Protein AF-A0A2D5NBS9-F1 (afdb_monomer)

Radius of gyration: 31.54 Å; Cα contacts (8 Å, |Δi|>4): 788; chains: 1; bounding box: 83×37×103 Å

Secondary structure (DSSP, 8-state):
---------HHHHHHHHHHHTSSS-B----SS---------TT-HHHHHHHHHHHHHS---GGGBPPB-GGGEEEE-SS-EEEEEEBTTS--EEEEEE-TT--EEEEEEEEEEEEETTEEEEEESSSS-S-EEETTTTEEEEEEEEEE--SS--SSS--S--EEEEEEEEEEE-TTS-EEEEEEEE-SS-TT-SS---EEEEEEEETTEEEEEEEETT-GGG-S--S-EE--SSS---SEEEEEEPTT---SS-EEEEEE-TT-EEEEEEEEEEEEEEEE-SS-EEE-TTT--EEPPPEE---BTTEEE-----TTGGG------HHHHHHHHHHHH-S-----S--TT-----TTS-EEEEEEEEEEEEEEETTEEEEEEEEEEE----

Nearest PDB structures (foldseek):
  8k2f-assembly1_A  TM=2.497E-01  e=5.717E-02  Cohnella abietis
  8k2g-assembly2_A  TM=2.332E-01  e=7.461E-02  Cohnella abietis
  7fip-assembly1_D  TM=3.315E-01  e=2.028E+00  Thermoanaerobacter sp. X514
  5u9o-assembly2_F  TM=3.109E-01  e=5.885E+00  Arabidopsis thaliana

Structure (mmCIF, N/CA/C/O backbone):
data_AF-A0A2D5NBS9-F1
#
_entry.id   AF-A0A2D5NBS9-F1
#
loop_
_atom_site.group_PDB
_atom_site.id
_atom_site.type_symbol
_atom_site.label_atom_id
_atom_site.label_alt_id
_atom_site.label_comp_id
_atom_site.label_asym_id
_atom_site.label_entity_id
_atom_site.label_seq_id
_atom_site.pdbx_PDB_ins_code
_atom_site.Cartn_x
_atom_site.Cartn_y
_atom_site.Cartn_z
_atom_site.occupancy
_atom_site.B_iso_or_equiv
_atom_site.auth_seq_id
_atom_site.auth_comp_id
_atom_site.auth_asym_id
_atom_site.auth_atom_id
_atom_site.pdbx_PDB_model_num
ATOM 1 N N . MET A 1 1 ? -44.816 11.397 56.147 1.00 33.50 1 MET A N 1
ATOM 2 C CA . MET A 1 1 ? -44.750 10.276 55.188 1.00 33.50 1 MET A CA 1
ATOM 3 C C . MET A 1 1 ? -43.492 10.462 54.374 1.00 33.50 1 MET A C 1
ATOM 5 O O . MET A 1 1 ? -43.262 11.560 53.885 1.00 33.50 1 MET A O 1
ATOM 9 N N . ASN A 1 2 ? -42.656 9.429 54.372 1.00 31.58 2 ASN A N 1
ATOM 10 C CA . ASN A 1 2 ? -41.347 9.394 53.736 1.00 31.58 2 ASN A CA 1
ATOM 11 C C . ASN A 1 2 ? -41.444 9.470 52.209 1.00 31.58 2 ASN A C 1
ATOM 13 O O . ASN A 1 2 ? -42.316 8.835 51.625 1.00 31.58 2 ASN A O 1
ATOM 17 N N . GLY A 1 3 ? -40.481 10.191 51.629 1.00 34.47 3 GLY A N 1
ATOM 18 C CA . GLY A 1 3 ? -39.717 9.797 50.444 1.00 34.47 3 GLY A CA 1
ATOM 19 C C . GLY A 1 3 ? -40.479 9.548 49.147 1.00 34.47 3 GLY A C 1
ATOM 20 O O . GLY A 1 3 ? -40.926 8.436 48.893 1.00 34.47 3 GLY A O 1
ATOM 21 N N . GLN A 1 4 ? -40.468 10.539 48.257 1.00 24.75 4 GLN A N 1
ATOM 22 C CA . GLN A 1 4 ? -40.376 10.270 46.822 1.00 24.75 4 GLN A CA 1
ATOM 23 C C . GLN A 1 4 ? -39.023 10.785 46.329 1.00 24.75 4 GLN A C 1
ATOM 25 O O . GLN A 1 4 ? -38.865 11.947 45.969 1.00 24.75 4 GLN A O 1
ATOM 30 N N . GLU A 1 5 ? -38.037 9.895 46.362 1.00 40.53 5 GLU A N 1
ATOM 31 C CA . GLU A 1 5 ? -36.832 9.988 45.545 1.00 40.53 5 GLU A CA 1
ATOM 32 C C . GLU A 1 5 ? -37.122 9.260 44.231 1.00 40.53 5 GLU A C 1
ATOM 34 O O . GLU A 1 5 ? -37.317 8.048 44.227 1.00 40.53 5 GLU A O 1
ATOM 39 N N . VAL A 1 6 ? -37.165 9.991 43.117 1.00 36.69 6 VAL A N 1
ATOM 40 C CA . VAL A 1 6 ? -37.043 9.410 41.774 1.00 36.69 6 VAL A CA 1
ATOM 41 C C . VAL A 1 6 ? -36.214 10.374 40.927 1.00 36.69 6 VAL A C 1
ATOM 43 O O . VAL A 1 6 ? -36.731 11.351 40.393 1.00 36.69 6 VAL A O 1
ATOM 46 N N . LYS A 1 7 ? -34.910 10.111 40.813 1.00 45.06 7 LYS A N 1
ATOM 47 C CA . LYS A 1 7 ? -34.025 10.726 39.809 1.00 45.06 7 LYS A CA 1
ATOM 48 C C . LYS A 1 7 ? -33.102 9.669 39.207 1.00 45.06 7 LYS A C 1
ATOM 50 O O . LYS A 1 7 ? -31.888 9.718 39.354 1.00 45.06 7 LYS A O 1
ATOM 55 N N . THR A 1 8 ? -33.713 8.708 38.521 1.00 48.12 8 THR A N 1
ATOM 56 C CA . THR A 1 8 ? -33.011 7.625 37.807 1.00 48.12 8 THR A CA 1
ATOM 57 C C . THR A 1 8 ? -33.196 7.717 36.281 1.00 48.12 8 THR A C 1
ATOM 59 O O . THR A 1 8 ? -32.674 6.881 35.558 1.00 48.12 8 THR A O 1
ATOM 62 N N . ALA A 1 9 ? -33.954 8.703 35.772 1.00 53.94 9 ALA A N 1
ATOM 63 C CA . ALA A 1 9 ? -34.695 8.557 34.510 1.00 53.94 9 ALA A CA 1
ATOM 64 C C . ALA A 1 9 ? -34.257 9.421 33.306 1.00 53.94 9 ALA A C 1
ATOM 66 O O . ALA A 1 9 ? -34.733 9.160 32.206 1.00 53.94 9 ALA A O 1
ATOM 67 N N . GLU A 1 10 ? -33.391 10.432 33.441 1.00 78.44 10 GLU A N 1
ATOM 68 C CA . GLU A 1 10 ? -33.145 11.349 32.305 1.00 78.44 10 GLU A CA 1
ATOM 69 C C . GLU A 1 10 ? -32.234 10.750 31.221 1.00 78.44 10 GLU A C 1
ATOM 71 O O . GLU A 1 10 ? -32.535 10.875 30.035 1.00 78.44 10 GLU A O 1
ATOM 76 N N . PHE A 1 11 ? -31.156 10.053 31.593 1.00 89.62 11 PHE A N 1
ATOM 77 C CA . PHE A 1 11 ? -30.185 9.572 30.607 1.00 89.62 11 PHE A CA 1
ATOM 78 C C . PHE A 1 11 ? -30.687 8.373 29.796 1.00 89.62 11 PHE A C 1
ATOM 80 O O . PHE A 1 11 ? -30.665 8.426 28.568 1.00 89.62 11 PHE A O 1
ATOM 87 N N . ILE A 1 12 ? -31.183 7.314 30.451 1.00 92.62 12 ILE A N 1
ATOM 88 C CA . ILE A 1 12 ? 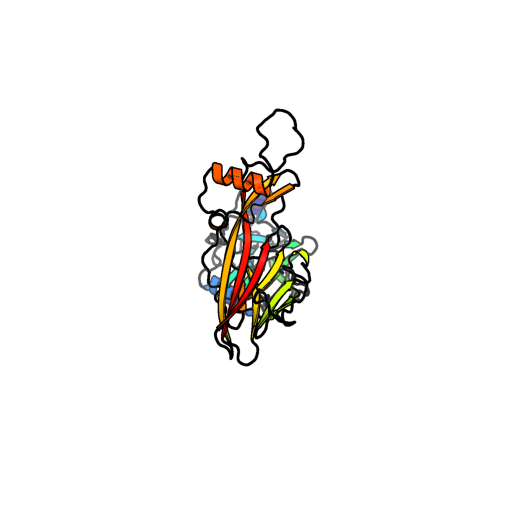-31.749 6.157 29.739 1.00 92.62 12 ILE A CA 1
ATOM 89 C C . ILE A 1 12 ? -32.901 6.562 28.814 1.00 92.62 12 ILE A C 1
ATOM 91 O O . ILE A 1 12 ? -32.956 6.088 27.682 1.00 92.62 12 ILE A O 1
ATOM 95 N N . SER A 1 13 ? -33.765 7.482 29.256 1.00 92.44 13 SER A N 1
ATOM 96 C CA . SER A 1 13 ? -34.858 8.003 28.432 1.00 92.44 13 SER A CA 1
ATOM 97 C C . SER A 1 13 ? -34.317 8.705 27.184 1.00 92.44 13 SER A C 1
ATOM 99 O O . SER A 1 13 ? -34.724 8.382 26.073 1.00 92.44 13 SER A O 1
ATOM 101 N N . ALA A 1 14 ? -33.319 9.582 27.330 1.00 92.44 14 ALA A N 1
ATOM 102 C CA . ALA A 1 14 ? -32.700 10.260 26.192 1.00 92.44 14 ALA A CA 1
ATOM 103 C C . ALA A 1 14 ? -32.015 9.286 25.213 1.00 92.44 14 ALA A C 1
ATOM 105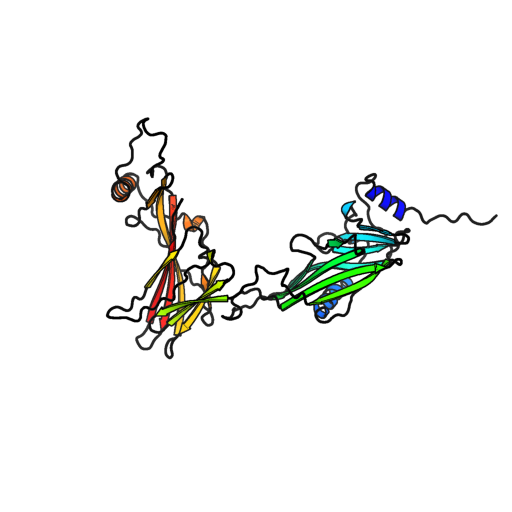 O O . ALA A 1 14 ? -32.091 9.465 23.998 1.00 92.44 14 ALA A O 1
ATOM 106 N N . VAL A 1 15 ? -31.370 8.227 25.716 1.00 95.12 15 VAL A N 1
ATOM 107 C CA . VAL A 1 15 ? -30.780 7.177 24.867 1.00 95.12 15 VAL A CA 1
ATOM 108 C C . VAL A 1 15 ? -31.867 6.396 24.124 1.00 95.12 15 VAL A C 1
ATOM 110 O O . VAL A 1 15 ? -31.719 6.138 22.932 1.00 95.12 15 VAL A O 1
ATOM 113 N N . GLN A 1 16 ? -32.974 6.056 24.789 1.00 94.69 16 GLN A N 1
ATOM 114 C CA . GLN A 1 16 ? -34.114 5.383 24.161 1.00 94.69 16 GLN A CA 1
ATOM 115 C C . GLN A 1 16 ? -34.769 6.256 23.083 1.00 94.69 16 GLN A C 1
ATOM 117 O O . GLN A 1 16 ? -35.074 5.747 22.008 1.00 94.69 16 GLN A O 1
ATOM 122 N N . GLN A 1 17 ? -34.897 7.564 23.323 1.00 94.31 17 GLN A N 1
ATOM 123 C CA . GLN A 1 17 ? -35.374 8.537 22.333 1.00 94.31 17 GLN A CA 1
ATOM 124 C C . GLN A 1 17 ? -34.444 8.632 21.118 1.00 94.31 17 GLN A C 1
ATOM 126 O O . GLN A 1 17 ? -34.901 8.679 19.978 1.00 94.31 17 GLN A O 1
ATOM 131 N N . LEU A 1 18 ? -33.125 8.617 21.333 1.00 95.44 18 LEU A N 1
ATOM 132 C CA . LEU A 1 18 ? -32.154 8.585 20.236 1.00 95.44 18 LEU A CA 1
ATOM 133 C C . LEU A 1 18 ? -32.244 7.267 19.445 1.00 95.44 18 LEU A C 1
ATOM 135 O O . LEU A 1 18 ? -32.145 7.262 18.219 1.00 95.44 18 LEU A O 1
ATOM 139 N N . GLN A 1 19 ? -32.466 6.142 20.130 1.00 95.50 19 GLN A N 1
ATOM 140 C CA . GLN A 1 19 ? -32.613 4.832 19.496 1.00 95.50 19 GLN A CA 1
ATOM 141 C C . GLN A 1 19 ? -33.905 4.726 18.668 1.00 95.50 19 GLN A C 1
ATOM 143 O O . GLN A 1 19 ? -33.882 4.166 17.563 1.00 95.50 19 GLN A O 1
ATOM 148 N N . SER A 1 20 ? -35.018 5.269 19.180 1.00 94.88 20 SER A N 1
ATOM 149 C CA . SER A 1 20 ? -36.315 5.313 18.491 1.00 94.88 20 SER A CA 1
ATOM 150 C C . SER A 1 20 ? -36.334 6.317 17.333 1.00 94.88 20 SER A C 1
ATOM 152 O O . SER A 1 20 ? -37.106 6.137 16.391 1.00 94.88 20 SER A O 1
ATOM 154 N N . GLY A 1 21 ? -35.435 7.307 17.348 1.00 91.75 21 GLY A N 1
ATOM 155 C CA . GLY A 1 21 ? -35.360 8.381 16.356 1.00 91.75 21 GLY A CA 1
ATOM 156 C C . GLY A 1 21 ? -36.226 9.595 16.701 1.00 91.75 21 GLY A C 1
ATOM 157 O O . GLY A 1 21 ? -36.529 10.393 15.822 1.00 91.75 21 GLY A O 1
ATOM 158 N N . GLU A 1 22 ? -36.643 9.738 17.961 1.00 94.25 22 GLU A N 1
ATOM 159 C CA . GLU A 1 22 ? -37.343 10.930 18.462 1.00 94.25 22 GLU A CA 1
ATOM 160 C C . GLU A 1 22 ? -36.421 12.153 18.569 1.00 94.25 22 GLU A C 1
ATOM 162 O O . GLU A 1 22 ? -36.883 13.288 18.457 1.00 94.25 22 GLU A O 1
ATOM 167 N N . ILE A 1 23 ? -35.121 11.926 18.772 1.00 92.50 23 ILE A N 1
ATOM 168 C CA . ILE A 1 23 ? -34.080 12.956 18.720 1.00 92.50 23 ILE A CA 1
ATOM 169 C C . ILE A 1 23 ? -32.958 12.513 17.778 1.00 92.50 23 ILE A C 1
ATOM 171 O O . ILE A 1 23 ? -32.615 11.334 17.731 1.00 92.50 23 ILE A O 1
ATOM 175 N N . ASP A 1 24 ? -32.353 13.463 17.063 1.00 92.06 24 ASP A N 1
ATOM 176 C CA . ASP A 1 24 ? -31.303 13.160 16.075 1.00 92.06 24 ASP A CA 1
ATOM 177 C C . ASP A 1 24 ? -29.921 12.949 16.706 1.00 92.06 24 ASP A C 1
ATOM 179 O O . ASP A 1 24 ? -29.054 12.280 16.141 1.00 92.06 24 ASP A O 1
ATOM 183 N N . SER A 1 25 ? -29.672 13.567 17.865 1.00 93.88 25 SER A N 1
ATOM 184 C CA . SER A 1 25 ? -28.385 13.458 18.549 1.00 93.88 25 SER A CA 1
ATOM 185 C C . SER A 1 25 ? -28.484 13.688 20.053 1.00 93.88 25 SER A C 1
ATOM 187 O O . SER A 1 25 ? -29.361 14.410 20.527 1.00 93.88 25 SER A O 1
ATOM 189 N N . LEU A 1 26 ? -27.542 13.108 20.803 1.00 94.38 26 LEU A N 1
ATOM 190 C CA . LEU A 1 26 ? -27.448 13.243 22.258 1.00 94.38 26 LEU A CA 1
ATOM 191 C C . LEU A 1 26 ? -26.037 13.662 22.678 1.00 94.38 26 LEU A C 1
ATOM 193 O O . LEU A 1 26 ? -25.054 12.974 22.407 1.00 94.38 26 LEU A O 1
ATOM 197 N N . THR A 1 27 ? -25.916 14.792 23.373 1.00 92.62 27 THR A N 1
ATOM 198 C CA . THR A 1 27 ? -24.627 15.222 23.931 1.00 92.62 27 THR A CA 1
ATOM 199 C C . THR A 1 27 ? -24.391 14.558 25.282 1.00 92.62 27 THR A C 1
ATOM 201 O O . THR A 1 27 ? -25.235 14.635 26.169 1.00 92.62 27 THR A O 1
ATOM 204 N N . LEU A 1 28 ? -23.224 13.935 25.450 1.00 90.56 28 LEU A N 1
ATOM 205 C CA . LEU A 1 28 ? -22.821 13.352 26.726 1.00 90.56 28 LEU A CA 1
ATOM 206 C C . LEU A 1 28 ? -22.532 14.435 27.766 1.00 90.56 28 LEU A C 1
ATOM 208 O O . LEU A 1 28 ? -21.863 15.429 27.476 1.00 90.56 28 LEU A O 1
ATOM 212 N N . SER A 1 29 ? -22.971 14.181 28.994 1.00 88.38 29 SER A N 1
ATOM 213 C CA . SER A 1 29 ? -22.685 15.007 30.161 1.00 88.38 29 SER A CA 1
ATOM 214 C C . SER A 1 29 ? -22.387 14.096 31.345 1.00 88.38 29 SER A C 1
ATOM 216 O O . SER A 1 29 ? -23.253 13.347 31.780 1.00 88.38 29 SER A O 1
ATOM 218 N N . TYR A 1 30 ? -21.151 14.134 31.834 1.00 87.69 30 TYR A N 1
ATOM 219 C CA . TYR A 1 30 ? -20.733 13.463 33.061 1.00 87.69 30 TYR A CA 1
ATOM 220 C C . TYR A 1 30 ? -19.597 14.254 33.709 1.00 87.69 30 TYR A C 1
ATOM 222 O O . TYR A 1 30 ? -18.815 14.920 33.019 1.00 87.69 30 TYR A O 1
ATOM 230 N N . GLU A 1 31 ? -19.502 14.180 35.033 1.00 84.06 31 GLU A N 1
ATOM 231 C CA . GLU A 1 31 ? -18.433 14.827 35.788 1.00 84.06 31 GLU A CA 1
ATOM 232 C C . GLU A 1 31 ? -17.143 13.993 35.764 1.00 84.06 31 GLU A C 1
ATOM 234 O O . GLU A 1 31 ? -17.161 12.765 35.690 1.00 84.06 31 GLU A O 1
ATOM 239 N N . GLY A 1 32 ? -15.995 14.671 35.821 1.00 85.69 32 GLY A N 1
ATOM 240 C CA . GLY A 1 32 ? -14.685 14.021 35.865 1.00 85.69 32 GLY A CA 1
ATOM 241 C C . GLY A 1 32 ? -14.225 13.419 34.530 1.00 85.69 32 GLY A C 1
ATOM 242 O O . GLY A 1 32 ? -14.419 13.991 33.454 1.00 85.69 32 GLY A O 1
ATOM 243 N N . SER A 1 33 ? -13.527 12.284 34.612 1.00 89.06 33 SER A N 1
ATOM 244 C CA . SER A 1 33 ? -12.990 11.558 33.457 1.00 89.06 33 SER A CA 1
ATOM 245 C C . SER A 1 33 ? -13.631 10.184 33.370 1.00 89.06 33 SER A C 1
ATOM 247 O O . SER A 1 33 ? -13.709 9.473 34.366 1.00 89.06 33 SER A O 1
ATOM 249 N N . LEU A 1 34 ? -13.996 9.783 32.155 1.00 93.62 34 LEU A N 1
ATOM 250 C CA . LEU A 1 34 ? -14.420 8.425 31.844 1.00 93.62 34 LEU A CA 1
ATOM 251 C C . LEU A 1 34 ? -13.291 7.446 32.219 1.00 93.62 34 LEU A C 1
ATOM 253 O O . LEU A 1 34 ? -12.180 7.588 31.686 1.00 93.62 34 LEU A O 1
ATOM 257 N N . PRO A 1 35 ? -13.538 6.476 33.121 1.00 95.25 35 PRO A N 1
ATOM 258 C CA . PRO A 1 35 ? -12.555 5.452 33.450 1.00 95.25 35 PRO A CA 1
ATOM 259 C C . PRO A 1 35 ? -12.156 4.666 32.199 1.00 95.25 35 PRO A C 1
ATOM 261 O O . PRO A 1 35 ? -12.946 4.521 31.263 1.00 95.25 35 PRO A O 1
ATOM 264 N N . PHE A 1 36 ? -10.928 4.157 32.145 1.00 94.50 36 PHE A N 1
ATOM 265 C CA . PHE A 1 36 ? -10.458 3.363 31.011 1.00 94.50 36 PHE A CA 1
ATOM 266 C C . PHE A 1 36 ? -9.847 2.040 31.457 1.00 94.50 36 PHE A C 1
ATOM 268 O O . PHE A 1 36 ? -9.251 1.943 32.528 1.00 94.50 36 PHE A O 1
ATOM 275 N N . LYS A 1 37 ? -10.002 1.022 30.612 1.00 94.94 37 LYS A N 1
ATOM 276 C CA . LYS A 1 37 ? -9.443 -0.310 30.803 1.00 94.94 37 LYS A CA 1
ATOM 277 C C . LYS A 1 37 ? -8.351 -0.558 29.770 1.00 94.94 37 LYS A C 1
ATOM 279 O O . LYS A 1 37 ? -8.553 -0.333 28.579 1.00 94.94 37 LYS A O 1
ATOM 284 N N . GLN A 1 38 ? -7.222 -1.073 30.242 1.00 93.19 38 GLN A N 1
ATOM 285 C CA . GLN A 1 38 ? -6.177 -1.673 29.420 1.00 93.19 38 GLN A CA 1
ATOM 286 C C . GLN A 1 38 ? -5.986 -3.125 29.843 1.00 93.19 38 GLN A C 1
ATOM 288 O O . GLN A 1 38 ? -6.197 -3.475 31.009 1.00 93.19 38 GLN A O 1
ATOM 293 N N . PHE A 1 39 ? -5.578 -3.957 28.893 1.00 92.62 39 PHE A N 1
ATOM 294 C CA . PHE A 1 39 ? -5.191 -5.339 29.143 1.00 92.62 39 PHE A CA 1
ATOM 295 C C . PHE A 1 39 ? -3.690 -5.484 28.928 1.00 92.62 39 PHE A C 1
ATOM 297 O O . PHE A 1 39 ? -3.119 -4.798 28.082 1.00 92.62 39 PHE A O 1
ATOM 304 N N . GLN A 1 40 ? -3.054 -6.352 29.709 1.00 90.12 40 GLN A N 1
ATOM 305 C CA . GLN A 1 40 ? -1.621 -6.617 29.625 1.00 90.12 40 GLN A CA 1
ATOM 306 C C . GLN A 1 40 ? -1.431 -7.981 28.966 1.00 90.12 40 GLN A C 1
ATOM 308 O O . GLN A 1 40 ? -1.484 -9.010 29.635 1.00 90.12 40 GLN A O 1
ATOM 313 N N . PHE A 1 41 ? -1.276 -7.966 27.648 1.00 86.12 41 PHE A N 1
ATOM 314 C CA . PHE A 1 41 ? -0.917 -9.127 26.842 1.00 86.12 41 PHE A CA 1
ATOM 315 C C . PHE A 1 41 ? 0.421 -8.853 26.160 1.00 86.12 41 PHE A C 1
ATOM 317 O O . PHE A 1 41 ? 0.768 -7.694 25.927 1.00 86.12 41 PHE A O 1
ATOM 324 N N . GLU A 1 42 ? 1.153 -9.911 25.832 1.00 78.69 42 GLU A N 1
ATOM 325 C CA . GLU A 1 42 ? 2.377 -9.797 25.041 1.00 78.69 42 GLU A CA 1
ATOM 326 C C . GLU A 1 42 ? 2.089 -9.066 23.715 1.00 78.69 42 GLU A C 1
ATOM 328 O O . GLU A 1 42 ? 1.084 -9.328 23.046 1.00 78.69 42 GLU A O 1
ATOM 333 N N . GLY A 1 43 ? 2.928 -8.088 23.367 1.00 74.50 43 GLY A N 1
ATOM 334 C CA . GLY A 1 43 ? 2.787 -7.276 22.155 1.00 74.50 43 GLY A CA 1
ATOM 335 C C . GLY A 1 43 ? 1.840 -6.074 22.284 1.00 74.50 43 GLY A C 1
ATOM 336 O O . GLY A 1 43 ? 1.639 -5.336 21.316 1.00 74.50 43 GLY A O 1
ATOM 337 N N . TRP A 1 44 ? 1.241 -5.835 23.457 1.00 85.44 44 TRP A N 1
ATOM 338 C CA . TRP A 1 44 ? 0.371 -4.676 23.717 1.00 85.44 44 TRP A CA 1
ATOM 339 C C . TRP A 1 44 ? 1.080 -3.501 24.398 1.00 85.44 44 TRP A C 1
ATOM 341 O O . TRP A 1 44 ? 0.500 -2.420 24.535 1.00 85.44 44 TRP A O 1
ATOM 351 N N . GLU A 1 45 ? 2.327 -3.675 24.825 1.00 85.81 45 GLU A N 1
ATOM 352 C CA . GLU A 1 45 ? 3.070 -2.729 25.660 1.00 85.81 45 GLU A CA 1
ATOM 353 C C . GLU A 1 45 ? 3.148 -1.346 25.008 1.00 85.81 45 GLU A C 1
ATOM 355 O O . GLU A 1 45 ? 2.933 -0.316 25.659 1.00 85.81 45 GLU A O 1
ATOM 360 N N . TYR A 1 46 ? 3.405 -1.319 23.698 1.00 78.31 46 TYR A N 1
ATOM 361 C CA . TYR A 1 46 ? 3.482 -0.085 22.927 1.00 78.31 46 TYR A CA 1
ATOM 362 C C . TYR A 1 46 ? 2.133 0.647 22.877 1.00 78.31 46 TYR A C 1
ATOM 364 O O . TYR A 1 46 ? 2.066 1.847 23.170 1.00 78.31 46 TYR A O 1
ATOM 372 N N . PHE A 1 47 ? 1.050 -0.076 22.572 1.00 82.06 47 PHE A N 1
ATOM 373 C CA . PHE A 1 47 ? -0.307 0.475 22.524 1.00 82.06 47 PHE A CA 1
ATOM 374 C C . PHE A 1 47 ? -0.722 1.048 23.873 1.00 82.06 47 PHE A C 1
ATOM 376 O O . PHE A 1 47 ? -1.172 2.195 23.944 1.00 82.06 47 PHE A O 1
ATOM 383 N N . ASN A 1 48 ? -0.511 0.280 24.943 1.00 89.06 48 ASN A N 1
ATOM 384 C CA . ASN A 1 48 ? -0.886 0.679 26.292 1.00 89.06 48 ASN A CA 1
ATOM 385 C C . ASN A 1 48 ? -0.154 1.958 26.712 1.00 89.06 48 ASN A C 1
ATOM 387 O O . ASN A 1 48 ? -0.779 2.918 27.173 1.00 89.06 48 ASN A O 1
ATOM 391 N N . LYS A 1 49 ? 1.162 2.016 26.476 1.00 88.19 49 LYS A N 1
ATOM 392 C CA . LYS A 1 49 ? 1.986 3.195 26.771 1.00 88.19 49 LYS A CA 1
ATOM 393 C C . LYS A 1 49 ? 1.547 4.421 25.970 1.00 88.19 49 LYS A C 1
ATOM 395 O O . LYS A 1 49 ? 1.563 5.536 26.493 1.00 88.19 49 LYS A O 1
ATOM 400 N N . HIS A 1 50 ? 1.181 4.242 24.703 1.00 84.50 50 HIS A N 1
ATOM 401 C CA . HIS A 1 50 ? 0.753 5.343 23.845 1.00 84.50 50 HIS A CA 1
ATOM 402 C C . HIS A 1 50 ? -0.631 5.881 24.227 1.00 84.50 50 HIS A C 1
ATOM 404 O O . HIS A 1 50 ? -0.809 7.097 24.337 1.00 84.50 50 HIS A O 1
ATOM 410 N N . GLU A 1 51 ? -1.601 4.997 24.472 1.00 88.75 51 GLU A N 1
ATOM 411 C CA . GLU A 1 51 ? -2.919 5.395 24.966 1.00 88.75 51 GLU A CA 1
ATOM 412 C C . GLU A 1 51 ? -2.790 6.165 26.286 1.00 88.75 51 GLU A C 1
ATOM 414 O O . GLU A 1 51 ? -3.364 7.251 26.399 1.00 88.75 51 GLU A O 1
ATOM 419 N N . LEU A 1 52 ? -1.976 5.670 27.227 1.00 90.75 52 LEU A N 1
ATOM 420 C CA . LEU A 1 52 ? -1.766 6.310 28.525 1.00 90.75 52 LEU A CA 1
ATOM 421 C C . LEU A 1 52 ? -1.237 7.742 28.373 1.00 90.75 52 LEU A C 1
ATOM 423 O O . LEU A 1 52 ? -1.854 8.676 28.878 1.00 90.75 52 LEU A O 1
ATOM 427 N N . LYS A 1 53 ? -0.180 7.944 27.571 1.00 88.19 53 LYS A N 1
ATOM 428 C CA . LYS A 1 53 ? 0.341 9.289 27.252 1.00 88.19 53 LYS A CA 1
ATOM 429 C C . LYS A 1 53 ? -0.729 10.207 26.653 1.00 88.19 53 LYS A C 1
ATOM 431 O O . LYS A 1 53 ? -0.735 11.414 26.897 1.00 88.19 53 LYS A O 1
ATOM 436 N N . GLY A 1 54 ? -1.611 9.657 25.818 1.00 84.88 54 GLY A N 1
ATOM 437 C CA . GLY A 1 54 ? -2.714 10.401 25.215 1.00 84.88 54 GLY A CA 1
ATOM 438 C C . GLY A 1 54 ? -3.756 10.854 26.240 1.00 84.88 54 GLY A C 1
ATOM 439 O O . GLY A 1 54 ? -4.252 11.978 26.139 1.00 84.88 54 GLY A O 1
ATOM 440 N N . ILE A 1 55 ? -4.065 9.997 27.214 1.00 88.00 55 ILE A N 1
ATOM 441 C CA . ILE A 1 55 ? -5.017 10.272 28.296 1.00 88.00 55 ILE A CA 1
ATOM 442 C C . ILE A 1 55 ? -4.423 11.260 29.307 1.00 88.00 55 ILE A C 1
ATOM 444 O O . ILE A 1 55 ? -5.104 12.212 29.674 1.00 88.00 55 ILE A O 1
ATOM 448 N N . GLU A 1 56 ? -3.149 11.112 29.682 1.00 88.50 56 GLU A N 1
ATOM 449 C CA . GLU A 1 56 ? -2.439 12.051 30.567 1.00 88.50 56 GLU A CA 1
ATOM 450 C C . GLU A 1 56 ? -2.445 13.482 30.012 1.00 88.50 56 GLU A C 1
ATOM 452 O O . GLU A 1 56 ? -2.670 14.443 30.744 1.00 88.50 56 GLU A O 1
ATOM 457 N N . ARG A 1 57 ? -2.250 13.636 28.695 1.00 85.50 57 ARG A N 1
ATOM 458 C CA . ARG A 1 57 ? -2.300 14.946 28.025 1.00 85.50 57 ARG A CA 1
ATOM 459 C C . ARG A 1 57 ? -3.707 15.525 27.940 1.00 85.50 57 ARG A C 1
ATOM 461 O O . ARG A 1 57 ? -3.870 16.742 27.931 1.00 85.50 57 ARG A O 1
ATOM 468 N N . LYS A 1 58 ? -4.715 14.670 27.766 1.00 85.69 58 LYS A N 1
ATOM 469 C CA . LYS A 1 58 ? -6.104 15.085 27.564 1.00 85.69 58 LYS A CA 1
ATOM 470 C C . LYS A 1 58 ? -7.048 14.031 28.156 1.00 85.69 58 LYS A C 1
ATOM 472 O O . LYS A 1 58 ? -7.404 13.091 27.432 1.00 85.69 58 LYS A O 1
ATOM 477 N N . PRO A 1 59 ? -7.471 14.207 29.426 1.00 88.12 59 PRO A N 1
ATOM 478 C CA . PRO A 1 59 ? -8.373 13.287 30.116 1.00 88.12 59 PRO A CA 1
ATOM 479 C C . PRO A 1 59 ? -9.662 13.026 29.332 1.00 88.12 59 PRO A C 1
ATOM 481 O O . PRO A 1 59 ? -10.085 13.845 28.513 1.00 88.12 59 PRO A O 1
ATOM 484 N N . LEU A 1 60 ? -10.319 11.893 29.575 1.00 91.69 60 LEU A N 1
ATOM 485 C CA . LEU A 1 60 ? -11.507 11.467 28.828 1.00 91.69 60 LEU A CA 1
ATOM 486 C C . LEU A 1 60 ? -12.785 12.159 29.343 1.00 91.69 60 LEU A C 1
ATOM 488 O O . LEU A 1 60 ? -13.723 11.508 29.800 1.00 91.69 60 LEU A O 1
ATOM 492 N N . SER A 1 61 ? -12.832 13.489 29.272 1.00 92.94 61 SER A N 1
ATOM 493 C CA . SER A 1 61 ? -14.018 14.287 29.609 1.00 92.94 61 SER A CA 1
ATOM 494 C C . SER A 1 61 ? -15.108 14.191 28.537 1.00 92.94 61 SER A C 1
ATOM 496 O O . SER A 1 61 ? -14.805 14.048 27.349 1.00 92.94 61 SER A O 1
ATOM 498 N N . ALA A 1 62 ? -16.375 14.355 28.933 1.00 91.38 62 ALA A N 1
ATOM 499 C CA . ALA A 1 62 ? -17.527 14.281 28.025 1.00 91.38 62 ALA A CA 1
ATOM 500 C C . ALA A 1 62 ? -17.408 15.258 26.840 1.00 91.38 62 ALA A C 1
ATOM 502 O O . ALA A 1 62 ? -17.665 14.912 25.688 1.00 91.38 62 ALA A O 1
ATOM 503 N N . SER A 1 63 ? -16.886 16.459 27.109 1.00 91.06 63 SER A N 1
ATOM 504 C CA . SER A 1 63 ? -16.653 17.519 26.121 1.00 91.06 63 SER A CA 1
ATOM 505 C C . SER A 1 63 ? -15.726 17.124 24.965 1.00 91.06 63 SER A C 1
ATOM 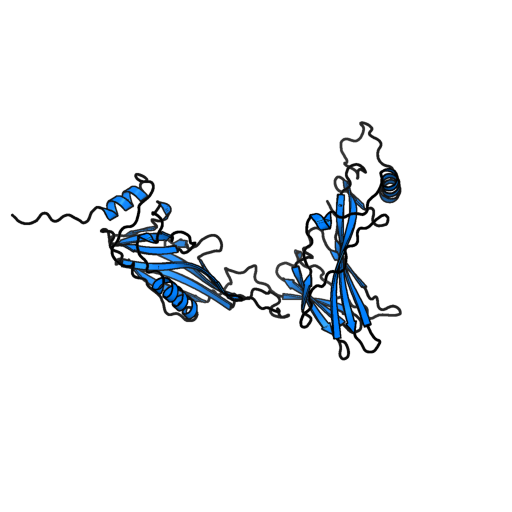507 O O . SER A 1 63 ? -15.745 17.787 23.921 1.00 91.06 63 SER A O 1
ATOM 509 N N . ASN A 1 64 ? -14.936 16.057 25.124 1.00 92.12 64 ASN A N 1
ATOM 510 C CA . ASN A 1 64 ? -14.003 15.566 24.115 1.00 92.12 64 ASN A CA 1
ATOM 511 C C . ASN A 1 64 ? -14.643 14.655 23.071 1.00 92.12 64 ASN A C 1
ATOM 513 O O . ASN A 1 64 ? -13.990 14.373 22.065 1.00 92.12 64 ASN A O 1
ATOM 517 N N . PHE A 1 65 ? -15.879 14.212 23.279 1.00 94.56 65 PHE A N 1
ATOM 518 C CA . PHE A 1 65 ? -16.602 13.344 22.357 1.00 94.56 65 PHE A CA 1
ATOM 519 C C . PHE A 1 65 ? -17.633 14.142 21.567 1.00 94.56 65 PHE A C 1
ATOM 521 O O . PHE A 1 65 ? -18.186 15.126 22.064 1.00 94.56 65 PHE A O 1
ATOM 528 N N . ARG A 1 66 ? -17.846 13.771 20.302 1.00 95.00 66 ARG A N 1
ATOM 529 C CA . ARG A 1 66 ? -18.950 14.349 19.523 1.00 95.00 66 ARG A CA 1
ATOM 530 C C . ARG A 1 66 ? -20.295 13.884 20.106 1.00 95.00 66 ARG A C 1
ATOM 532 O O . ARG A 1 66 ? -20.313 12.858 20.787 1.00 95.00 66 ARG A O 1
ATOM 539 N N . PRO A 1 67 ? -21.399 14.603 19.833 1.00 94.81 67 PRO A N 1
ATOM 540 C CA . PRO A 1 67 ? -22.731 14.096 20.135 1.00 94.81 67 PRO A CA 1
ATOM 541 C C . PRO A 1 67 ? -22.935 12.699 19.539 1.00 94.81 67 PRO A C 1
ATOM 543 O O . PRO A 1 67 ? -22.450 12.411 18.436 1.00 94.81 67 PRO A O 1
ATOM 546 N N . LEU A 1 68 ? -23.613 11.851 20.303 1.00 96.12 68 LEU A N 1
ATOM 547 C CA . LEU A 1 68 ? -24.018 10.511 19.910 1.00 96.12 68 LEU A CA 1
ATOM 548 C C . LEU A 1 68 ? -25.095 10.598 18.836 1.00 96.12 68 LEU A C 1
ATOM 550 O O . LEU A 1 68 ? -25.947 11.485 18.893 1.00 96.12 68 LEU A O 1
ATOM 554 N N . VAL A 1 69 ? -25.065 9.647 17.914 1.00 95.81 69 VAL A N 1
ATOM 555 C CA . VAL A 1 69 ? -26.142 9.366 16.960 1.00 95.81 69 VAL A CA 1
ATOM 556 C C . VAL A 1 69 ? -26.681 7.957 17.194 1.00 95.81 69 VAL A C 1
ATOM 558 O O . VAL A 1 69 ? -26.109 7.193 17.975 1.00 95.81 69 VAL A O 1
ATOM 561 N N . LYS A 1 70 ? -27.778 7.599 16.526 1.00 95.81 70 LYS A N 1
ATOM 562 C CA . LYS A 1 70 ? -28.434 6.294 16.675 1.00 95.81 70 LYS A CA 1
ATOM 563 C C . LYS A 1 70 ? -27.467 5.115 16.515 1.00 95.81 70 LYS A C 1
ATOM 565 O O . LYS A 1 70 ? -27.528 4.166 17.289 1.00 95.81 70 LYS A O 1
ATOM 570 N N . GLU A 1 71 ? -26.548 5.194 15.557 1.00 94.31 71 GLU A N 1
ATOM 571 C CA . GLU A 1 71 ? -25.569 4.144 15.245 1.00 94.31 71 GLU A CA 1
ATOM 572 C C . GLU A 1 71 ? -24.500 3.971 16.333 1.00 94.31 71 GLU A C 1
ATOM 574 O O . GLU A 1 71 ? -23.811 2.952 16.368 1.00 94.31 71 GLU A O 1
ATOM 579 N N . ASP A 1 72 ? -24.342 4.954 17.225 1.00 95.38 72 ASP A N 1
ATOM 580 C CA . ASP A 1 72 ? -23.416 4.851 18.349 1.00 95.38 72 ASP A CA 1
ATOM 581 C C . ASP A 1 72 ? -23.995 4.003 19.498 1.00 95.38 72 ASP A C 1
ATOM 583 O O . ASP A 1 72 ? -23.256 3.645 20.415 1.00 95.38 72 ASP A O 1
ATOM 587 N N . ILE A 1 73 ? -25.290 3.665 19.471 1.00 96.44 73 ILE A N 1
ATOM 588 C CA . ILE A 1 73 ? -25.940 2.817 20.475 1.00 96.44 73 ILE A CA 1
ATOM 589 C C . ILE A 1 73 ? -25.779 1.354 20.062 1.00 96.44 73 ILE A C 1
ATOM 591 O O . ILE A 1 73 ? -26.438 0.885 19.137 1.00 96.44 73 ILE A O 1
ATOM 595 N N . ILE A 1 74 ? -24.923 0.616 20.772 1.00 95.44 74 ILE A N 1
ATOM 596 C CA . ILE A 1 74 ? -24.693 -0.805 20.479 1.00 95.44 74 ILE A CA 1
ATOM 597 C C . ILE A 1 74 ? -25.722 -1.674 21.188 1.00 95.44 74 ILE A C 1
ATOM 599 O O . ILE A 1 74 ? -26.317 -2.560 20.580 1.00 95.44 74 ILE A O 1
ATOM 603 N N . GLN A 1 75 ? -25.934 -1.424 22.481 1.00 93.50 75 GLN A N 1
ATOM 604 C CA . GLN A 1 75 ? -26.842 -2.231 23.283 1.00 93.50 75 GLN A CA 1
ATOM 605 C C . GLN A 1 75 ? -27.314 -1.479 24.525 1.00 93.50 75 GLN A C 1
ATOM 607 O O . GLN A 1 75 ? -26.556 -0.734 25.146 1.00 93.50 75 GLN A O 1
ATOM 612 N N . ILE A 1 76 ? -28.555 -1.743 24.920 1.00 92.19 76 ILE A N 1
ATOM 613 C CA . ILE A 1 76 ? -29.089 -1.411 26.240 1.00 92.19 76 ILE A CA 1
ATOM 614 C C . ILE A 1 76 ? -29.259 -2.750 26.964 1.00 92.19 76 ILE A C 1
ATOM 616 O O . ILE A 1 76 ? -30.122 -3.543 26.591 1.00 92.19 76 ILE A O 1
ATOM 620 N N . LYS A 1 77 ? -28.371 -3.040 27.919 1.00 88.94 77 LYS A N 1
ATOM 621 C CA . LYS A 1 77 ? -28.424 -4.233 28.780 1.00 88.94 77 LYS A CA 1
ATOM 622 C C . LYS A 1 77 ? -29.258 -3.932 30.026 1.00 88.94 77 LYS A C 1
ATOM 624 O O . LYS A 1 77 ? -29.554 -2.775 30.302 1.00 88.94 77 LYS A O 1
ATOM 629 N N . ASP A 1 78 ? -29.552 -4.959 30.820 1.00 86.06 78 ASP A N 1
ATOM 630 C CA . ASP A 1 78 ? -30.394 -4.847 32.023 1.00 86.06 78 ASP A CA 1
ATOM 631 C C . ASP A 1 78 ? -29.889 -3.837 33.063 1.00 86.06 78 ASP A C 1
ATOM 633 O O . ASP A 1 78 ? -30.701 -3.263 33.780 1.00 86.06 78 ASP A O 1
ATOM 637 N N . ASN A 1 79 ? -28.572 -3.599 33.140 1.00 88.38 79 ASN A N 1
ATOM 638 C CA . ASN A 1 79 ? -27.973 -2.690 34.129 1.00 88.38 79 ASN A CA 1
ATOM 639 C C . ASN A 1 79 ? -27.006 -1.654 33.531 1.00 88.38 79 ASN A C 1
ATOM 641 O O . ASN A 1 79 ? -26.408 -0.879 34.277 1.00 88.38 79 ASN A O 1
ATOM 645 N N . CYS A 1 80 ? -26.787 -1.651 32.213 1.00 94.31 80 CYS A N 1
ATOM 646 C CA . CYS A 1 80 ? -25.853 -0.719 31.586 1.00 94.31 80 CYS A CA 1
ATOM 647 C C . CYS A 1 80 ? -26.178 -0.450 30.115 1.00 94.31 80 CYS A C 1
ATOM 649 O O . CYS A 1 80 ? -26.850 -1.225 29.437 1.00 94.31 80 CYS A O 1
ATOM 651 N N . ILE A 1 81 ? -25.666 0.667 29.615 1.00 95.75 81 ILE A N 1
ATOM 652 C CA . ILE A 1 81 ? -25.779 1.107 28.229 1.00 95.75 81 ILE A CA 1
ATOM 653 C C . ILE A 1 81 ? -24.387 1.028 27.605 1.00 95.75 81 ILE A C 1
ATOM 655 O O . ILE A 1 81 ? -23.413 1.531 28.171 1.00 95.75 81 ILE A O 1
ATOM 659 N N . VAL A 1 82 ? -24.300 0.401 26.434 1.00 97.00 82 VAL A N 1
ATOM 660 C CA . VAL A 1 82 ? -23.069 0.234 25.660 1.00 97.00 82 VAL A CA 1
ATOM 661 C C . VAL A 1 82 ? -23.096 1.175 24.463 1.00 97.00 82 VAL A C 1
ATOM 663 O O . VAL A 1 82 ? -23.952 1.055 23.584 1.00 97.00 82 VAL A O 1
ATOM 666 N N . LEU A 1 83 ? -22.129 2.090 24.421 1.00 97.19 83 LEU A N 1
ATOM 667 C CA . LEU A 1 83 ? -22.043 3.153 23.425 1.00 97.19 83 LEU A CA 1
ATOM 668 C C . LEU A 1 83 ? -20.689 3.167 22.715 1.00 97.19 83 LEU A C 1
ATOM 670 O O . LEU A 1 83 ? -19.660 2.810 23.292 1.00 97.19 83 LEU A O 1
ATOM 674 N N . ILE A 1 84 ? -20.674 3.683 21.489 1.00 96.94 84 ILE A N 1
ATOM 675 C CA . ILE A 1 84 ? -19.458 4.039 20.760 1.00 96.94 84 ILE A CA 1
ATOM 676 C C . ILE A 1 84 ? -19.196 5.530 20.896 1.00 96.94 84 ILE A C 1
ATOM 678 O O . ILE A 1 84 ? -19.949 6.388 20.450 1.00 96.94 84 ILE A O 1
ATOM 682 N N . LEU A 1 85 ? -18.059 5.848 21.496 1.00 96.31 85 LEU A N 1
ATOM 683 C CA . LEU A 1 85 ? -17.627 7.205 21.766 1.00 96.31 85 LEU A CA 1
ATOM 684 C C . LEU A 1 85 ? -16.593 7.627 20.728 1.00 96.31 85 LEU A C 1
ATOM 686 O O . LEU A 1 85 ? -15.458 7.143 20.723 1.00 96.31 85 LEU A O 1
ATOM 690 N N . THR A 1 86 ? -16.973 8.561 19.858 1.00 94.50 86 THR A N 1
ATOM 691 C CA . THR A 1 86 ? -16.076 9.119 18.837 1.00 94.50 86 THR A CA 1
ATOM 692 C C . THR A 1 86 ? -15.487 10.448 19.315 1.00 94.50 86 THR A C 1
ATOM 694 O O . THR A 1 86 ? -16.218 11.374 19.677 1.00 94.50 86 THR A O 1
ATOM 697 N N . LYS A 1 87 ? -14.154 10.566 19.329 1.00 91.56 87 LYS A N 1
ATOM 698 C CA . LYS A 1 87 ? -13.466 11.786 19.788 1.00 91.56 87 LYS A CA 1
ATOM 699 C C . LYS A 1 87 ? -13.645 12.940 18.787 1.00 91.56 87 LYS A C 1
ATOM 701 O O . LYS A 1 87 ? -13.553 12.738 17.580 1.00 91.56 87 LYS A O 1
ATOM 706 N N . LYS A 1 88 ? -13.848 14.172 19.269 1.00 90.06 88 LYS A N 1
ATOM 707 C CA . LYS A 1 88 ? -13.908 15.379 18.421 1.00 90.06 88 LYS A CA 1
ATOM 708 C C . LYS A 1 88 ? -12.587 15.585 17.676 1.00 90.06 88 LYS A C 1
ATOM 710 O O . LYS A 1 88 ? -11.525 15.578 18.301 1.00 90.06 88 LYS A O 1
ATOM 715 N N . GLY A 1 89 ? -12.670 15.820 16.366 1.00 77.00 89 GLY A N 1
ATOM 716 C CA . GLY A 1 89 ? -11.517 16.145 15.519 1.00 77.00 89 GLY A CA 1
ATOM 717 C C . GLY A 1 89 ? -10.529 14.994 15.312 1.00 77.00 89 GLY A C 1
ATOM 718 O O . GLY A 1 89 ? -9.380 15.248 14.968 1.00 77.00 89 GLY A O 1
ATOM 719 N N . GLY A 1 90 ? -10.937 13.746 15.554 1.00 75.19 90 GLY A N 1
ATOM 720 C CA . GLY A 1 90 ? -10.076 12.586 15.358 1.00 75.19 90 GLY A CA 1
ATOM 721 C C . GLY A 1 90 ? -10.849 11.331 14.973 1.00 75.19 90 GLY A C 1
ATOM 722 O O . GLY A 1 90 ? -12.071 11.277 15.045 1.00 75.19 90 GLY A O 1
ATOM 723 N N . TRP A 1 91 ? -10.097 10.310 14.584 1.00 79.88 91 TRP A N 1
ATOM 724 C CA . TRP A 1 91 ? -10.597 8.990 14.191 1.00 79.88 91 TRP A CA 1
ATOM 725 C C . TRP A 1 91 ? -10.822 8.051 15.377 1.00 79.88 91 TRP A C 1
ATOM 727 O O . TRP A 1 91 ? -11.529 7.062 15.240 1.00 79.88 91 TRP A O 1
ATOM 737 N N . LYS A 1 92 ? -10.245 8.341 16.552 1.00 90.69 92 LYS A N 1
ATOM 738 C CA . LYS A 1 92 ? -10.275 7.418 17.695 1.00 90.69 92 LYS A CA 1
ATOM 739 C C . LYS A 1 92 ? -11.701 7.114 18.149 1.00 90.69 92 LYS A C 1
ATOM 741 O O . LYS A 1 92 ? -12.453 8.037 18.488 1.00 90.69 92 LYS A O 1
ATOM 746 N N . LYS A 1 93 ? -12.017 5.821 18.245 1.00 93.75 93 LYS A N 1
ATOM 747 C CA . LYS A 1 93 ? -13.288 5.326 18.787 1.00 93.75 93 LYS A CA 1
ATOM 748 C C . LYS A 1 93 ? -13.046 4.494 20.033 1.00 93.75 93 LYS A C 1
ATOM 750 O O . LYS A 1 93 ? -12.119 3.683 20.088 1.00 93.75 93 LYS A O 1
ATOM 755 N N . ARG A 1 94 ? -13.892 4.698 21.035 1.00 95.25 94 ARG A N 1
ATOM 756 C CA . ARG A 1 94 ? -13.896 3.913 22.268 1.00 95.25 94 ARG A CA 1
ATOM 757 C C . ARG A 1 94 ? -15.248 3.250 22.443 1.00 95.25 94 ARG A C 1
ATOM 759 O O . ARG A 1 94 ? -16.256 3.850 22.095 1.00 95.25 94 ARG A O 1
ATOM 766 N N . ILE A 1 95 ? -15.265 2.071 23.038 1.00 97.25 95 ILE A N 1
ATOM 767 C CA . ILE A 1 95 ? -16.479 1.564 23.668 1.00 97.25 95 ILE A CA 1
ATOM 768 C C . ILE A 1 95 ? -16.580 2.249 25.027 1.00 97.25 95 ILE A C 1
ATOM 770 O O . ILE A 1 95 ? -15.581 2.313 25.745 1.00 97.25 95 ILE A O 1
ATOM 774 N N . GLY A 1 96 ? -17.745 2.786 25.363 1.00 97.19 96 GLY A N 1
ATOM 775 C CA . GLY A 1 96 ? -18.063 3.318 26.681 1.00 97.19 96 GLY A CA 1
ATOM 776 C C . GLY A 1 96 ? -19.250 2.577 27.273 1.00 97.19 96 GLY A C 1
ATOM 777 O O . GLY A 1 96 ? -20.237 2.341 26.578 1.00 97.19 96 GLY A O 1
ATOM 778 N N . THR A 1 97 ? -19.148 2.220 28.546 1.00 97.38 97 THR A N 1
ATOM 779 C CA . THR A 1 97 ? -20.249 1.653 29.323 1.00 97.38 97 THR A CA 1
ATOM 780 C C . THR A 1 97 ? -20.717 2.660 30.360 1.00 97.38 97 THR A C 1
ATOM 782 O O . THR A 1 97 ? -19.905 3.325 31.004 1.00 97.38 97 THR A O 1
ATOM 785 N N . PHE A 1 98 ? -22.032 2.797 30.494 1.00 95.62 98 PHE A N 1
ATOM 786 C CA . PHE A 1 98 ? -22.676 3.751 31.395 1.00 95.62 98 PHE A CA 1
ATOM 787 C C . PHE A 1 98 ? -23.797 3.057 32.152 1.00 95.62 98 PHE A C 1
ATOM 789 O O . PHE A 1 98 ? -24.429 2.148 31.614 1.00 95.62 98 PHE A O 1
ATOM 796 N N . ASP A 1 99 ? -24.071 3.486 33.377 1.00 93.62 99 ASP A N 1
ATOM 797 C CA . ASP A 1 99 ? -25.318 3.104 34.031 1.00 93.62 99 ASP A CA 1
ATOM 798 C C . ASP A 1 99 ? -26.513 3.879 33.436 1.00 93.62 99 ASP A C 1
ATOM 800 O O . ASP A 1 99 ? -26.370 4.749 32.570 1.00 93.62 99 ASP A O 1
ATOM 804 N N . PHE A 1 100 ? -27.723 3.582 33.906 1.00 92.50 100 PHE A N 1
ATOM 805 C CA . PHE A 1 100 ? -28.946 4.236 33.422 1.00 92.50 100 PHE A CA 1
ATOM 806 C C . PHE A 1 100 ? -29.084 5.709 33.814 1.00 92.50 100 PHE A C 1
ATOM 808 O O . PHE A 1 100 ? -29.900 6.422 33.226 1.00 92.50 100 PHE A O 1
ATOM 815 N N . THR A 1 101 ? -28.272 6.176 34.762 1.00 90.25 101 THR A N 1
ATOM 816 C CA . THR A 1 101 ? -28.196 7.589 35.146 1.00 90.25 101 THR A CA 1
ATOM 817 C C . THR A 1 101 ? -27.236 8.382 34.259 1.00 90.25 101 THR A C 1
ATOM 819 O O . THR A 1 101 ? -27.267 9.609 34.281 1.00 90.25 101 THR A O 1
ATOM 822 N N . GLY A 1 102 ? -26.427 7.700 33.439 1.00 89.62 102 GLY A N 1
ATOM 823 C CA . GLY A 1 102 ? -25.381 8.310 32.619 1.00 89.62 102 GLY A CA 1
ATOM 824 C C . GLY A 1 102 ? -24.035 8.401 33.324 1.00 89.62 102 GLY A C 1
ATOM 825 O O . GLY A 1 102 ? -23.114 9.032 32.799 1.00 89.62 102 GLY A O 1
ATOM 826 N N . THR A 1 103 ? -23.887 7.751 34.481 1.00 92.50 103 THR A N 1
ATOM 827 C CA . THR A 1 103 ? -22.604 7.669 35.175 1.00 92.50 103 THR A CA 1
ATOM 828 C C . THR A 1 103 ? -21.677 6.724 34.403 1.00 92.50 103 THR A C 1
ATOM 830 O O . THR A 1 103 ? -22.054 5.581 34.124 1.00 92.50 103 THR A O 1
ATOM 833 N N . PRO A 1 104 ? -20.463 7.171 34.033 1.00 95.12 104 PRO A N 1
ATOM 834 C CA . PRO A 1 104 ? -19.494 6.333 33.340 1.00 95.12 104 PRO A CA 1
ATOM 835 C C . PRO A 1 104 ? -19.033 5.140 34.183 1.00 95.12 104 PRO A C 1
ATOM 837 O O . PRO A 1 104 ? -18.607 5.322 35.322 1.00 95.12 104 PRO A O 1
ATOM 840 N N . ILE A 1 105 ? -19.023 3.943 33.596 1.00 95.56 105 ILE A N 1
ATOM 841 C CA . ILE A 1 105 ? -18.490 2.727 34.222 1.00 95.56 105 ILE A CA 1
ATOM 842 C C . ILE A 1 105 ? -17.048 2.508 33.749 1.00 95.56 105 ILE A C 1
ATOM 844 O O . ILE A 1 105 ? -16.107 2.664 34.526 1.00 95.56 105 ILE A O 1
ATOM 848 N N . GLN A 1 106 ? -16.841 2.189 32.467 1.00 95.62 106 GLN A N 1
ATOM 849 C CA . GLN A 1 106 ? -15.512 1.996 31.878 1.00 95.62 106 GLN A CA 1
ATOM 850 C C . GLN A 1 106 ? -15.478 2.413 30.403 1.00 95.62 106 GLN A C 1
ATOM 852 O O . GLN A 1 106 ? -16.499 2.577 29.738 1.00 95.62 106 GLN A O 1
ATOM 857 N N . SER A 1 107 ? -14.267 2.526 29.852 1.00 96.50 107 SER A N 1
ATOM 858 C CA . SER A 1 107 ? -14.058 2.624 28.410 1.00 96.50 107 SER A CA 1
ATOM 859 C C . SER A 1 107 ? -12.877 1.814 27.902 1.00 96.50 107 SER A C 1
ATOM 861 O O . SER A 1 107 ? -11.860 1.679 28.582 1.00 96.50 107 SER A O 1
ATOM 863 N N . PHE A 1 108 ? -12.975 1.355 26.660 1.00 95.88 108 PHE A N 1
ATOM 864 C CA . PHE A 1 108 ? -11.907 0.645 25.966 1.00 95.88 108 PHE A CA 1
ATOM 865 C C . PHE A 1 108 ? -11.644 1.281 24.600 1.00 95.88 108 PHE A C 1
ATOM 867 O O . PHE A 1 108 ? -12.580 1.541 23.844 1.00 95.88 108 PHE A O 1
ATOM 874 N N . LEU A 1 109 ? -10.379 1.558 24.271 1.00 93.88 109 LEU A N 1
ATOM 875 C CA . LEU A 1 109 ? -9.999 2.052 22.945 1.00 93.88 109 LEU A CA 1
ATOM 876 C C . LEU A 1 109 ? -10.141 0.923 21.930 1.00 93.88 109 LEU A C 1
ATOM 878 O O . LEU A 1 109 ? -9.330 0.008 21.939 1.00 93.88 109 LEU A O 1
ATOM 882 N N . ILE A 1 110 ? -11.129 0.981 21.043 1.00 92.56 110 ILE A N 1
ATOM 883 C CA . ILE A 1 110 ? -11.320 -0.088 20.054 1.00 92.56 110 ILE A CA 1
ATOM 884 C C . ILE A 1 110 ? -10.808 0.282 18.666 1.00 92.56 110 ILE A C 1
ATOM 886 O O . ILE A 1 110 ? -10.496 -0.599 17.878 1.00 92.56 110 ILE A O 1
ATOM 890 N N . HIS A 1 111 ? -10.646 1.575 18.387 1.00 90.81 111 HIS A N 1
ATOM 891 C CA . HIS A 1 111 ? -10.077 2.020 17.126 1.00 90.81 111 HIS A CA 1
ATOM 892 C C . HIS A 1 111 ? -9.091 3.162 17.317 1.00 90.81 111 HIS A C 1
ATOM 894 O O . HIS A 1 111 ? -9.422 4.199 17.905 1.00 90.81 111 HIS A O 1
ATOM 900 N N . ASP A 1 112 ? -7.887 2.963 16.790 1.00 87.19 112 ASP A N 1
ATOM 901 C CA . ASP A 1 112 ? -6.835 3.967 16.706 1.00 87.19 112 ASP A CA 1
ATOM 902 C C . ASP A 1 112 ? -5.902 3.644 15.537 1.00 87.19 112 ASP A C 1
ATOM 904 O O . ASP A 1 112 ? -5.705 2.481 15.179 1.00 87.19 112 ASP A O 1
ATOM 908 N N . HIS A 1 113 ? -5.295 4.686 14.983 1.00 79.19 113 HIS A N 1
ATOM 909 C CA . HIS A 1 113 ? -4.191 4.555 14.051 1.00 79.19 113 HIS A CA 1
ATOM 910 C C . HIS A 1 113 ? -3.096 5.546 14.425 1.00 79.19 113 HIS A C 1
ATOM 912 O O . HIS A 1 113 ? -3.345 6.741 14.622 1.00 79.19 113 HIS A O 1
ATOM 918 N N . TYR A 1 114 ? -1.871 5.050 14.530 1.00 71.56 114 TYR A N 1
ATOM 919 C CA . TYR A 1 114 ? -0.710 5.857 14.868 1.00 71.56 114 TYR A CA 1
ATOM 920 C C . TYR A 1 114 ? 0.508 5.375 14.092 1.00 71.56 114 TYR A C 1
ATOM 922 O O . TYR A 1 114 ? 0.759 4.180 14.027 1.00 71.56 114 TYR A O 1
ATOM 930 N N . GLY A 1 115 ? 1.273 6.302 13.521 1.00 62.47 115 GLY A N 1
ATOM 931 C CA . GLY A 1 115 ? 2.519 6.001 12.827 1.00 62.47 115 GLY A CA 1
ATOM 932 C C . GLY A 1 115 ? 3.639 6.907 13.307 1.00 62.47 115 GLY A C 1
ATOM 933 O O . GLY A 1 115 ? 3.436 8.116 13.414 1.00 62.47 115 GLY A O 1
ATOM 934 N N . TYR A 1 116 ? 4.811 6.339 13.575 1.00 52.59 116 TYR A N 1
ATOM 935 C CA . TYR A 1 116 ? 6.034 7.090 13.829 1.00 52.59 116 TYR A CA 1
ATOM 936 C C . TYR A 1 116 ? 7.152 6.572 12.929 1.00 52.59 116 TYR A C 1
ATOM 938 O O . TYR A 1 116 ? 7.583 5.439 13.101 1.00 52.59 116 TYR A O 1
ATOM 946 N N . LEU A 1 117 ? 7.621 7.422 12.005 1.00 58.03 117 LEU A N 1
ATOM 947 C CA . LEU A 1 117 ? 8.672 7.141 11.015 1.00 58.03 117 LEU A CA 1
ATOM 948 C C . LEU A 1 117 ? 8.469 5.810 10.276 1.00 58.03 117 LEU A C 1
ATOM 950 O O . LEU A 1 117 ? 7.848 5.788 9.217 1.00 58.03 117 LEU A O 1
ATOM 954 N N . TYR A 1 118 ? 8.978 4.733 10.868 1.00 57.28 118 TYR A N 1
ATOM 955 C CA . TYR A 1 118 ? 9.091 3.399 10.304 1.00 57.28 118 TYR A CA 1
ATOM 956 C C . TYR A 1 118 ? 8.208 2.364 10.998 1.00 57.28 118 TYR A C 1
ATOM 958 O O . TYR A 1 118 ? 8.373 1.188 10.745 1.00 57.28 118 TYR A O 1
ATOM 966 N N . GLU A 1 119 ? 7.296 2.754 11.885 1.00 58.75 119 GLU A N 1
ATOM 967 C CA . GLU A 1 119 ? 6.350 1.824 12.508 1.00 58.75 119 GLU A CA 1
ATOM 968 C C . GLU A 1 119 ? 4.958 2.439 12.542 1.00 58.75 119 GLU A C 1
ATOM 970 O O . GLU A 1 119 ? 4.756 3.568 13.003 1.00 58.75 119 GLU A O 1
ATOM 975 N N . LYS A 1 120 ? 3.975 1.683 12.066 1.00 74.19 120 LYS A N 1
ATOM 976 C CA . LYS A 1 120 ? 2.558 2.012 12.117 1.00 74.19 120 LYS A CA 1
ATOM 977 C C . LYS A 1 120 ? 1.820 0.958 12.926 1.00 74.19 120 LYS A C 1
ATOM 979 O O . LYS A 1 120 ? 2.019 -0.242 12.795 1.00 74.19 120 LYS A O 1
ATOM 984 N N . ASN A 1 121 ? 0.950 1.458 13.781 1.00 73.88 121 ASN A N 1
ATOM 985 C CA . ASN A 1 121 ? 0.146 0.717 14.725 1.00 73.88 121 ASN A CA 1
ATOM 986 C C . ASN A 1 121 ? -1.319 0.992 14.410 1.00 73.88 121 ASN A C 1
ATOM 988 O O . ASN A 1 121 ? -1.721 2.146 14.217 1.00 73.88 121 ASN A O 1
ATOM 992 N N . TYR A 1 122 ? -2.114 -0.065 14.369 1.00 79.69 122 TYR A N 1
ATOM 993 C CA . TYR A 1 122 ? -3.505 -0.001 13.957 1.00 79.69 122 TYR A CA 1
ATOM 994 C C . TYR A 1 122 ? -4.350 -0.929 14.827 1.00 79.69 122 TYR A C 1
ATOM 996 O O . TYR A 1 122 ? -3.988 -2.085 15.033 1.00 79.69 122 TYR A O 1
ATOM 1004 N N . ARG A 1 123 ? -5.473 -0.427 15.347 1.00 86.69 123 ARG A N 1
ATOM 1005 C CA . ARG A 1 123 ? -6.498 -1.245 16.007 1.00 86.69 123 ARG A CA 1
ATOM 1006 C C . ARG A 1 123 ? -7.803 -1.082 15.245 1.00 86.69 123 ARG A C 1
ATOM 1008 O O . ARG A 1 123 ? -8.284 0.044 15.110 1.00 86.69 123 ARG A O 1
ATOM 1015 N N . SER A 1 124 ? -8.325 -2.171 14.695 1.00 83.19 124 SER A N 1
ATOM 1016 C CA . SER A 1 124 ? -9.528 -2.148 13.860 1.00 83.19 124 SER A CA 1
ATOM 1017 C C . SER A 1 124 ? -10.036 -3.556 13.571 1.00 83.19 124 SER A C 1
ATOM 1019 O O . SER A 1 124 ? -9.264 -4.502 13.676 1.00 83.19 124 SER A O 1
ATOM 1021 N N . PHE A 1 125 ? -11.286 -3.724 13.141 1.00 79.81 125 PHE A N 1
ATOM 1022 C CA . PHE A 1 125 ? -11.753 -5.014 12.615 1.00 79.81 125 PHE A CA 1
ATOM 1023 C C . PHE A 1 125 ? -11.311 -5.234 11.162 1.00 79.81 125 PHE A C 1
ATOM 1025 O O . PHE A 1 125 ? -10.856 -6.316 10.812 1.00 79.81 125 PHE A O 1
ATOM 1032 N N . SER A 1 126 ? -11.364 -4.189 10.334 1.00 71.56 126 SER A N 1
ATOM 1033 C CA . SER A 1 126 ? -10.836 -4.178 8.965 1.00 71.56 126 SER A CA 1
ATOM 1034 C C . SER A 1 126 ? -10.313 -2.782 8.590 1.00 71.56 126 SER A C 1
ATOM 1036 O O . SER A 1 126 ? -10.308 -1.869 9.419 1.00 71.56 126 SER A O 1
ATOM 1038 N N . PHE A 1 127 ? -9.860 -2.587 7.346 1.00 67.00 127 PHE A N 1
ATOM 1039 C CA . PHE A 1 127 ? -9.459 -1.262 6.844 1.00 67.00 127 PHE A CA 1
ATOM 1040 C C . PHE A 1 127 ? -10.622 -0.264 6.760 1.00 67.00 127 PHE A C 1
ATOM 1042 O O . PHE A 1 127 ? -10.404 0.942 6.866 1.00 67.00 127 PHE A O 1
ATOM 1049 N N . SER A 1 128 ? -11.843 -0.758 6.555 1.00 74.19 128 SER A N 1
ATOM 1050 C CA . SER A 1 128 ? -13.053 0.059 6.431 1.00 74.19 128 SER A CA 1
ATOM 1051 C C . SER A 1 128 ? -13.906 0.052 7.698 1.00 74.19 128 SER A C 1
ATOM 1053 O O . SER A 1 128 ? -14.712 0.961 7.890 1.00 74.19 128 SER A O 1
ATOM 1055 N N . GLU A 1 129 ? -13.732 -0.942 8.572 1.00 80.88 129 GLU A N 1
ATOM 1056 C CA . GLU A 1 129 ? -14.567 -1.135 9.756 1.00 80.88 129 GLU A CA 1
ATOM 1057 C C . GLU A 1 129 ? -13.739 -1.078 11.047 1.00 80.88 129 GLU A C 1
ATOM 1059 O O . GLU A 1 129 ? -12.889 -1.941 11.270 1.00 80.88 129 GLU A O 1
ATOM 1064 N N . PRO A 1 130 ? -14.001 -0.106 11.942 1.00 81.00 130 PRO A N 1
ATOM 1065 C CA . PRO A 1 130 ? -13.225 0.085 13.169 1.00 81.00 130 PRO A CA 1
ATOM 1066 C C . PRO A 1 130 ? -13.375 -1.067 14.169 1.00 81.00 130 PRO A C 1
ATOM 1068 O O . PRO A 1 130 ? -12.478 -1.314 14.964 1.00 81.00 130 PRO A O 1
ATOM 1071 N N . PHE A 1 131 ? -14.517 -1.744 14.173 1.00 85.25 131 PHE A N 1
ATOM 1072 C CA . PHE A 1 131 ? -14.820 -2.896 15.016 1.00 85.25 131 PHE A CA 1
ATOM 1073 C C . PHE A 1 131 ? -16.035 -3.616 14.431 1.00 85.25 131 PHE A C 1
ATOM 1075 O O . PHE A 1 131 ? -16.810 -3.005 13.690 1.00 85.25 131 PHE A O 1
ATOM 1082 N N . ARG A 1 132 ? -16.249 -4.865 14.839 1.00 90.19 132 ARG A N 1
ATOM 1083 C CA . ARG A 1 132 ? -17.506 -5.582 14.616 1.00 90.19 132 ARG A CA 1
ATOM 1084 C C . ARG A 1 132 ? -18.095 -5.987 15.956 1.00 90.19 132 ARG A C 1
ATOM 1086 O O . ARG A 1 132 ? -17.386 -6.520 16.798 1.00 90.19 132 ARG A O 1
ATOM 1093 N N . TYR A 1 133 ? -19.381 -5.735 16.168 1.00 92.88 133 TYR A N 1
ATOM 1094 C CA . TYR A 1 133 ? -20.096 -6.280 17.321 1.00 92.88 133 TYR A CA 1
ATOM 1095 C C . TYR A 1 133 ? -20.863 -7.530 16.883 1.00 92.88 133 TYR A C 1
ATOM 1097 O O . TYR A 1 133 ? -21.715 -7.467 15.995 1.00 92.88 133 TYR A O 1
ATOM 1105 N N . ASN A 1 134 ? -20.521 -8.676 17.466 1.00 90.19 134 ASN A N 1
ATOM 1106 C CA . ASN A 1 134 ? -21.146 -9.958 17.190 1.00 90.19 134 ASN A CA 1
ATOM 1107 C C . ASN A 1 134 ? -22.279 -10.193 18.193 1.00 90.19 134 ASN A C 1
ATOM 1109 O O . ASN A 1 134 ? -22.050 -10.492 19.363 1.00 90.19 134 ASN A O 1
ATOM 1113 N N . THR A 1 135 ? -23.516 -10.066 17.718 1.00 88.19 135 THR A N 1
ATOM 1114 C CA . THR A 1 135 ? -24.724 -10.208 18.541 1.00 88.19 135 THR A CA 1
ATOM 1115 C C . THR A 1 135 ? -24.956 -11.633 19.040 1.00 88.19 135 THR A C 1
ATOM 1117 O O . THR A 1 135 ? -25.664 -11.815 20.023 1.00 88.19 135 THR A O 1
ATOM 1120 N N . THR A 1 136 ? -24.377 -12.646 18.384 1.00 88.44 136 THR A N 1
ATOM 1121 C CA . THR A 1 136 ? -24.544 -14.054 18.783 1.00 88.44 136 THR A CA 1
ATOM 1122 C C . THR A 1 136 ? -23.656 -14.397 19.974 1.00 88.44 136 THR A C 1
ATOM 1124 O O . THR A 1 136 ? -24.097 -15.080 20.893 1.00 88.44 136 THR A O 1
ATOM 1127 N N . SER A 1 137 ? -22.413 -13.914 19.970 1.00 87.75 137 SER A N 1
ATOM 1128 C CA . SER A 1 137 ? -21.441 -14.137 21.048 1.00 87.75 137 SER A CA 1
ATOM 1129 C C . SER A 1 137 ? -21.367 -12.993 22.067 1.00 87.75 137 SER A C 1
ATOM 1131 O O . SER A 1 137 ? -20.582 -13.087 23.006 1.00 87.75 137 SER A O 1
ATOM 1133 N N . ASP A 1 138 ? -22.163 -11.930 21.893 1.00 90.62 138 ASP A N 1
ATOM 1134 C CA . ASP A 1 138 ? -22.183 -10.717 22.731 1.00 90.62 138 ASP A CA 1
ATOM 1135 C C . ASP A 1 138 ? -20.773 -10.143 22.979 1.00 90.62 138 ASP A C 1
ATOM 1137 O O . ASP A 1 138 ? -20.354 -9.864 24.108 1.00 90.62 138 ASP A O 1
ATOM 1141 N N . CYS A 1 139 ? -19.998 -10.001 21.900 1.00 94.19 139 CYS A N 1
ATOM 1142 C CA . CYS A 1 139 ? -18.628 -9.505 21.974 1.00 94.19 139 CYS A CA 1
ATOM 1143 C C . CYS A 1 139 ? -18.264 -8.573 20.814 1.00 94.19 139 CYS A C 1
ATOM 1145 O O . CYS A 1 139 ? -18.839 -8.614 19.727 1.00 94.19 139 CYS A O 1
ATOM 1147 N N . PHE A 1 140 ? -17.282 -7.715 21.064 1.00 95.56 140 PHE A N 1
ATOM 1148 C CA . PHE A 1 140 ? -16.623 -6.902 20.059 1.00 95.56 140 PHE A CA 1
ATOM 1149 C C . PHE A 1 140 ? -15.402 -7.631 19.521 1.00 95.56 140 PHE A C 1
ATOM 1151 O O . PHE A 1 140 ? -14.522 -8.030 20.282 1.00 95.56 140 PHE A O 1
ATOM 1158 N N . GLU A 1 141 ? -15.330 -7.733 18.207 1.00 92.44 141 GLU A N 1
ATOM 1159 C CA . GLU A 1 141 ? -14.237 -8.328 17.461 1.00 92.44 141 GLU A CA 1
ATOM 1160 C C . GLU A 1 141 ? -13.376 -7.209 16.870 1.00 92.44 141 GLU A C 1
ATOM 1162 O O . GLU A 1 141 ? -13.881 -6.271 16.239 1.00 92.44 141 GLU A O 1
ATOM 1167 N N . PHE A 1 142 ? -12.066 -7.301 17.078 1.00 90.75 142 PHE A N 1
ATOM 1168 C CA . PHE A 1 142 ? -11.093 -6.396 16.479 1.00 90.75 142 PHE A CA 1
ATOM 1169 C C . PHE A 1 142 ? -9.724 -7.065 16.391 1.00 90.75 142 PHE A C 1
ATOM 1171 O O . PHE A 1 142 ? -9.419 -8.024 17.099 1.00 90.75 142 PHE A O 1
ATOM 1178 N N . TYR A 1 143 ? -8.878 -6.511 15.539 1.00 87.06 143 TYR A N 1
ATOM 1179 C CA . TYR A 1 143 ? -7.480 -6.873 15.429 1.00 87.06 143 TYR A CA 1
ATOM 1180 C C . TYR A 1 143 ? -6.600 -5.744 15.924 1.00 87.06 143 TYR A C 1
ATOM 1182 O O . TYR A 1 143 ? -6.963 -4.561 15.909 1.00 87.06 143 TYR A O 1
ATOM 1190 N N . GLN A 1 144 ? -5.400 -6.135 16.312 1.00 84.81 144 GLN A N 1
ATOM 1191 C CA . GLN A 1 144 ? -4.299 -5.240 16.572 1.00 84.81 144 GLN A CA 1
ATOM 1192 C C . GLN A 1 144 ? -3.159 -5.580 15.618 1.00 84.81 144 GLN A C 1
ATOM 1194 O O . GLN A 1 144 ? -2.776 -6.740 15.491 1.00 84.81 144 GLN A O 1
ATOM 1199 N N . VAL A 1 145 ? -2.641 -4.564 14.931 1.00 80.19 145 VAL A N 1
ATOM 1200 C CA . VAL A 1 145 ? -1.612 -4.710 13.900 1.00 80.19 145 VAL A CA 1
ATOM 1201 C C . VAL A 1 145 ? -0.479 -3.738 14.171 1.00 80.19 145 VAL A C 1
ATOM 1203 O O . VAL A 1 145 ? -0.714 -2.542 14.366 1.00 80.19 145 VAL A O 1
ATOM 1206 N N . ILE A 1 146 ? 0.746 -4.250 14.131 1.00 73.56 146 ILE A N 1
ATOM 1207 C CA . ILE A 1 146 ? 1.979 -3.468 14.087 1.00 73.56 146 ILE A CA 1
ATOM 1208 C C . ILE A 1 146 ? 2.689 -3.836 12.791 1.00 73.56 146 ILE A C 1
ATOM 1210 O O . ILE A 1 146 ? 3.002 -5.005 12.563 1.00 73.56 146 ILE A O 1
ATOM 1214 N N . TYR A 1 147 ? 2.945 -2.849 11.942 1.00 70.06 147 TYR A N 1
ATOM 1215 C CA . TYR A 1 147 ? 3.738 -3.030 10.733 1.00 70.06 147 TYR A CA 1
ATOM 1216 C C . TYR A 1 147 ? 4.797 -1.943 10.618 1.00 70.06 147 TYR A C 1
ATOM 1218 O O . TYR A 1 147 ? 4.592 -0.801 11.032 1.00 70.06 147 TYR A O 1
ATOM 1226 N N . GLY A 1 148 ? 5.953 -2.330 10.106 1.00 61.06 148 GLY A N 1
ATOM 1227 C CA . GLY A 1 148 ? 7.103 -1.477 9.913 1.00 61.06 148 GLY A CA 1
ATOM 1228 C C . GLY A 1 148 ? 7.209 -0.911 8.525 1.00 61.06 148 GLY A C 1
ATOM 1229 O O . GLY A 1 148 ? 6.467 -1.302 7.633 1.00 61.06 148 GLY A O 1
ATOM 1230 N N . TYR A 1 149 ? 8.194 -0.037 8.366 1.00 58.84 149 TYR A N 1
ATOM 1231 C CA . TYR A 1 149 ? 8.817 0.281 7.105 1.00 58.84 149 TYR A CA 1
ATOM 1232 C C . TYR A 1 149 ? 10.298 -0.126 7.159 1.00 58.84 149 TYR A C 1
ATOM 1234 O O . TYR A 1 149 ? 11.047 0.439 7.959 1.00 58.84 149 TYR A O 1
ATOM 1242 N N . GLU A 1 150 ? 10.750 -1.058 6.322 1.00 57.25 150 GLU A N 1
ATOM 1243 C CA . GLU A 1 150 ? 12.179 -1.330 6.135 1.00 57.25 150 GLU A CA 1
ATOM 1244 C C . GLU A 1 150 ? 12.769 -0.354 5.099 1.00 57.25 150 GLU A C 1
ATOM 1246 O O . GLU A 1 150 ? 12.321 -0.333 3.951 1.00 57.25 150 GLU A O 1
ATOM 1251 N N . PRO A 1 151 ? 13.784 0.467 5.454 1.00 57.72 151 PRO A N 1
ATOM 1252 C CA . PRO A 1 151 ? 14.338 1.468 4.538 1.00 57.72 151 PRO A CA 1
ATOM 1253 C C . PRO A 1 151 ? 14.949 0.891 3.263 1.00 57.72 151 PRO A C 1
ATOM 1255 O O . PRO A 1 151 ? 14.932 1.552 2.224 1.00 57.72 151 PRO A O 1
ATOM 1258 N N . ILE A 1 152 ? 15.511 -0.314 3.364 1.00 67.25 152 ILE A N 1
ATOM 1259 C CA . ILE A 1 152 ? 16.078 -1.085 2.262 1.00 67.25 152 ILE A CA 1
ATOM 1260 C C . ILE A 1 152 ? 15.553 -2.514 2.443 1.00 67.25 152 ILE A C 1
ATOM 1262 O O . ILE A 1 152 ? 16.006 -3.180 3.375 1.00 67.25 152 ILE A O 1
ATOM 1266 N N . PRO A 1 153 ? 14.595 -2.958 1.614 1.00 69.12 153 PRO A N 1
ATOM 1267 C CA . PRO A 1 153 ? 14.099 -4.330 1.628 1.00 69.12 153 PRO A CA 1
ATOM 1268 C C . PRO A 1 153 ? 15.218 -5.347 1.375 1.00 69.12 153 PRO A C 1
ATOM 1270 O O . PRO A 1 153 ? 16.261 -4.999 0.816 1.00 69.12 153 PRO A O 1
ATOM 1273 N N . SER A 1 154 ? 14.996 -6.610 1.734 1.00 73.75 154 SER A N 1
ATOM 1274 C CA . SER A 1 154 ? 15.882 -7.727 1.371 1.00 73.75 154 SER A CA 1
ATOM 1275 C C . SER A 1 154 ? 15.239 -8.616 0.303 1.00 73.75 154 SER A C 1
ATOM 1277 O O . SER A 1 154 ? 14.072 -8.444 -0.039 1.00 73.75 154 SER A O 1
ATOM 1279 N N . LEU A 1 155 ? 15.974 -9.591 -0.238 1.00 75.00 155 LEU A N 1
ATOM 1280 C CA . LEU A 1 155 ? 15.385 -10.569 -1.164 1.00 75.00 155 LEU A CA 1
ATOM 1281 C C . LEU A 1 155 ? 14.321 -11.441 -0.476 1.00 75.00 155 LEU A C 1
ATOM 1283 O O . LEU A 1 155 ? 13.344 -11.840 -1.108 1.00 75.00 155 LEU A O 1
ATOM 1287 N N . GLU A 1 156 ? 14.505 -11.720 0.815 1.00 71.75 156 GLU A N 1
ATOM 1288 C CA . GLU A 1 156 ? 13.580 -12.489 1.651 1.00 71.75 156 GLU A CA 1
ATOM 1289 C C . GLU A 1 156 ? 12.341 -11.670 2.038 1.00 71.75 156 GLU A C 1
ATOM 1291 O O . GLU A 1 156 ? 11.242 -12.220 2.085 1.00 71.75 156 GLU A O 1
ATOM 1296 N N . ASN A 1 157 ? 12.512 -10.361 2.260 1.00 68.81 157 ASN A N 1
ATOM 1297 C CA . ASN A 1 157 ? 11.448 -9.407 2.577 1.00 68.81 157 ASN A CA 1
ATOM 1298 C C . ASN A 1 157 ? 11.513 -8.204 1.619 1.00 68.81 157 ASN A C 1
ATOM 1300 O O . ASN A 1 157 ? 11.970 -7.130 2.009 1.00 68.81 157 ASN A O 1
ATOM 1304 N N . PRO A 1 158 ? 11.072 -8.345 0.356 1.00 63.19 158 PRO A N 1
ATOM 1305 C CA . PRO A 1 158 ? 11.249 -7.309 -0.666 1.00 63.19 158 PRO A CA 1
ATOM 1306 C C . PRO A 1 158 ? 10.244 -6.163 -0.535 1.00 63.19 158 PRO A C 1
ATOM 1308 O O . PRO A 1 158 ? 10.321 -5.190 -1.278 1.00 63.19 158 PRO A O 1
ATOM 1311 N N . THR A 1 159 ? 9.290 -6.252 0.393 1.00 63.41 159 THR A N 1
ATOM 1312 C CA . THR A 1 159 ? 8.339 -5.176 0.654 1.00 63.41 159 THR A CA 1
ATOM 1313 C C . THR A 1 159 ? 8.912 -4.208 1.668 1.00 63.41 159 THR A C 1
ATOM 1315 O O . THR A 1 159 ? 9.356 -4.622 2.735 1.00 63.41 159 THR A O 1
ATOM 1318 N N . GLN A 1 160 ? 8.777 -2.914 1.399 1.00 60.44 160 GLN A N 1
ATOM 1319 C CA . GLN A 1 160 ? 9.098 -1.913 2.403 1.00 60.44 160 GLN A CA 1
ATOM 1320 C C . GLN A 1 160 ? 8.161 -1.956 3.611 1.00 60.44 160 GLN A C 1
ATOM 1322 O O . GLN A 1 160 ? 8.568 -1.427 4.619 1.00 60.44 160 GLN A O 1
ATOM 1327 N N . ASP A 1 161 ? 6.977 -2.584 3.568 1.00 60.00 161 ASP A N 1
ATOM 1328 C CA . ASP A 1 161 ? 5.997 -2.584 4.671 1.00 60.00 161 ASP A CA 1
ATOM 1329 C C . ASP A 1 161 ? 5.887 -3.960 5.401 1.00 60.00 161 ASP A C 1
ATOM 1331 O O . ASP A 1 161 ? 4.866 -4.641 5.241 1.00 60.00 161 ASP A O 1
ATOM 1335 N N . PRO A 1 162 ? 6.882 -4.440 6.181 1.00 57.69 162 PRO A N 1
ATOM 1336 C CA . PRO A 1 162 ? 6.762 -5.721 6.886 1.00 57.69 162 PRO A CA 1
ATOM 1337 C C . PRO A 1 162 ? 5.718 -5.665 8.009 1.00 57.69 162 PRO A C 1
ATOM 1339 O O . PRO A 1 162 ? 5.717 -4.759 8.839 1.00 57.69 162 PRO A O 1
ATOM 1342 N N . ILE A 1 163 ? 4.843 -6.667 8.096 1.00 62.88 163 ILE A N 1
ATOM 1343 C CA . ILE A 1 163 ? 3.931 -6.822 9.238 1.00 62.88 163 ILE A CA 1
ATOM 1344 C C . ILE A 1 163 ? 4.683 -7.563 10.345 1.00 62.88 163 ILE A C 1
ATOM 1346 O O . ILE A 1 163 ? 5.049 -8.721 10.173 1.00 62.88 163 ILE A O 1
ATOM 1350 N N . TYR A 1 164 ? 4.914 -6.898 11.478 1.00 59.53 164 TYR A N 1
ATOM 1351 C CA . TYR A 1 164 ? 5.658 -7.464 12.607 1.00 59.53 164 TYR A CA 1
ATOM 1352 C C . TYR A 1 164 ? 4.767 -8.237 13.575 1.00 59.53 164 TYR A C 1
ATOM 1354 O O . TYR A 1 164 ? 5.198 -9.228 14.157 1.00 59.53 164 TYR A O 1
ATOM 1362 N N . LEU A 1 165 ? 3.531 -7.773 13.775 1.00 69.25 165 LEU A N 1
ATOM 1363 C CA . LEU A 1 165 ? 2.593 -8.389 14.704 1.00 69.25 165 LEU A CA 1
ATOM 1364 C C . LEU A 1 165 ? 1.163 -8.218 14.206 1.00 69.25 165 LEU A C 1
ATOM 1366 O O . LEU A 1 165 ? 0.742 -7.106 13.882 1.00 69.25 165 LEU A O 1
ATOM 1370 N N . GLN A 1 166 ? 0.402 -9.308 14.228 1.00 77.19 166 GLN A N 1
ATOM 1371 C CA . GLN A 1 166 ? -1.045 -9.271 14.104 1.00 77.19 166 GLN A CA 1
ATOM 1372 C C . GLN A 1 166 ? -1.679 -10.191 15.146 1.00 77.19 166 GLN A C 1
ATOM 1374 O O . GLN A 1 166 ? -1.352 -11.374 15.233 1.00 77.19 166 GLN A O 1
ATOM 1379 N N . SER A 1 167 ? -2.623 -9.656 15.908 1.00 83.81 167 SER A N 1
ATOM 1380 C CA . SER A 1 167 ? -3.391 -10.410 16.895 1.00 83.81 167 SER A CA 1
ATOM 1381 C C . SER A 1 167 ? -4.883 -10.130 16.772 1.00 83.81 167 SER A C 1
ATOM 1383 O O . SER A 1 167 ? -5.302 -9.045 16.359 1.00 83.81 167 SER A O 1
ATOM 1385 N N . TYR A 1 168 ? -5.679 -11.158 17.056 1.00 87.50 168 TYR A N 1
ATOM 1386 C CA . TYR A 1 168 ? -7.135 -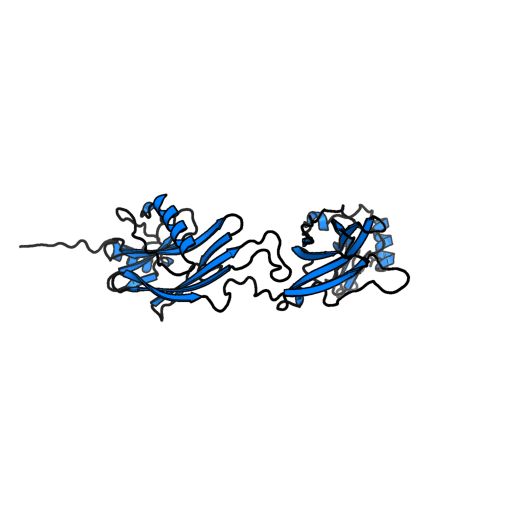11.122 17.041 1.00 87.50 168 TYR A CA 1
ATOM 1387 C C . TYR A 1 168 ? -7.674 -11.148 18.463 1.00 87.50 168 TYR A C 1
ATOM 1389 O O . TYR A 1 168 ? -7.180 -11.884 19.324 1.00 87.50 168 TYR A O 1
ATOM 1397 N N . HIS A 1 169 ? -8.702 -10.337 18.696 1.00 90.88 169 HIS A N 1
ATOM 1398 C CA . HIS A 1 169 ? -9.247 -10.111 20.019 1.00 90.88 169 HIS A CA 1
ATOM 1399 C C . HIS A 1 169 ? -10.770 -10.117 20.016 1.00 90.88 169 HIS A C 1
ATOM 1401 O O . HIS A 1 169 ? -11.415 -9.549 19.130 1.00 90.88 169 HIS A O 1
ATOM 1407 N N . GLN A 1 170 ? -11.329 -10.709 21.070 1.00 93.69 170 GLN A N 1
ATOM 1408 C CA . GLN A 1 170 ? -12.754 -10.657 21.373 1.00 93.69 170 GLN A CA 1
ATOM 1409 C C . GLN A 1 170 ? -12.968 -10.084 22.770 1.00 93.69 170 GLN A C 1
ATOM 1411 O O . GLN A 1 170 ? -12.529 -10.660 23.768 1.00 93.69 170 GLN A O 1
ATOM 1416 N N . LEU A 1 171 ? -13.671 -8.958 22.836 1.00 95.94 171 LEU A N 1
ATOM 1417 C CA . LEU A 1 171 ? -13.950 -8.222 24.062 1.00 95.94 171 LEU A CA 1
ATOM 1418 C C . LEU A 1 171 ? -15.440 -8.280 24.392 1.00 95.94 171 LEU A C 1
ATOM 1420 O O . LEU A 1 171 ? -16.258 -7.774 23.629 1.00 95.94 171 LEU A O 1
ATOM 1424 N N . SER A 1 172 ? -15.804 -8.834 25.540 1.00 95.50 172 SER A N 1
ATOM 1425 C CA . SER A 1 172 ? -17.176 -8.797 26.048 1.00 95.50 172 SER A CA 1
ATOM 1426 C C . SER A 1 172 ? -17.364 -7.759 27.142 1.00 95.50 172 SER A C 1
ATOM 1428 O O . SER A 1 172 ? -16.414 -7.182 27.685 1.00 95.50 172 SER A O 1
ATOM 1430 N N . ILE A 1 173 ? -18.637 -7.526 27.453 1.00 95.50 173 ILE A N 1
ATOM 1431 C CA . ILE A 1 173 ? -19.085 -6.615 28.498 1.00 95.50 173 ILE A CA 1
ATOM 1432 C C . ILE A 1 173 ? -19.966 -7.398 29.461 1.00 95.50 173 ILE A C 1
ATOM 1434 O O . ILE A 1 173 ? -20.994 -7.945 29.051 1.00 95.50 173 ILE A O 1
ATOM 1438 N N . THR A 1 174 ? -19.581 -7.428 30.735 1.00 93.06 174 THR A N 1
ATOM 1439 C CA . THR A 1 174 ? -20.344 -8.098 31.795 1.00 93.06 174 THR A CA 1
ATOM 1440 C C . THR A 1 174 ? -21.687 -7.411 32.045 1.00 93.06 174 THR A C 1
ATOM 1442 O O . THR A 1 174 ? -21.931 -6.284 31.611 1.00 93.06 174 THR A O 1
ATOM 1445 N N . SER A 1 175 ? -22.558 -8.056 32.822 1.00 88.44 175 SER A N 1
ATOM 1446 C CA . SER A 1 175 ? -23.809 -7.445 33.286 1.00 88.44 175 SER A CA 1
ATOM 1447 C C . SER A 1 175 ? -23.594 -6.183 34.129 1.00 88.44 175 SER A C 1
ATOM 1449 O O . SER A 1 175 ? -24.486 -5.347 34.182 1.00 88.44 175 SER A O 1
ATOM 1451 N N . ALA A 1 176 ? -22.422 -6.015 34.751 1.00 91.44 176 ALA A N 1
ATOM 1452 C CA . ALA A 1 176 ? -22.042 -4.806 35.482 1.00 91.44 176 ALA A CA 1
ATOM 1453 C C . ALA A 1 176 ? -21.442 -3.707 34.580 1.00 91.44 176 ALA A C 1
ATOM 1455 O O . ALA A 1 176 ? -21.061 -2.652 35.076 1.00 91.44 176 ALA A O 1
ATOM 1456 N N . GLY A 1 177 ? -21.327 -3.937 33.266 1.00 92.62 177 GLY A N 1
ATOM 1457 C CA . GLY A 1 177 ? -20.716 -2.986 32.334 1.00 92.62 177 GLY A CA 1
ATOM 1458 C C . GLY A 1 177 ? -19.184 -3.004 32.320 1.00 92.62 177 GLY A C 1
ATOM 1459 O O . GLY A 1 177 ? -18.573 -2.088 31.768 1.00 92.62 177 GLY A O 1
ATOM 1460 N N . GLU A 1 178 ? -18.547 -4.021 32.901 1.00 95.50 178 GLU A N 1
ATOM 1461 C CA . GLU A 1 178 ? -17.087 -4.156 32.917 1.00 95.50 178 GLU A CA 1
ATOM 1462 C C . GLU A 1 178 ? -16.576 -4.920 31.694 1.00 95.50 178 GLU A C 1
ATOM 1464 O O . GLU A 1 178 ? -17.220 -5.855 31.217 1.00 95.50 178 GLU A O 1
ATOM 1469 N N . PHE A 1 179 ? -15.389 -4.560 31.210 1.00 96.81 179 PHE A N 1
ATOM 1470 C CA . PHE A 1 179 ? -14.781 -5.223 30.057 1.00 96.81 179 PHE A CA 1
ATOM 1471 C C . PHE A 1 179 ? -14.017 -6.493 30.432 1.00 96.81 179 PHE A C 1
ATOM 1473 O O . PHE A 1 179 ? -13.161 -6.478 31.322 1.00 96.81 179 PHE A O 1
ATOM 1480 N N . GLN A 1 180 ? -14.238 -7.559 29.664 1.00 95.38 180 GLN A N 1
ATOM 1481 C CA . GLN A 1 180 ? -13.491 -8.812 29.754 1.00 95.38 180 GLN A CA 1
ATOM 1482 C C . GLN A 1 180 ? -12.968 -9.220 28.376 1.00 95.38 180 GLN A C 1
ATOM 1484 O O . GLN A 1 180 ? -13.698 -9.188 27.390 1.00 95.38 180 GLN A O 1
ATOM 1489 N N . MET A 1 181 ? -11.691 -9.599 28.300 1.00 94.12 181 MET A N 1
ATOM 1490 C CA . MET A 1 181 ? -11.124 -10.176 27.082 1.00 94.12 181 MET A CA 1
ATOM 1491 C C . MET A 1 181 ? -11.395 -11.681 27.089 1.00 94.12 181 MET A C 1
ATOM 1493 O O . MET A 1 181 ? -10.874 -12.379 27.957 1.00 94.12 181 MET A O 1
ATOM 1497 N N . ILE A 1 182 ? -12.215 -12.166 26.157 1.00 93.31 182 ILE A N 1
ATOM 1498 C CA . ILE A 1 182 ? -12.553 -13.594 26.042 1.00 93.31 182 ILE A CA 1
ATOM 1499 C C . ILE A 1 182 ? -11.506 -14.324 25.199 1.00 93.31 182 ILE A C 1
ATOM 1501 O O . ILE A 1 182 ? -11.147 -15.457 25.508 1.00 93.31 182 ILE A O 1
ATOM 1505 N N . LEU A 1 183 ? -10.998 -13.666 24.156 1.00 89.56 183 LEU A N 1
ATOM 1506 C CA . LEU A 1 183 ? -9.992 -14.221 23.259 1.00 89.56 183 LEU A CA 1
ATOM 1507 C C . LEU A 1 183 ? -8.913 -13.180 22.980 1.00 89.56 183 LEU A C 1
ATOM 1509 O O . LEU A 1 183 ? -9.214 -12.011 22.737 1.00 89.56 183 LEU A O 1
ATOM 1513 N N . SER A 1 184 ? -7.659 -13.616 23.017 1.00 88.44 184 SER A N 1
ATOM 1514 C CA . SER A 1 184 ? -6.502 -12.829 22.608 1.00 88.44 184 SER A CA 1
ATOM 1515 C C . SER A 1 184 ? -5.439 -13.782 22.091 1.00 88.44 184 SER A C 1
ATOM 1517 O O . SER A 1 184 ? -4.759 -14.434 22.880 1.00 88.44 184 SER A O 1
ATOM 1519 N N . GLU A 1 185 ? -5.318 -13.876 20.775 1.00 85.56 185 GLU A N 1
ATOM 1520 C CA . GLU A 1 185 ? -4.394 -14.800 20.123 1.00 85.56 185 GLU A CA 1
ATOM 1521 C C . GLU A 1 185 ? -3.636 -14.112 18.992 1.00 85.56 185 GLU A C 1
ATOM 1523 O O . GLU A 1 185 ? -4.110 -13.139 18.399 1.00 85.56 185 GLU A O 1
ATOM 1528 N N . ASN A 1 186 ? -2.445 -14.623 18.687 1.00 76.75 186 ASN A N 1
ATOM 1529 C CA . ASN A 1 186 ? -1.765 -14.259 17.452 1.00 76.75 186 ASN A CA 1
ATOM 1530 C C . ASN A 1 186 ? -2.634 -14.740 16.292 1.00 76.75 186 ASN A C 1
ATOM 1532 O O . ASN A 1 186 ? -3.032 -15.904 16.267 1.00 76.75 186 ASN A O 1
ATOM 1536 N N . ALA A 1 187 ? -2.952 -13.847 15.357 1.00 62.72 187 ALA A N 1
ATOM 1537 C CA . ALA A 1 187 ? -3.775 -14.220 14.219 1.00 62.72 187 ALA A CA 1
ATOM 1538 C C . ALA A 1 187 ? -2.945 -15.161 13.326 1.00 62.72 187 ALA A C 1
ATOM 1540 O O . ALA A 1 187 ? -1.886 -14.741 12.854 1.00 62.72 187 ALA A O 1
ATOM 1541 N N . PRO A 1 188 ? -3.377 -16.418 13.106 1.00 44.56 188 PRO A N 1
ATOM 1542 C CA . PRO A 1 188 ? -2.613 -17.376 12.305 1.00 44.56 188 PRO A CA 1
ATOM 1543 C C . PRO A 1 188 ? -2.528 -16.947 10.834 1.00 44.56 188 PRO A C 1
ATOM 1545 O O . PRO A 1 188 ? -1.543 -17.246 10.165 1.00 44.56 188 PRO A O 1
ATOM 1548 N N . ASP A 1 189 ? -3.525 -16.186 10.373 1.00 50.88 189 ASP A N 1
ATOM 1549 C CA . ASP A 1 189 ? -3.583 -15.590 9.046 1.00 50.88 189 ASP A CA 1
ATOM 1550 C C . ASP A 1 189 ? -3.480 -14.063 9.133 1.00 50.88 189 ASP A C 1
ATOM 1552 O O . ASP A 1 189 ? -4.166 -13.403 9.922 1.00 50.88 189 ASP A O 1
ATOM 1556 N N . ILE A 1 190 ? -2.644 -13.483 8.270 1.00 51.78 190 ILE A N 1
ATOM 1557 C CA . ILE A 1 190 ? -2.470 -12.035 8.147 1.00 51.78 190 ILE A CA 1
ATOM 1558 C C . ILE A 1 190 ? -3.720 -11.425 7.479 1.00 51.78 190 ILE A C 1
ATOM 1560 O O . ILE A 1 190 ? -3.763 -11.185 6.271 1.00 51.78 190 ILE A O 1
ATOM 1564 N N . LEU A 1 191 ? -4.771 -11.184 8.265 1.00 47.78 191 LEU A N 1
ATOM 1565 C CA . LEU A 1 191 ? -6.025 -10.561 7.802 1.00 47.78 191 LEU A CA 1
ATOM 1566 C C . LEU A 1 191 ? -5.869 -9.075 7.435 1.00 47.78 191 LEU A C 1
ATOM 1568 O O . LEU A 1 191 ? -6.657 -8.558 6.650 1.00 47.78 191 LEU A O 1
ATOM 1572 N N . PHE A 1 192 ? -4.813 -8.411 7.921 1.00 47.16 192 PHE A N 1
ATOM 1573 C CA . PHE A 1 192 ? -4.363 -7.106 7.423 1.00 47.16 192 PHE A CA 1
ATOM 1574 C C . PHE A 1 192 ? -3.211 -7.261 6.429 1.00 47.16 192 PHE A C 1
ATOM 1576 O O . PHE A 1 192 ? -2.300 -6.439 6.397 1.00 47.16 192 PHE A O 1
ATOM 1583 N N . SER A 1 193 ? -3.213 -8.313 5.606 1.00 42.91 193 SER A N 1
ATOM 1584 C CA . SER A 1 193 ? -2.252 -8.380 4.513 1.00 42.91 193 SER A CA 1
ATOM 1585 C C . SER A 1 193 ? -2.704 -7.435 3.406 1.00 42.91 193 SER A C 1
ATOM 1587 O O . SER A 1 193 ? -3.794 -7.553 2.843 1.00 42.91 193 SER A O 1
ATOM 1589 N N . ARG A 1 194 ? -1.815 -6.531 2.998 1.00 48.44 194 ARG A N 1
ATOM 1590 C CA . ARG A 1 194 ? -1.695 -6.299 1.561 1.00 48.44 194 ARG A CA 1
ATOM 1591 C C . ARG A 1 194 ? -1.181 -7.627 1.003 1.00 48.44 194 ARG A C 1
ATOM 1593 O O . ARG A 1 194 ? 0.005 -7.854 1.136 1.00 48.44 194 ARG A O 1
ATOM 1600 N N . HIS A 1 195 ? -2.084 -8.513 0.564 1.00 46.50 195 HIS A N 1
ATOM 1601 C CA . HIS A 1 195 ? -1.850 -9.830 -0.065 1.00 46.50 195 HIS A CA 1
ATOM 1602 C C . HIS A 1 195 ? -0.569 -10.557 0.377 1.00 46.50 195 HIS A C 1
ATOM 1604 O O . HIS A 1 195 ? 0.509 -10.146 -0.033 1.00 46.50 195 HIS A O 1
ATOM 1610 N N . ALA A 1 196 ? -0.678 -11.678 1.111 1.00 51.44 196 ALA A N 1
ATOM 1611 C CA . ALA A 1 196 ? 0.457 -12.535 1.496 1.00 51.44 196 ALA A CA 1
ATOM 1612 C C . ALA A 1 196 ? 1.518 -12.604 0.381 1.00 51.44 196 ALA A C 1
ATOM 1614 O O . ALA A 1 196 ? 1.306 -13.230 -0.661 1.00 51.44 196 ALA A O 1
ATOM 1615 N N . TYR A 1 197 ? 2.621 -11.881 0.568 1.00 59.47 197 TYR A N 1
ATOM 1616 C CA . TYR A 1 197 ? 3.640 -11.728 -0.456 1.00 59.47 197 TYR A CA 1
ATOM 1617 C C . TYR A 1 197 ? 4.556 -12.941 -0.355 1.00 59.47 197 TYR A C 1
ATOM 1619 O O . TYR A 1 197 ? 5.344 -13.053 0.581 1.00 59.47 197 TYR A O 1
ATOM 1627 N N . LYS A 1 198 ? 4.415 -13.894 -1.279 1.00 73.25 198 LYS A N 1
ATOM 1628 C CA . LYS A 1 198 ? 5.382 -14.988 -1.413 1.00 73.25 198 LYS A CA 1
ATOM 1629 C C . LYS A 1 198 ? 6.388 -14.568 -2.480 1.00 73.25 198 LYS A C 1
ATOM 1631 O O . LYS A 1 198 ? 5.992 -14.515 -3.642 1.00 73.25 198 LYS A O 1
ATOM 1636 N N . PRO A 1 199 ? 7.644 -14.238 -2.132 1.00 76.81 199 PRO A N 1
ATOM 1637 C CA . PRO A 1 199 ? 8.601 -13.759 -3.118 1.00 76.81 199 PRO A CA 1
ATOM 1638 C C . PRO A 1 199 ? 8.888 -14.838 -4.165 1.00 76.81 199 PRO A C 1
ATOM 1640 O O . PRO A 1 199 ? 9.173 -15.990 -3.832 1.00 76.81 199 PRO A O 1
ATOM 1643 N N . LYS A 1 200 ? 8.829 -14.449 -5.437 1.00 84.56 200 LYS A N 1
ATOM 1644 C CA . LYS A 1 200 ? 9.335 -15.210 -6.579 1.00 84.56 200 LYS A CA 1
ATOM 1645 C C . LYS A 1 200 ? 10.378 -14.366 -7.291 1.00 84.56 200 LYS A C 1
ATOM 1647 O O . LYS A 1 200 ? 10.092 -13.255 -7.741 1.00 84.56 200 LYS A O 1
ATOM 1652 N N . THR A 1 201 ? 11.581 -14.909 -7.367 1.00 88.25 201 THR A N 1
ATOM 1653 C CA . THR A 1 201 ? 12.762 -14.228 -7.881 1.00 88.25 201 THR A CA 1
ATOM 1654 C C . THR A 1 201 ? 12.929 -14.480 -9.374 1.00 88.25 201 THR A C 1
ATOM 1656 O O . THR A 1 201 ? 12.843 -15.619 -9.827 1.00 88.25 201 THR A O 1
ATOM 1659 N N . HIS A 1 202 ? 13.226 -13.421 -10.116 1.00 90.12 202 HIS A N 1
ATOM 1660 C CA . HIS A 1 202 ? 13.536 -13.447 -11.540 1.00 90.12 202 HIS A CA 1
ATOM 1661 C C . HIS A 1 202 ? 14.887 -12.791 -11.774 1.00 90.12 202 HIS A C 1
ATOM 1663 O O . HIS A 1 202 ? 15.256 -11.859 -11.057 1.00 90.12 202 HIS A O 1
ATOM 1669 N N . THR A 1 203 ? 15.649 -13.265 -12.755 1.00 90.69 203 THR A N 1
ATOM 1670 C CA . THR A 1 203 ? 17.052 -12.855 -12.890 1.00 90.69 203 THR A CA 1
ATOM 1671 C C . THR A 1 203 ? 17.431 -12.562 -14.333 1.00 90.69 203 THR A C 1
ATOM 1673 O O . THR A 1 203 ? 17.071 -13.305 -15.245 1.00 90.69 203 THR A O 1
ATOM 1676 N N . VAL A 1 204 ? 18.188 -11.482 -14.511 1.00 90.38 204 VAL A N 1
ATOM 1677 C CA . VAL A 1 204 ? 18.936 -11.160 -15.726 1.00 90.38 204 VAL A CA 1
ATOM 1678 C C . VAL A 1 204 ? 20.417 -11.132 -15.367 1.00 90.38 204 VAL A C 1
ATOM 1680 O O . VAL A 1 204 ? 20.819 -10.410 -14.455 1.00 90.38 204 VAL A O 1
ATOM 1683 N N . GLU A 1 205 ? 21.232 -11.902 -16.075 1.00 89.25 205 GLU A N 1
ATOM 1684 C CA . GLU A 1 205 ? 22.675 -11.972 -15.856 1.00 89.25 205 GLU A CA 1
ATOM 1685 C C . GLU A 1 205 ? 23.440 -11.418 -17.061 1.00 89.25 205 GLU A C 1
ATOM 1687 O O . GLU A 1 205 ? 23.271 -11.879 -18.194 1.00 89.25 205 GLU A O 1
ATOM 1692 N N . TYR A 1 206 ? 24.302 -10.442 -16.779 1.00 86.88 206 TYR A N 1
ATOM 1693 C CA . TYR A 1 206 ? 25.303 -9.890 -17.685 1.00 86.88 206 TYR A CA 1
ATOM 1694 C C . TYR A 1 206 ? 26.706 -10.277 -17.204 1.00 86.88 206 TYR A C 1
ATOM 1696 O O . TYR A 1 206 ? 26.909 -10.675 -16.054 1.00 86.88 206 TYR A O 1
ATOM 1704 N N . GLU A 1 207 ? 27.716 -10.068 -18.051 1.00 83.06 207 GLU A N 1
ATOM 1705 C CA . GLU A 1 207 ? 29.107 -10.047 -17.586 1.00 83.06 207 GLU A CA 1
ATOM 1706 C C . GLU A 1 207 ? 29.272 -9.001 -16.467 1.00 83.06 207 GLU A C 1
ATOM 1708 O O . GLU A 1 207 ? 28.909 -7.836 -16.628 1.00 83.06 207 GLU A O 1
ATOM 1713 N N . GLY A 1 208 ? 29.766 -9.444 -15.307 1.00 84.19 208 GLY A N 1
ATOM 1714 C CA . GLY A 1 208 ? 30.075 -8.588 -14.158 1.00 84.19 208 GLY A CA 1
ATOM 1715 C C . GLY A 1 208 ? 28.897 -8.203 -13.254 1.00 84.19 208 GLY A C 1
ATOM 1716 O O . GLY A 1 208 ? 29.135 -7.760 -12.128 1.00 84.19 208 GLY A O 1
ATOM 1717 N N . VAL A 1 209 ? 27.642 -8.391 -13.680 1.00 91.00 209 VAL A N 1
ATOM 1718 C CA . VAL A 1 209 ? 26.469 -7.964 -12.900 1.00 91.00 209 VAL A CA 1
ATOM 1719 C C . VAL A 1 209 ? 25.247 -8.852 -13.113 1.00 91.00 209 VAL A C 1
ATOM 1721 O O . VAL A 1 209 ? 24.921 -9.268 -14.222 1.00 91.00 209 VAL A O 1
ATOM 1724 N N . ARG A 1 210 ? 24.525 -9.089 -12.023 1.00 92.81 210 ARG A N 1
ATOM 1725 C CA . ARG A 1 210 ? 23.267 -9.819 -11.970 1.00 92.81 210 ARG A CA 1
ATOM 1726 C C . ARG A 1 210 ? 22.175 -8.903 -11.437 1.00 92.81 210 ARG A C 1
ATOM 1728 O O . ARG A 1 210 ? 22.313 -8.329 -10.361 1.00 92.81 210 ARG A O 1
ATOM 1735 N N . ILE A 1 211 ? 21.083 -8.780 -12.182 1.00 92.81 211 ILE A N 1
ATOM 1736 C CA . ILE A 1 211 ? 19.911 -8.000 -11.786 1.00 92.81 211 ILE A CA 1
ATOM 1737 C C . ILE A 1 211 ? 18.795 -8.960 -11.411 1.00 92.81 211 ILE A C 1
ATOM 1739 O O . ILE A 1 211 ? 18.475 -9.894 -12.144 1.00 92.81 211 ILE A O 1
ATOM 1743 N N . ILE A 1 212 ? 18.206 -8.715 -10.254 1.00 92.25 212 ILE A N 1
ATOM 1744 C CA . ILE A 1 212 ? 17.217 -9.562 -9.622 1.00 92.25 212 ILE A CA 1
ATOM 1745 C C . ILE A 1 212 ? 15.945 -8.742 -9.433 1.00 92.25 212 ILE A C 1
ATOM 1747 O O . ILE A 1 212 ? 15.963 -7.692 -8.798 1.00 92.25 212 ILE A O 1
ATOM 1751 N N . TYR A 1 213 ? 14.839 -9.233 -9.968 1.00 90.12 213 TYR A N 1
ATOM 1752 C CA . TYR A 1 213 ? 13.502 -8.696 -9.740 1.00 90.12 213 TYR A CA 1
ATOM 1753 C C . TYR A 1 213 ? 12.732 -9.659 -8.846 1.00 90.12 213 TYR A C 1
ATOM 1755 O O . TYR A 1 213 ? 12.818 -10.876 -9.025 1.00 90.12 213 TYR A O 1
ATOM 1763 N N . VAL A 1 214 ? 11.988 -9.128 -7.877 1.00 83.44 214 VAL A N 1
ATOM 1764 C CA . VAL A 1 214 ? 11.151 -9.949 -7.000 1.00 83.44 214 VAL A CA 1
ATOM 1765 C C . VAL A 1 214 ? 9.688 -9.617 -7.245 1.00 83.44 214 VAL A C 1
ATOM 1767 O O . VAL A 1 214 ? 9.247 -8.479 -7.105 1.00 83.44 214 VAL A O 1
ATOM 1770 N N . SER A 1 215 ? 8.941 -10.647 -7.617 1.00 81.81 215 SER A N 1
ATOM 1771 C CA . SER A 1 215 ? 7.499 -10.609 -7.845 1.00 81.81 215 SER A CA 1
ATOM 1772 C C . SER A 1 215 ? 6.758 -11.390 -6.759 1.00 81.81 215 SER A C 1
ATOM 1774 O O . SER A 1 215 ? 7.374 -12.083 -5.945 1.00 81.81 215 SER A O 1
ATOM 1776 N N . ASN A 1 216 ? 5.428 -11.311 -6.759 1.00 75.19 216 ASN A N 1
ATOM 1777 C CA . ASN A 1 216 ? 4.598 -12.100 -5.859 1.00 75.19 216 ASN A CA 1
ATOM 1778 C C . ASN A 1 216 ? 4.143 -13.394 -6.548 1.00 75.19 216 ASN A C 1
ATOM 1780 O O . ASN A 1 216 ? 3.367 -13.352 -7.496 1.00 75.19 216 ASN A O 1
ATOM 1784 N N . LEU A 1 217 ? 4.554 -14.544 -6.015 1.00 78.00 217 LEU A N 1
ATOM 1785 C CA . LEU A 1 217 ? 4.174 -15.881 -6.482 1.00 78.00 217 LEU A CA 1
ATOM 1786 C C . LEU A 1 217 ? 2.653 -16.100 -6.500 1.00 78.00 217 LEU A C 1
ATOM 1788 O O . LEU A 1 217 ? 2.161 -16.932 -7.257 1.00 78.00 217 LEU A O 1
ATOM 1792 N N . ASN A 1 218 ? 1.912 -15.366 -5.666 1.00 71.38 218 ASN A N 1
ATOM 1793 C CA . ASN A 1 218 ? 0.454 -15.433 -5.614 1.00 71.38 218 ASN A CA 1
ATOM 1794 C C . ASN A 1 218 ? -0.241 -14.514 -6.640 1.00 71.38 218 ASN A C 1
ATOM 1796 O O . ASN A 1 218 ? -1.459 -14.594 -6.756 1.00 71.38 218 ASN A O 1
ATOM 1800 N N . LEU A 1 219 ? 0.502 -13.650 -7.344 1.00 70.38 219 LEU A N 1
ATOM 1801 C CA . LEU A 1 219 ? -0.003 -12.711 -8.358 1.00 70.38 219 LEU A CA 1
ATOM 1802 C C . LEU A 1 219 ? 0.847 -12.808 -9.643 1.00 70.38 219 LEU A C 1
ATOM 1804 O O . LEU A 1 219 ? 1.519 -11.840 -10.016 1.00 70.38 219 LEU A O 1
ATOM 1808 N N . PRO A 1 220 ? 0.879 -13.981 -10.306 1.00 72.44 220 PRO A N 1
ATOM 1809 C CA . PRO A 1 220 ? 1.708 -14.204 -11.489 1.00 72.44 220 PRO A CA 1
ATOM 1810 C C . PRO A 1 220 ? 1.367 -13.271 -12.662 1.00 72.44 220 PRO A C 1
ATOM 1812 O O . PRO A 1 220 ? 2.212 -13.004 -13.509 1.00 72.44 220 PRO A O 1
ATOM 1815 N N . GLU A 1 221 ? 0.143 -12.747 -12.713 1.00 68.69 221 GLU A N 1
ATOM 1816 C CA . GLU A 1 221 ? -0.314 -11.776 -13.708 1.00 68.69 221 GLU A CA 1
ATOM 1817 C C . GLU A 1 221 ? 0.348 -10.397 -13.584 1.00 68.69 221 GLU A C 1
ATOM 1819 O O . GLU A 1 221 ? 0.310 -9.615 -14.533 1.00 68.69 221 GLU A O 1
ATOM 1824 N N . LEU A 1 222 ? 0.956 -10.094 -12.433 1.00 73.12 222 LEU A N 1
ATOM 1825 C CA . LEU A 1 222 ? 1.689 -8.848 -12.196 1.00 73.12 222 LEU A CA 1
ATOM 1826 C C . LEU A 1 222 ? 3.195 -8.987 -12.464 1.00 73.12 222 LEU A C 1
ATOM 1828 O O . LEU A 1 222 ? 3.935 -8.018 -12.299 1.00 73.12 222 LEU A O 1
ATOM 1832 N N . GLU A 1 223 ? 3.666 -10.174 -12.852 1.00 83.12 223 GLU A N 1
ATOM 1833 C CA . GLU A 1 223 ? 5.074 -10.413 -13.163 1.00 83.12 223 GLU A CA 1
ATOM 1834 C C . GLU A 1 223 ? 5.495 -9.643 -14.423 1.00 83.12 223 GLU A C 1
ATOM 1836 O O . GLU A 1 223 ? 4.871 -9.752 -15.478 1.00 83.12 223 GLU A O 1
ATOM 1841 N N . LEU A 1 224 ? 6.605 -8.902 -14.338 1.00 85.94 224 LEU A N 1
ATOM 1842 C CA . LEU A 1 224 ? 7.192 -8.249 -15.513 1.00 85.94 224 LEU A CA 1
ATOM 1843 C C . LEU A 1 224 ? 7.746 -9.253 -16.527 1.00 85.94 224 LEU A C 1
ATOM 1845 O O . LEU A 1 224 ? 7.643 -9.043 -17.732 1.00 85.94 224 LEU A O 1
ATOM 1849 N N . TRP A 1 225 ? 8.356 -10.333 -16.041 1.00 87.94 225 TRP A N 1
ATOM 1850 C CA . TRP A 1 225 ? 8.844 -11.433 -16.860 1.00 87.94 225 TRP A CA 1
ATOM 1851 C C . TRP A 1 225 ? 8.925 -12.714 -16.033 1.00 87.94 225 TRP A C 1
ATOM 1853 O O . TRP A 1 225 ? 8.873 -12.673 -14.809 1.00 87.94 225 TRP A O 1
ATOM 1863 N N . THR A 1 226 ? 9.049 -13.850 -16.718 1.00 78.69 226 THR A N 1
ATOM 1864 C CA . THR A 1 226 ? 9.052 -15.191 -16.104 1.00 78.69 226 THR A CA 1
ATOM 1865 C C . THR A 1 226 ? 10.341 -15.972 -16.351 1.00 78.69 226 THR A C 1
ATOM 1867 O O . THR A 1 226 ? 10.597 -16.965 -15.673 1.00 78.69 226 THR A O 1
ATOM 1870 N N . GLN A 1 227 ? 11.134 -15.573 -17.349 1.00 76.50 227 GLN A N 1
ATOM 1871 C CA . GLN A 1 227 ? 12.308 -16.314 -17.805 1.00 76.50 227 GLN A CA 1
ATOM 1872 C C . GLN A 1 227 ? 13.589 -15.753 -17.187 1.00 76.50 227 GLN A C 1
ATOM 1874 O O . GLN A 1 227 ? 13.784 -14.544 -17.112 1.00 76.50 227 GLN A O 1
ATOM 1879 N N . THR A 1 228 ? 14.505 -16.627 -16.776 1.00 79.12 228 THR A N 1
ATOM 1880 C CA . THR A 1 228 ? 15.874 -16.190 -16.497 1.00 79.12 228 THR A CA 1
ATOM 1881 C C . THR A 1 228 ? 16.556 -15.864 -17.8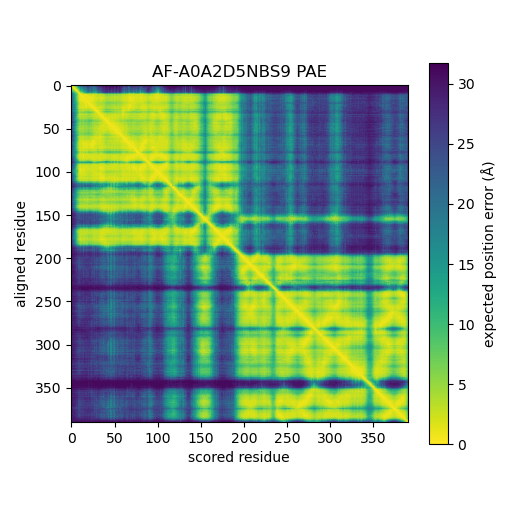14 1.00 79.12 228 THR A C 1
ATOM 1883 O O . THR A 1 228 ? 16.535 -16.675 -18.741 1.00 79.12 228 THR A O 1
ATOM 1886 N N . HIS A 1 229 ? 17.184 -14.698 -17.885 1.00 78.31 229 HIS A N 1
ATOM 1887 C CA . HIS A 1 229 ? 17.906 -14.274 -19.070 1.00 78.31 229 HIS A CA 1
ATOM 1888 C C . HIS A 1 229 ? 19.406 -14.210 -18.801 1.00 78.31 229 HIS A C 1
ATOM 1890 O O . HIS A 1 229 ? 19.832 -13.670 -17.783 1.00 78.31 229 HIS A O 1
ATOM 1896 N N . THR A 1 230 ? 20.208 -14.732 -19.724 1.00 74.19 230 THR A N 1
ATOM 1897 C CA . THR A 1 230 ? 21.671 -14.720 -19.642 1.00 74.19 230 THR A CA 1
ATOM 1898 C C . THR A 1 230 ? 22.252 -14.267 -20.979 1.00 74.19 230 THR A C 1
ATOM 1900 O O . THR A 1 230 ? 21.805 -14.718 -22.033 1.00 74.19 230 THR A O 1
ATOM 1903 N N . THR A 1 231 ? 23.235 -13.363 -20.962 1.00 69.19 231 THR A N 1
ATOM 1904 C CA . THR A 1 231 ? 23.836 -12.802 -22.194 1.00 69.19 231 THR A CA 1
ATOM 1905 C C . THR A 1 231 ? 25.286 -13.250 -22.431 1.00 69.19 231 THR A C 1
ATOM 1907 O O . THR A 1 231 ? 26.014 -12.635 -23.206 1.00 69.19 231 THR A O 1
ATOM 1910 N N . PHE A 1 232 ? 25.718 -14.343 -21.786 1.00 60.16 232 PHE A N 1
ATOM 1911 C CA . PHE A 1 232 ? 27.118 -14.799 -21.769 1.00 60.16 232 PHE A CA 1
ATOM 1912 C C . PHE A 1 232 ? 27.627 -15.485 -23.053 1.00 60.16 232 PHE A C 1
ATOM 1914 O O . PHE A 1 232 ? 28.816 -15.794 -23.119 1.00 60.16 232 PHE A O 1
ATOM 1921 N N . SER A 1 233 ? 26.784 -15.768 -24.054 1.00 50.72 233 SER A N 1
ATOM 1922 C CA . SER A 1 233 ? 27.187 -16.577 -25.215 1.00 50.72 233 SER A CA 1
ATOM 1923 C C . SER A 1 233 ? 27.514 -15.749 -26.465 1.00 50.72 233 SER A C 1
ATOM 1925 O O . SER A 1 233 ? 26.628 -15.165 -27.081 1.00 50.72 233 SER A O 1
ATOM 1927 N N . ASP A 1 234 ? 28.793 -15.825 -26.831 1.00 48.00 234 ASP A N 1
ATOM 1928 C CA . ASP A 1 234 ? 29.425 -15.752 -28.152 1.00 48.00 234 ASP A CA 1
ATOM 1929 C C . ASP A 1 234 ? 29.343 -14.444 -28.978 1.00 48.00 234 ASP A C 1
ATOM 1931 O O . ASP A 1 234 ? 28.332 -14.051 -29.549 1.00 48.00 234 ASP A O 1
ATOM 1935 N N . MET A 1 235 ? 30.532 -13.839 -29.106 1.00 45.12 235 MET A N 1
ATOM 1936 C CA . MET A 1 235 ? 30.984 -12.740 -29.977 1.00 45.12 235 MET A CA 1
ATOM 1937 C C . MET A 1 235 ? 30.418 -11.329 -29.789 1.00 45.12 235 MET A C 1
ATOM 1939 O O . MET A 1 235 ? 31.161 -10.400 -30.090 1.00 45.12 235 MET A O 1
ATOM 1943 N N . GLU A 1 236 ? 29.245 -11.127 -29.197 1.00 47.72 236 GLU A N 1
ATOM 1944 C CA . GLU A 1 236 ? 28.792 -9.805 -28.732 1.00 47.72 236 GLU A CA 1
ATOM 1945 C C . GLU A 1 236 ? 27.927 -10.009 -27.480 1.00 47.72 236 GLU A C 1
ATOM 1947 O O . GLU A 1 236 ? 26.738 -10.318 -27.578 1.00 47.72 236 GLU A O 1
ATOM 1952 N N . SER A 1 237 ? 28.518 -9.901 -26.280 1.00 54.50 237 SER A N 1
ATOM 1953 C CA . SER A 1 237 ? 27.724 -9.834 -25.051 1.00 54.50 237 SER A CA 1
ATOM 1954 C C . SER A 1 237 ? 26.800 -8.628 -25.184 1.00 54.50 237 SER A C 1
ATOM 1956 O O . SER A 1 237 ? 27.245 -7.485 -25.263 1.00 54.50 237 SER A O 1
ATOM 1958 N N . HIS A 1 238 ? 25.499 -8.882 -25.315 1.00 66.50 238 HIS A N 1
ATOM 1959 C CA . HIS A 1 238 ? 24.555 -7.794 -25.499 1.00 66.50 238 HIS A CA 1
ATOM 1960 C C . HIS A 1 238 ? 24.467 -7.043 -24.172 1.00 66.50 238 HIS A C 1
ATOM 1962 O O . HIS A 1 2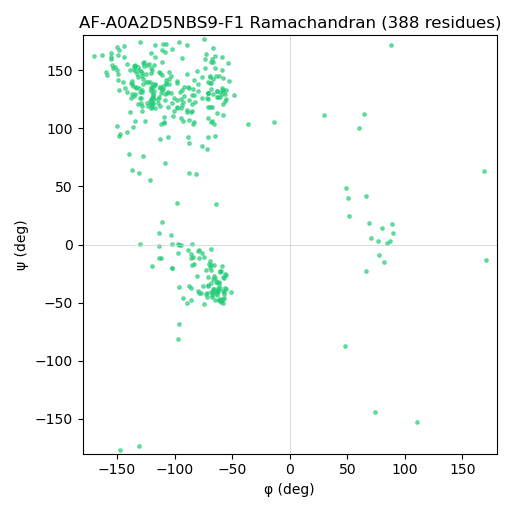38 ? 24.066 -7.597 -23.146 1.00 66.50 238 HIS A O 1
ATOM 1968 N N . ASP A 1 239 ? 24.848 -5.768 -24.198 1.00 81.94 239 ASP A N 1
ATOM 1969 C CA . ASP A 1 239 ? 24.703 -4.857 -23.064 1.00 81.94 239 ASP A CA 1
ATOM 1970 C C . ASP A 1 239 ? 23.232 -4.533 -22.776 1.00 81.94 239 ASP A C 1
ATOM 1972 O O . ASP A 1 239 ? 22.933 -3.845 -21.807 1.00 81.94 239 ASP A O 1
ATOM 1976 N N . SER A 1 240 ? 22.296 -5.014 -23.592 1.00 87.44 240 SER A N 1
ATOM 1977 C CA . SER A 1 240 ? 20.870 -4.785 -23.427 1.00 87.44 240 SER A CA 1
ATOM 1978 C C . SER A 1 240 ? 20.059 -6.070 -23.480 1.00 87.44 240 SER A C 1
ATOM 1980 O O . SER A 1 240 ? 20.382 -7.015 -24.200 1.00 87.44 240 SER A O 1
ATOM 1982 N N . ILE A 1 241 ? 18.946 -6.059 -22.753 1.00 89.12 241 ILE A N 1
ATOM 1983 C CA . ILE A 1 241 ? 17.879 -7.033 -22.906 1.00 89.12 241 ILE A CA 1
ATOM 1984 C C . ILE A 1 241 ? 16.541 -6.340 -23.098 1.00 89.12 241 ILE A C 1
ATOM 1986 O O . ILE A 1 241 ? 16.229 -5.365 -22.414 1.00 89.12 241 ILE A O 1
ATOM 1990 N N . VAL A 1 242 ? 15.744 -6.867 -24.024 1.00 89.94 242 VAL A N 1
ATOM 1991 C CA . VAL A 1 242 ? 14.383 -6.399 -24.276 1.00 89.94 242 VAL A CA 1
ATOM 1992 C C . VAL A 1 242 ? 13.401 -7.366 -23.628 1.00 89.94 242 VAL A C 1
ATOM 1994 O O . VAL A 1 242 ? 13.396 -8.556 -23.934 1.00 89.94 242 VAL A O 1
ATOM 1997 N N . ILE A 1 243 ? 12.578 -6.839 -22.727 1.00 91.00 243 ILE A N 1
ATOM 1998 C CA . ILE A 1 243 ? 11.545 -7.556 -21.987 1.00 91.00 243 ILE A CA 1
ATOM 1999 C C . ILE A 1 243 ? 10.189 -7.032 -22.476 1.00 91.00 243 ILE A C 1
ATOM 2001 O O . ILE A 1 243 ? 9.805 -5.913 -22.115 1.00 91.00 243 ILE A O 1
ATOM 2005 N N . PRO A 1 244 ? 9.466 -7.792 -23.317 1.00 90.44 244 PRO A N 1
ATOM 2006 C CA . PRO A 1 244 ? 8.130 -7.410 -23.747 1.00 90.44 244 PRO A CA 1
ATOM 2007 C C . PRO A 1 244 ? 7.148 -7.561 -22.584 1.00 90.44 244 PRO A C 1
ATOM 2009 O O . PRO A 1 244 ? 7.023 -8.633 -21.993 1.00 90.44 244 PRO A O 1
ATOM 2012 N N . LEU A 1 245 ? 6.437 -6.483 -22.268 1.00 89.44 245 LEU A N 1
ATOM 2013 C CA . LEU A 1 245 ? 5.430 -6.445 -21.218 1.00 89.44 245 LEU A CA 1
ATOM 2014 C C . LEU A 1 245 ? 4.031 -6.623 -21.798 1.00 89.44 245 LEU A C 1
ATOM 2016 O O . LEU A 1 245 ? 3.695 -6.052 -22.836 1.00 89.44 245 LEU A O 1
ATOM 2020 N N . SER A 1 246 ? 3.195 -7.370 -21.079 1.00 83.50 246 SER A N 1
ATOM 2021 C CA . SER A 1 246 ? 1.774 -7.501 -21.404 1.00 83.50 246 SER A CA 1
ATOM 2022 C C . SER A 1 246 ? 1.031 -6.177 -21.207 1.00 83.50 246 SER A C 1
A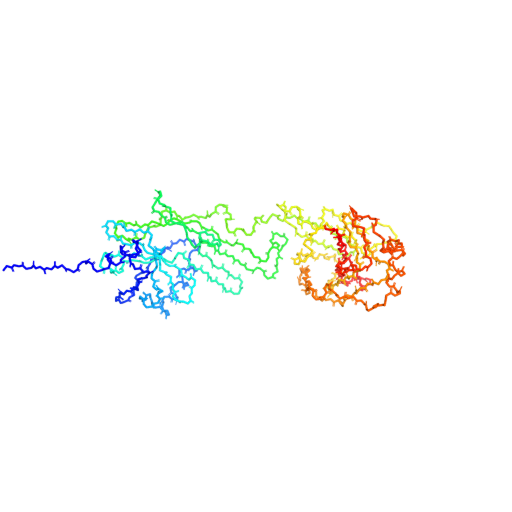TOM 2024 O O . SER A 1 246 ? 1.452 -5.310 -20.437 1.00 83.50 246 SER A O 1
ATOM 2026 N N . TYR A 1 247 ? -0.107 -6.023 -21.882 1.00 77.25 247 TYR A N 1
ATOM 2027 C CA . TYR A 1 247 ? -0.969 -4.862 -21.681 1.00 77.25 247 TYR A CA 1
ATOM 2028 C C . TYR A 1 247 ? -1.415 -4.756 -20.218 1.00 77.25 247 TYR A C 1
ATOM 2030 O O . TYR A 1 247 ? -1.813 -5.747 -19.609 1.00 77.25 247 TYR A O 1
ATOM 2038 N N . GLY A 1 248 ? -1.340 -3.547 -19.657 1.00 74.69 248 GLY A N 1
ATOM 2039 C CA . GLY A 1 248 ? -1.679 -3.291 -18.256 1.00 74.69 248 GLY A CA 1
ATOM 2040 C C . GLY A 1 248 ? -0.615 -3.729 -17.241 1.00 74.69 248 GLY A C 1
ATOM 2041 O O . GLY A 1 248 ? -0.846 -3.571 -16.044 1.00 74.69 248 GLY A O 1
ATOM 2042 N N . ALA A 1 249 ? 0.544 -4.235 -17.684 1.00 81.69 249 ALA A N 1
ATOM 2043 C CA . ALA A 1 249 ? 1.639 -4.584 -16.784 1.00 81.69 249 ALA A CA 1
ATOM 2044 C C . ALA A 1 249 ? 2.097 -3.373 -15.951 1.00 81.69 249 ALA A C 1
ATOM 2046 O O . ALA A 1 249 ? 2.335 -2.277 -16.472 1.00 81.69 249 ALA A O 1
ATOM 2047 N N . ILE A 1 250 ? 2.258 -3.590 -14.645 1.00 82.31 250 ILE A N 1
ATOM 2048 C CA . ILE A 1 250 ? 2.674 -2.561 -13.690 1.00 82.31 250 ILE A CA 1
ATOM 2049 C C . ILE A 1 250 ? 4.204 -2.526 -13.649 1.00 82.31 250 ILE A C 1
ATOM 2051 O O . ILE A 1 250 ? 4.833 -3.206 -12.849 1.00 82.31 250 ILE A O 1
ATOM 2055 N N . TRP A 1 251 ? 4.814 -1.743 -14.536 1.00 85.81 251 TRP A N 1
ATOM 2056 C CA . TRP A 1 251 ? 6.276 -1.612 -14.648 1.00 85.81 251 TRP A CA 1
ATOM 2057 C C . TRP A 1 251 ? 6.902 -0.623 -13.660 1.00 85.81 251 TRP A C 1
ATOM 2059 O O . TRP A 1 251 ? 8.114 -0.645 -13.470 1.00 85.81 251 TRP A O 1
ATOM 2069 N N . TYR A 1 252 ? 6.099 0.250 -13.053 1.00 83.44 252 TYR A N 1
ATOM 2070 C CA . TYR A 1 252 ? 6.553 1.272 -12.111 1.00 83.44 252 TYR A CA 1
ATOM 2071 C C . TYR A 1 252 ? 6.466 0.783 -10.662 1.00 83.44 252 TYR A C 1
ATOM 2073 O O . TYR A 1 252 ? 5.749 -0.173 -10.356 1.00 83.44 252 TYR A O 1
ATOM 2081 N N . ASP A 1 253 ? 7.207 1.450 -9.771 1.00 79.06 253 ASP A N 1
ATOM 2082 C CA . ASP A 1 253 ? 7.340 1.104 -8.348 1.00 79.06 253 ASP A CA 1
ATOM 2083 C C . ASP A 1 253 ? 7.725 -0.369 -8.100 1.00 79.06 253 ASP A C 1
ATOM 2085 O O . ASP A 1 253 ? 7.472 -0.926 -7.033 1.00 79.06 253 ASP A O 1
ATOM 2089 N N . GLN A 1 254 ? 8.364 -1.004 -9.087 1.00 83.62 254 GLN A N 1
ATOM 2090 C CA . GLN A 1 254 ? 8.869 -2.366 -9.004 1.00 83.62 254 GLN A CA 1
ATOM 2091 C C . GLN A 1 254 ? 10.240 -2.383 -8.323 1.00 83.62 254 GLN A C 1
ATOM 2093 O O . GLN A 1 254 ? 11.064 -1.487 -8.535 1.00 83.62 254 GLN A O 1
ATOM 2098 N N . PHE A 1 255 ? 10.477 -3.407 -7.503 1.00 86.12 255 PHE A N 1
ATOM 2099 C CA . PHE A 1 255 ? 11.686 -3.554 -6.694 1.00 86.12 255 PHE A CA 1
ATOM 2100 C C . PHE A 1 255 ? 12.730 -4.428 -7.378 1.00 86.12 255 PHE A C 1
ATOM 2102 O O . PHE A 1 255 ? 12.438 -5.544 -7.815 1.00 86.12 255 PHE A O 1
ATOM 2109 N N . PHE A 1 256 ? 13.965 -3.933 -7.408 1.00 90.75 256 PHE A N 1
ATOM 2110 C CA . PHE A 1 256 ? 15.096 -4.617 -8.013 1.00 90.75 256 PHE A CA 1
ATOM 2111 C C . PHE A 1 256 ? 16.294 -4.638 -7.072 1.00 90.75 256 PHE A C 1
ATOM 2113 O O . PHE A 1 256 ? 16.517 -3.718 -6.283 1.00 90.75 256 PHE A O 1
ATOM 2120 N N . PHE A 1 257 ? 17.096 -5.684 -7.223 1.00 93.00 257 PHE A N 1
ATOM 2121 C CA . PHE A 1 257 ? 18.363 -5.876 -6.543 1.00 93.00 257 PHE A CA 1
ATOM 2122 C C . PHE A 1 257 ? 19.455 -6.117 -7.580 1.00 93.00 257 PHE A C 1
ATOM 2124 O O . PHE A 1 257 ? 19.250 -6.813 -8.571 1.00 93.00 257 PHE A O 1
ATOM 2131 N N . VAL A 1 258 ? 20.622 -5.540 -7.351 1.00 93.56 258 VAL A N 1
ATOM 2132 C CA . VAL A 1 258 ? 21.791 -5.648 -8.213 1.00 93.56 258 VAL A CA 1
ATOM 2133 C C . VAL A 1 258 ? 22.902 -6.281 -7.402 1.00 93.56 258 VAL A C 1
ATOM 2135 O O . VAL A 1 258 ? 23.309 -5.748 -6.371 1.00 93.56 258 VAL A O 1
ATOM 2138 N N . ASP A 1 259 ? 23.391 -7.408 -7.893 1.00 93.50 259 ASP A N 1
ATOM 2139 C CA . ASP A 1 259 ? 24.522 -8.127 -7.334 1.00 93.50 259 ASP A CA 1
ATOM 2140 C C . ASP A 1 259 ? 25.684 -8.073 -8.328 1.00 93.50 259 ASP A C 1
ATOM 2142 O O . ASP A 1 259 ? 25.515 -8.369 -9.513 1.00 93.50 259 ASP A O 1
ATOM 2146 N N . THR A 1 260 ? 26.856 -7.641 -7.873 1.00 92.31 260 THR A N 1
ATOM 2147 C CA . THR A 1 260 ? 28.034 -7.466 -8.728 1.00 92.31 260 THR A CA 1
ATOM 2148 C C . THR A 1 260 ? 29.038 -8.583 -8.500 1.00 92.31 260 THR A C 1
ATOM 2150 O O . THR A 1 260 ? 29.268 -9.031 -7.377 1.00 92.31 260 THR A O 1
ATOM 2153 N N . ALA A 1 261 ? 29.685 -9.028 -9.576 1.00 90.38 261 ALA A N 1
ATOM 2154 C CA . ALA A 1 261 ? 30.780 -9.980 -9.467 1.00 90.38 261 ALA A CA 1
ATOM 2155 C C . ALA A 1 261 ? 31.981 -9.361 -8.727 1.00 90.38 261 ALA A C 1
ATOM 2157 O O . ALA A 1 261 ? 32.128 -8.140 -8.619 1.00 90.38 261 ALA A O 1
ATOM 2158 N N . VAL A 1 262 ? 32.888 -10.211 -8.243 1.00 89.38 262 VAL A N 1
ATOM 2159 C CA . VAL A 1 262 ? 34.125 -9.758 -7.592 1.00 89.38 262 VAL A CA 1
ATOM 2160 C C . VAL A 1 262 ? 34.916 -8.849 -8.539 1.00 89.38 262 VAL A C 1
ATOM 2162 O O . VAL A 1 262 ? 35.182 -9.213 -9.682 1.00 89.38 262 VAL A O 1
ATOM 2165 N N . GLY A 1 263 ? 35.312 -7.674 -8.044 1.00 89.50 263 GLY A N 1
ATOM 2166 C CA . GLY A 1 263 ? 36.038 -6.670 -8.830 1.00 89.50 263 GLY A CA 1
ATOM 2167 C C . GLY A 1 263 ? 35.146 -5.701 -9.609 1.00 89.50 263 GLY A C 1
ATOM 2168 O O . GLY A 1 263 ? 35.688 -4.855 -10.314 1.00 89.50 263 GLY A O 1
ATOM 2169 N N . TYR A 1 264 ? 33.820 -5.798 -9.459 1.00 92.75 264 TYR A N 1
ATOM 2170 C CA . TYR A 1 264 ? 32.852 -4.853 -10.010 1.00 92.75 264 TYR A CA 1
ATOM 2171 C C . TYR A 1 264 ? 32.141 -4.071 -8.900 1.00 92.75 264 TYR A C 1
ATOM 2173 O O . TYR A 1 264 ? 31.888 -4.600 -7.814 1.00 92.75 264 TYR A O 1
ATOM 2181 N N . SER A 1 265 ? 31.785 -2.819 -9.183 1.00 93.06 265 SER A N 1
ATOM 2182 C CA . SER A 1 265 ? 30.998 -1.959 -8.296 1.00 93.06 265 SER A CA 1
ATOM 2183 C C . SER A 1 265 ? 29.906 -1.213 -9.068 1.00 93.06 265 SER A C 1
ATOM 2185 O O . SER A 1 265 ? 30.033 -0.943 -10.262 1.00 93.06 265 SER A O 1
ATOM 2187 N N . ILE A 1 266 ? 28.801 -0.893 -8.391 1.00 94.38 266 ILE A N 1
ATOM 2188 C CA . ILE A 1 266 ? 27.699 -0.119 -8.976 1.00 94.38 266 ILE A CA 1
ATOM 2189 C C . ILE A 1 266 ? 28.053 1.365 -8.886 1.00 94.38 266 ILE A C 1
ATOM 2191 O O . ILE A 1 266 ? 28.247 1.889 -7.791 1.00 94.38 266 ILE A O 1
ATOM 2195 N N . VAL A 1 267 ? 28.082 2.048 -10.029 1.00 94.25 267 VAL A N 1
ATOM 2196 C CA . VAL A 1 267 ? 28.309 3.498 -10.106 1.00 94.25 267 VAL A CA 1
ATOM 2197 C C . VAL A 1 267 ? 26.985 4.252 -10.010 1.00 94.25 267 VAL A C 1
ATOM 2199 O O . VAL A 1 267 ? 26.859 5.200 -9.239 1.00 94.25 267 VAL A O 1
ATOM 2202 N N . ASN A 1 268 ? 25.993 3.859 -10.812 1.00 95.94 268 ASN A N 1
ATOM 2203 C CA . ASN A 1 268 ? 24.684 4.512 -10.871 1.00 95.94 268 ASN A CA 1
ATOM 2204 C C . ASN A 1 268 ? 23.639 3.563 -11.475 1.00 95.94 268 ASN A C 1
ATOM 2206 O O . ASN A 1 268 ? 23.964 2.772 -12.362 1.00 95.94 268 ASN A O 1
ATOM 2210 N N . VAL A 1 269 ? 22.384 3.688 -11.042 1.00 96.88 269 VAL A N 1
ATOM 2211 C CA . VAL A 1 269 ? 21.233 3.116 -11.748 1.00 96.88 269 VAL A CA 1
ATOM 2212 C C . VAL A 1 269 ? 20.282 4.245 -12.126 1.00 96.88 269 VAL A C 1
ATOM 2214 O O . VAL A 1 269 ? 19.854 5.012 -11.268 1.00 96.88 269 VAL A O 1
ATOM 2217 N N . SER A 1 270 ? 19.944 4.344 -13.408 1.00 97.44 270 SER A N 1
ATOM 2218 C CA . SER A 1 270 ? 19.116 5.428 -13.943 1.00 97.44 270 SER A CA 1
ATOM 2219 C C . SER A 1 270 ? 18.041 4.898 -14.880 1.00 97.44 270 SER A C 1
ATOM 2221 O O . SER A 1 270 ? 18.226 3.851 -15.493 1.00 97.44 270 SER A O 1
ATOM 2223 N N . GLN A 1 271 ? 16.935 5.622 -15.020 1.00 97.12 271 GLN A N 1
ATOM 2224 C CA . GLN A 1 271 ? 15.861 5.290 -15.953 1.00 97.12 271 GLN A CA 1
ATOM 2225 C C . GLN A 1 271 ? 15.549 6.434 -16.915 1.00 97.12 271 GLN A C 1
ATOM 2227 O O . GLN A 1 271 ? 15.755 7.601 -16.591 1.00 97.12 271 GLN A O 1
ATOM 2232 N N . TYR A 1 272 ? 15.014 6.107 -18.085 1.00 95.94 272 TYR A N 1
ATOM 2233 C CA . TYR A 1 272 ? 14.290 7.051 -18.936 1.00 95.94 272 TYR A CA 1
ATOM 2234 C C . TYR A 1 272 ? 13.135 6.333 -19.635 1.00 95.94 272 TYR A C 1
ATOM 2236 O O . TYR A 1 272 ? 13.047 5.103 -19.625 1.00 95.94 272 TYR A O 1
ATOM 2244 N N . HIS A 1 273 ? 12.283 7.107 -20.295 1.00 95.00 273 HIS A N 1
ATOM 2245 C CA . HIS A 1 273 ? 11.188 6.597 -21.104 1.00 95.00 273 HIS A CA 1
ATOM 2246 C C . HIS A 1 273 ? 11.182 7.156 -22.513 1.00 95.00 273 HIS A C 1
ATOM 2248 O O . HIS A 1 273 ? 11.675 8.260 -22.775 1.00 95.00 273 HIS A O 1
ATOM 2254 N N . GLU A 1 274 ? 10.561 6.396 -23.410 1.00 94.94 274 GLU A N 1
ATOM 2255 C CA . GLU A 1 274 ? 10.218 6.875 -24.739 1.00 94.94 274 GLU A CA 1
ATOM 2256 C C . GLU A 1 274 ? 8.722 6.852 -24.983 1.00 94.94 274 GLU A C 1
ATOM 2258 O O . GLU A 1 274 ? 8.050 5.864 -24.681 1.00 94.94 274 GLU A O 1
ATOM 2263 N N . ASN A 1 275 ? 8.227 7.916 -25.612 1.00 94.00 275 ASN A N 1
ATOM 2264 C CA . ASN A 1 275 ? 6.867 7.955 -26.131 1.00 94.00 275 ASN A CA 1
ATOM 2265 C C . ASN A 1 275 ? 6.886 7.876 -27.656 1.00 94.00 275 ASN A C 1
ATOM 2267 O O . ASN A 1 275 ? 7.717 8.513 -28.318 1.00 94.00 275 ASN A O 1
ATOM 2271 N N . VAL A 1 276 ? 5.918 7.149 -28.202 1.00 93.69 276 VAL A N 1
ATOM 2272 C CA . VAL A 1 276 ? 5.652 7.055 -29.641 1.00 93.69 276 VAL A CA 1
ATOM 2273 C C . VAL A 1 276 ? 4.238 7.529 -29.938 1.00 93.69 276 VAL A C 1
ATOM 2275 O O . VAL A 1 276 ? 3.399 7.657 -29.044 1.00 93.69 276 VAL A O 1
ATOM 2278 N N . MET A 1 277 ? 3.977 7.784 -31.215 1.00 92.81 277 MET A N 1
ATOM 2279 C CA . MET A 1 277 ? 2.633 8.054 -31.696 1.00 92.81 277 MET A CA 1
ATOM 2280 C C . MET A 1 277 ? 1.975 6.769 -32.193 1.00 92.81 277 MET A C 1
ATOM 2282 O O . MET A 1 277 ? 2.572 6.021 -32.971 1.00 92.81 277 MET A O 1
ATOM 2286 N N . VAL A 1 278 ? 0.736 6.550 -31.765 1.00 91.44 278 VAL A N 1
ATOM 2287 C CA . VAL A 1 278 ? -0.125 5.449 -32.196 1.00 91.44 278 VAL A CA 1
ATOM 2288 C C . VAL A 1 278 ? -1.464 5.968 -32.692 1.00 91.44 278 VAL A C 1
ATOM 2290 O O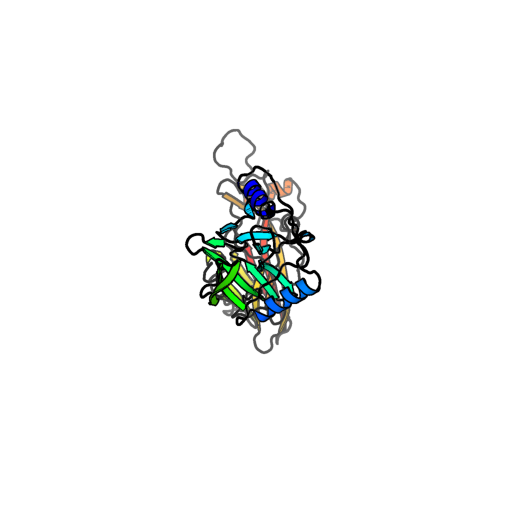 . VAL A 1 278 ? -1.923 7.038 -32.296 1.00 91.44 278 VAL A O 1
ATOM 2293 N N . PHE A 1 279 ? -2.113 5.161 -33.518 1.00 90.12 279 PHE A N 1
ATOM 2294 C CA . PHE A 1 279 ? -3.444 5.399 -34.051 1.00 90.12 279 PHE A CA 1
ATOM 2295 C C . PHE A 1 279 ? -4.305 4.180 -33.725 1.00 90.12 279 PHE A C 1
ATOM 2297 O O . PHE A 1 279 ? -4.088 3.108 -34.304 1.00 90.12 279 PHE A O 1
ATOM 2304 N N . PRO A 1 280 ? -5.226 4.297 -32.755 1.00 85.31 280 PRO A N 1
ATOM 2305 C CA . PRO A 1 280 ? -6.102 3.200 -32.381 1.00 85.31 280 PRO A CA 1
ATOM 2306 C C . PRO A 1 280 ? -7.212 3.014 -33.422 1.00 85.31 280 PRO A C 1
ATOM 2308 O O . PRO A 1 280 ? -7.742 3.987 -33.961 1.00 85.31 280 PRO A O 1
ATOM 2311 N N . GLY A 1 281 ? -7.583 1.760 -33.647 1.00 78.56 281 GLY A N 1
ATOM 2312 C CA . GLY A 1 281 ? -8.798 1.325 -34.326 1.00 78.56 281 GLY A CA 1
ATOM 2313 C C . GLY A 1 281 ? -9.531 0.270 -33.486 1.00 78.56 281 GLY A C 1
ATOM 2314 O O . GLY A 1 281 ? -9.024 -0.196 -32.468 1.00 78.56 281 GLY A O 1
ATOM 2315 N N . ASP A 1 282 ? -10.722 -0.140 -33.905 1.00 73.69 282 ASP A N 1
ATOM 2316 C CA . ASP A 1 282 ? -11.464 -1.243 -33.297 1.00 73.69 282 ASP A CA 1
ATOM 2317 C C . ASP A 1 282 ? -10.700 -2.556 -33.512 1.00 73.69 282 ASP A C 1
ATOM 2319 O O . ASP A 1 282 ? -10.660 -3.113 -34.612 1.00 73.69 282 ASP A O 1
ATOM 2323 N N . GLY A 1 283 ? -10.044 -3.038 -32.453 1.00 69.25 283 GLY A N 1
ATOM 2324 C CA . GLY A 1 283 ? -9.280 -4.290 -32.456 1.00 69.25 283 GLY A CA 1
ATOM 2325 C C . GLY A 1 283 ? -7.980 -4.254 -33.269 1.00 69.25 283 GLY A C 1
ATOM 2326 O O . GLY A 1 283 ? -7.322 -5.284 -33.408 1.00 69.25 283 GLY A O 1
ATOM 2327 N N . THR A 1 284 ? -7.591 -3.092 -33.797 1.00 75.69 284 THR A N 1
ATOM 2328 C CA . THR A 1 284 ? -6.351 -2.891 -34.559 1.00 75.69 284 THR A CA 1
ATOM 2329 C C . THR A 1 284 ? -5.646 -1.624 -34.088 1.00 75.69 284 THR A C 1
ATOM 2331 O O . THR A 1 284 ? -6.266 -0.707 -33.563 1.00 75.69 284 THR A O 1
ATOM 2334 N N . MET A 1 285 ? -4.328 -1.556 -34.248 1.00 84.00 285 MET A N 1
ATOM 2335 C CA . MET A 1 285 ? -3.552 -0.372 -33.893 1.00 84.00 285 MET A CA 1
ATOM 2336 C C . MET A 1 285 ? -2.408 -0.213 -34.886 1.00 84.00 285 MET A C 1
ATOM 2338 O O . MET A 1 285 ? -1.772 -1.198 -35.257 1.00 84.00 285 MET A O 1
ATOM 2342 N N . CYS A 1 286 ? -2.133 1.026 -35.287 1.00 88.25 286 CYS A N 1
ATOM 2343 C CA . CYS A 1 286 ? -0.914 1.362 -36.008 1.00 88.25 286 CYS A CA 1
ATOM 2344 C C . CYS A 1 286 ? 0.026 2.193 -35.128 1.00 88.25 286 CYS A C 1
ATOM 2346 O O . CYS A 1 286 ? -0.408 3.167 -34.514 1.00 88.25 286 CYS A O 1
ATOM 2348 N N . THR A 1 287 ? 1.312 1.846 -35.105 1.00 88.88 287 THR A N 1
ATOM 2349 C CA . THR A 1 287 ? 2.348 2.551 -34.335 1.00 88.88 287 THR A CA 1
ATOM 2350 C C . THR A 1 287 ? 3.397 3.130 -35.273 1.00 88.88 287 THR A C 1
ATOM 2352 O O . THR A 1 287 ? 3.941 2.420 -36.116 1.00 88.88 287 THR A O 1
ATOM 2355 N N . LEU A 1 288 ? 3.757 4.402 -35.091 1.00 90.88 288 LEU A N 1
ATOM 2356 C CA . LEU A 1 288 ? 4.846 5.038 -35.842 1.00 90.88 288 LEU A CA 1
ATOM 2357 C C . LEU A 1 288 ? 6.200 4.821 -35.161 1.00 90.88 288 LEU A C 1
ATOM 2359 O O . LEU A 1 288 ? 6.867 5.772 -34.754 1.00 90.88 288 LEU A O 1
ATOM 2363 N N . GLU A 1 289 ? 6.619 3.563 -35.037 1.00 82.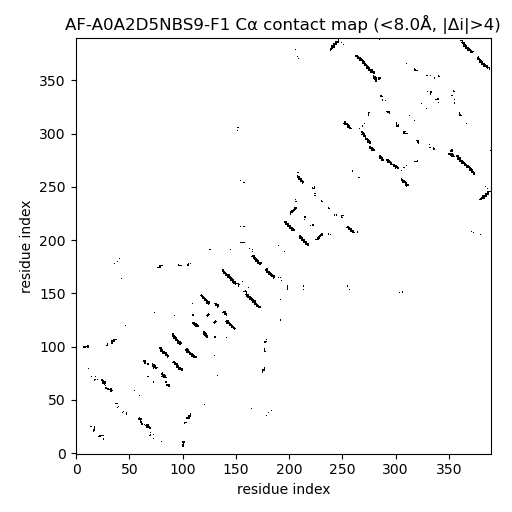06 289 GLU A N 1
ATOM 2364 C CA . GLU A 1 289 ? 7.831 3.190 -34.295 1.00 82.06 289 GLU A CA 1
ATOM 2365 C C . GLU A 1 289 ? 9.108 3.814 -34.877 1.00 82.06 289 GLU A C 1
ATOM 2367 O O . GLU A 1 289 ? 10.013 4.172 -34.128 1.00 82.06 289 GLU A O 1
ATOM 2372 N N . ASN A 1 290 ? 9.195 3.992 -36.194 1.00 84.75 290 ASN A N 1
ATOM 2373 C CA . ASN A 1 290 ? 10.431 4.417 -36.864 1.00 84.75 290 ASN A CA 1
ATOM 2374 C C . ASN A 1 290 ? 10.452 5.896 -37.284 1.00 84.75 290 ASN A C 1
ATOM 2376 O O . ASN A 1 290 ? 11.359 6.306 -38.003 1.00 84.75 290 ASN A O 1
ATOM 2380 N N . TRP A 1 291 ? 9.464 6.703 -36.879 1.00 89.38 291 TRP A N 1
ATOM 2381 C CA . TRP A 1 291 ? 9.367 8.098 -37.326 1.00 89.38 291 TRP A CA 1
ATOM 2382 C C . TRP A 1 291 ? 9.965 9.101 -36.334 1.00 89.38 291 TRP A C 1
ATOM 2384 O O . TRP A 1 291 ? 11.088 9.569 -36.508 1.00 89.38 291 TRP A O 1
ATOM 2394 N N . LYS A 1 292 ? 9.208 9.465 -35.296 1.00 92.06 292 LYS A N 1
ATOM 2395 C CA . LYS A 1 292 ? 9.629 10.374 -34.228 1.00 92.06 292 LYS A CA 1
ATOM 2396 C C . LYS A 1 292 ? 9.383 9.699 -32.893 1.00 92.06 292 LYS A C 1
ATOM 2398 O O . LYS A 1 292 ? 8.377 9.017 -32.710 1.00 92.06 292 LYS A O 1
ATOM 2403 N N . ARG A 1 293 ? 10.299 9.930 -31.958 1.00 92.19 293 ARG A N 1
ATOM 2404 C CA . ARG A 1 293 ? 10.216 9.436 -30.586 1.00 92.19 293 ARG A CA 1
ATOM 2405 C C . ARG A 1 293 ? 10.537 10.573 -29.638 1.00 92.19 293 ARG A C 1
ATOM 2407 O O . ARG A 1 293 ? 11.480 11.330 -29.872 1.00 92.19 293 ARG A O 1
ATOM 2414 N N . TYR A 1 294 ? 9.749 10.705 -28.582 1.00 94.38 294 TYR A N 1
ATOM 2415 C CA . TYR A 1 294 ? 10.199 11.471 -27.429 1.00 94.38 294 TYR A CA 1
ATOM 2416 C C . TYR A 1 294 ? 11.123 10.590 -26.609 1.00 94.38 294 TYR A C 1
ATOM 2418 O O . TYR A 1 294 ? 10.800 9.427 -26.400 1.00 94.38 294 TYR A O 1
ATOM 2426 N N . ARG A 1 295 ? 12.226 11.150 -26.123 1.00 94.75 295 ARG A N 1
ATOM 2427 C CA . ARG A 1 295 ? 13.124 10.495 -25.179 1.00 94.75 295 ARG A CA 1
ATOM 2428 C C . ARG A 1 295 ? 13.343 11.435 -24.007 1.00 94.75 295 ARG A C 1
ATOM 2430 O O . ARG A 1 295 ? 13.826 12.551 -24.211 1.00 94.75 295 ARG A O 1
ATOM 2437 N N . SER A 1 296 ? 12.971 11.007 -22.805 1.00 95.06 296 SER A N 1
ATOM 2438 C CA . SER A 1 296 ? 13.211 11.804 -21.603 1.00 95.06 296 SER A CA 1
ATOM 2439 C C . SER A 1 296 ? 14.690 11.811 -21.208 1.00 95.06 296 SER A C 1
ATOM 2441 O O . SER A 1 296 ? 15.505 11.016 -21.687 1.00 95.06 296 SER A O 1
ATOM 2443 N N . SER A 1 297 ? 15.056 12.760 -20.346 1.00 95.00 297 SER A N 1
ATOM 2444 C CA . SER A 1 297 ? 16.360 12.762 -19.688 1.00 95.00 297 SER A CA 1
ATOM 2445 C C . SER A 1 297 ? 16.498 11.564 -18.753 1.00 95.00 297 SER A C 1
ATOM 2447 O O . SER A 1 297 ? 15.519 11.120 -18.162 1.00 95.00 297 SER A O 1
ATOM 2449 N N . TRP A 1 298 ? 17.733 11.103 -18.555 1.00 96.06 298 TRP A N 1
ATOM 2450 C CA . TRP A 1 298 ? 18.033 10.104 -17.534 1.00 96.06 298 TRP A CA 1
ATOM 2451 C C . TRP A 1 298 ? 17.707 10.630 -16.138 1.00 96.06 298 TRP A C 1
ATOM 2453 O O . TRP A 1 298 ? 18.203 11.680 -15.730 1.00 96.06 298 TRP A O 1
ATOM 2463 N N . GLU A 1 299 ? 16.921 9.858 -15.405 1.00 95.25 299 GLU A N 1
ATOM 2464 C CA . GLU A 1 299 ? 16.588 10.087 -14.011 1.00 95.25 299 GLU A CA 1
ATOM 2465 C C . GLU A 1 299 ? 17.343 9.089 -13.131 1.00 95.25 299 GLU A C 1
ATOM 2467 O O . GLU A 1 299 ? 17.328 7.889 -13.396 1.00 95.25 299 GLU A O 1
ATOM 2472 N N . ASP A 1 300 ? 17.999 9.569 -12.077 1.00 94.81 300 ASP A N 1
ATOM 2473 C CA . ASP A 1 300 ? 18.653 8.704 -11.094 1.00 94.81 300 ASP A CA 1
ATOM 2474 C C . ASP A 1 300 ? 17.605 7.966 -10.240 1.00 94.81 300 ASP A C 1
ATOM 2476 O O . ASP A 1 300 ? 16.673 8.579 -9.698 1.00 94.81 300 ASP A O 1
ATOM 2480 N N . LEU A 1 301 ? 17.764 6.646 -10.118 1.00 91.50 301 LEU A N 1
ATOM 2481 C CA . LEU A 1 301 ? 16.929 5.786 -9.279 1.00 91.50 301 LEU A CA 1
ATOM 2482 C C . LEU A 1 301 ? 17.442 5.670 -7.841 1.00 91.50 301 LEU A C 1
ATOM 2484 O O . LEU A 1 301 ? 16.765 5.090 -6.998 1.00 91.50 301 LEU A O 1
ATOM 2488 N N . GLY A 1 302 ? 18.601 6.255 -7.529 1.00 86.31 302 GLY A N 1
ATOM 2489 C CA . GLY A 1 302 ? 19.100 6.343 -6.160 1.00 86.31 302 GLY A CA 1
ATOM 2490 C C . GLY A 1 302 ? 19.455 4.982 -5.569 1.00 86.31 302 GLY A C 1
ATOM 2491 O O . GLY A 1 302 ? 19.142 4.723 -4.406 1.00 86.31 302 GLY A O 1
ATOM 2492 N N . CYS A 1 303 ? 20.093 4.121 -6.367 1.00 88.50 303 CYS A N 1
ATOM 2493 C CA . CYS A 1 303 ? 20.484 2.773 -5.962 1.00 88.50 303 CYS A CA 1
ATOM 2494 C C . CYS A 1 303 ? 21.345 2.786 -4.688 1.00 88.50 303 CYS A C 1
ATOM 2496 O O . CYS A 1 303 ? 22.392 3.436 -4.638 1.00 88.50 303 CYS A O 1
ATOM 2498 N N . LYS A 1 304 ? 20.928 2.037 -3.661 1.00 82.19 304 LYS A N 1
ATOM 2499 C CA . LYS A 1 304 ? 21.639 1.904 -2.378 1.00 82.19 304 LYS A CA 1
ATOM 2500 C C . LYS A 1 304 ? 21.804 0.439 -2.028 1.00 82.19 304 LYS A C 1
ATOM 2502 O O . LYS A 1 304 ? 20.820 -0.284 -1.962 1.00 82.19 304 LYS A O 1
ATOM 2507 N N . ASN A 1 305 ? 23.038 0.011 -1.763 1.00 83.62 305 ASN A N 1
ATOM 2508 C CA . ASN A 1 305 ? 23.361 -1.386 -1.441 1.00 83.62 305 ASN A CA 1
ATOM 2509 C C . ASN A 1 305 ? 22.781 -2.380 -2.468 1.00 83.62 305 ASN A C 1
ATOM 2511 O O . ASN A 1 305 ? 22.243 -3.417 -2.098 1.00 83.62 305 ASN A O 1
ATOM 2515 N N . GLY A 1 306 ? 22.827 -2.021 -3.754 1.00 86.25 306 GLY A N 1
ATOM 2516 C CA . GLY A 1 306 ? 22.262 -2.824 -4.840 1.00 86.25 306 GLY A CA 1
ATOM 2517 C C . GLY A 1 306 ? 20.741 -2.742 -4.989 1.00 86.25 306 GLY A C 1
ATOM 2518 O O . GLY A 1 306 ? 20.227 -3.205 -5.996 1.00 86.25 306 GLY A O 1
ATOM 2519 N N . PHE A 1 307 ? 20.008 -2.132 -4.058 1.00 88.75 307 PHE A N 1
ATOM 2520 C CA . PHE A 1 307 ? 18.557 -1.976 -4.155 1.00 88.75 307 PHE A CA 1
ATOM 2521 C C . PHE A 1 307 ? 18.166 -0.692 -4.892 1.00 88.75 307 PHE A C 1
ATOM 2523 O O . PHE A 1 307 ? 18.698 0.383 -4.597 1.00 88.75 307 PHE A O 1
ATOM 2530 N N . PHE A 1 308 ? 17.188 -0.790 -5.795 1.00 88.88 308 PHE A N 1
ATOM 2531 C CA . PHE A 1 308 ? 16.530 0.359 -6.417 1.00 88.88 308 PHE A CA 1
ATOM 2532 C C . PHE A 1 308 ? 15.070 0.051 -6.779 1.00 88.88 308 PHE A C 1
ATOM 2534 O O . PHE A 1 308 ? 14.665 -1.108 -6.883 1.00 88.88 308 PHE A O 1
ATOM 2541 N N . ASN A 1 309 ? 14.285 1.104 -7.013 1.00 86.06 309 ASN A N 1
ATOM 2542 C CA . ASN A 1 309 ? 12.926 1.014 -7.536 1.00 86.06 309 ASN A CA 1
ATOM 2543 C C . ASN A 1 309 ? 12.774 1.827 -8.824 1.00 86.06 309 ASN A C 1
ATOM 2545 O O . ASN A 1 309 ? 13.289 2.938 -8.928 1.00 86.06 309 ASN A O 1
ATOM 2549 N N . THR A 1 310 ? 12.044 1.294 -9.800 1.00 88.50 310 THR A N 1
ATOM 2550 C CA . THR A 1 310 ? 11.583 2.084 -10.958 1.00 88.50 310 THR A CA 1
ATOM 2551 C C . THR A 1 310 ? 10.621 3.167 -10.488 1.00 88.50 310 THR A C 1
ATOM 2553 O O . THR A 1 310 ? 9.821 2.901 -9.589 1.00 88.50 310 THR A O 1
ATOM 2556 N N . LYS A 1 311 ? 10.622 4.347 -11.112 1.00 87.19 311 LYS A N 1
ATOM 2557 C CA . LYS A 1 311 ? 9.682 5.420 -10.749 1.00 87.19 311 LYS A CA 1
ATOM 2558 C C . LYS A 1 311 ? 8.564 5.566 -11.763 1.00 87.19 311 LYS A C 1
ATOM 2560 O O . LYS A 1 311 ? 8.762 5.378 -12.960 1.00 87.19 311 LYS A O 1
ATOM 2565 N N . TYR A 1 312 ? 7.409 5.968 -11.254 1.00 85.94 312 TYR A N 1
ATOM 2566 C CA . TYR A 1 312 ? 6.250 6.353 -12.042 1.00 85.94 312 TYR A CA 1
ATOM 2567 C C . TYR A 1 312 ? 6.469 7.676 -12.800 1.00 85.94 312 TYR A C 1
ATOM 2569 O O . TYR A 1 312 ? 7.058 8.612 -12.261 1.00 85.94 312 TYR A O 1
ATOM 2577 N N . TYR A 1 313 ? 5.916 7.776 -14.015 1.00 84.50 313 TYR A N 1
ATOM 2578 C CA . TYR A 1 313 ? 5.882 9.010 -14.810 1.00 84.50 313 TYR A CA 1
ATOM 2579 C C . TYR A 1 313 ? 4.488 9.634 -14.805 1.00 84.50 313 TYR A C 1
ATOM 2581 O O . TYR A 1 313 ? 3.475 8.953 -14.964 1.00 84.50 313 TYR A O 1
ATOM 2589 N N . THR A 1 314 ? 4.421 10.955 -14.677 1.00 80.38 314 THR A N 1
ATOM 2590 C CA . THR A 1 314 ? 3.154 11.692 -14.668 1.00 80.38 314 THR A CA 1
ATOM 2591 C C . THR A 1 314 ? 2.456 11.673 -16.029 1.00 80.38 314 THR A C 1
ATOM 2593 O O . THR A 1 314 ? 3.081 11.584 -17.085 1.00 80.38 314 THR A O 1
ATOM 2596 N N . ALA A 1 315 ? 1.135 11.876 -16.031 1.00 79.81 315 ALA A N 1
ATOM 2597 C CA . ALA A 1 315 ? 0.356 11.968 -17.269 1.00 79.81 315 ALA A CA 1
ATOM 2598 C C . ALA A 1 315 ? 0.846 13.083 -18.217 1.00 79.81 315 ALA A C 1
ATOM 2600 O O . ALA A 1 315 ? 0.677 12.973 -19.429 1.00 79.81 315 ALA A O 1
ATOM 2601 N N . SER A 1 316 ? 1.449 14.151 -17.684 1.00 85.44 316 SER A N 1
ATOM 2602 C CA . SER A 1 316 ? 2.093 15.200 -18.481 1.00 85.44 316 SER A CA 1
ATOM 2603 C C . SER A 1 316 ? 3.338 14.697 -19.210 1.00 85.44 316 SER A C 1
ATOM 2605 O O . SER A 1 316 ? 3.484 14.964 -20.398 1.00 85.44 316 SER A O 1
ATOM 2607 N N . GLU A 1 317 ? 4.206 13.943 -18.534 1.00 85.94 317 GLU A N 1
ATOM 2608 C CA . GLU A 1 317 ? 5.445 13.401 -19.114 1.00 85.94 317 GLU A CA 1
ATOM 2609 C C . GLU A 1 317 ? 5.169 12.330 -20.173 1.00 85.94 317 GLU A C 1
ATOM 2611 O O . GLU A 1 317 ? 5.882 12.230 -21.175 1.00 85.94 317 GLU A O 1
ATOM 2616 N N . LEU A 1 318 ? 4.096 11.561 -19.986 1.00 84.62 318 LEU A N 1
ATOM 2617 C CA . LEU A 1 318 ? 3.649 10.534 -20.930 1.00 84.62 318 LEU A CA 1
ATOM 2618 C C . LEU A 1 318 ? 2.982 11.109 -22.192 1.00 84.62 318 LEU A C 1
ATOM 2620 O O . LEU A 1 318 ? 2.758 10.381 -23.152 1.00 84.62 318 LEU A O 1
ATOM 2624 N N . ARG A 1 319 ? 2.679 12.414 -22.218 1.00 86.62 319 ARG A N 1
ATOM 2625 C CA . ARG A 1 319 ? 2.118 13.120 -23.386 1.00 86.62 319 ARG A CA 1
ATOM 2626 C C . ARG A 1 319 ? 3.149 13.952 -24.143 1.00 86.62 319 ARG A C 1
ATOM 2628 O O . ARG A 1 319 ? 2.794 14.616 -25.114 1.00 86.62 319 ARG A O 1
ATOM 2635 N N . LEU A 1 320 ? 4.408 13.955 -23.710 1.00 92.81 320 LEU A N 1
ATOM 2636 C CA . LEU A 1 320 ? 5.463 14.689 -24.400 1.00 92.81 320 LEU A CA 1
ATOM 2637 C C . LEU A 1 320 ? 5.796 14.005 -25.724 1.00 92.81 320 LEU A C 1
ATOM 2639 O O . LEU A 1 320 ? 6.028 12.796 -25.773 1.00 92.81 320 LEU A O 1
ATOM 2643 N N . PHE A 1 321 ? 5.832 14.799 -26.792 1.00 94.50 321 PHE A N 1
ATOM 2644 C CA . PHE A 1 321 ? 6.200 14.358 -28.130 1.00 94.50 321 PHE A CA 1
ATOM 2645 C C . PHE A 1 321 ? 6.870 15.498 -28.905 1.00 94.50 321 PHE A C 1
ATOM 2647 O O . PHE A 1 321 ? 6.523 16.660 -28.676 1.00 94.50 321 PHE A O 1
ATOM 2654 N N . PRO A 1 322 ? 7.844 15.222 -29.793 1.00 93.75 322 PRO A N 1
ATOM 2655 C CA . PRO A 1 322 ? 8.448 16.266 -30.610 1.00 93.75 322 PRO A CA 1
ATOM 2656 C C . PRO A 1 322 ? 7.408 16.938 -31.511 1.00 93.75 322 PRO A C 1
ATOM 2658 O O . PRO A 1 322 ? 6.530 16.266 -32.050 1.00 93.75 322 PRO A O 1
ATOM 2661 N N . ASN A 1 323 ? 7.548 18.245 -31.739 1.00 93.00 323 ASN A N 1
ATOM 2662 C CA . ASN A 1 323 ? 6.687 18.971 -32.673 1.00 93.00 323 ASN A CA 1
ATOM 2663 C C . ASN A 1 323 ? 6.755 18.355 -34.081 1.00 93.00 323 ASN A C 1
ATOM 2665 O O . ASN A 1 323 ? 7.819 17.926 -34.545 1.00 93.00 323 ASN A O 1
ATOM 2669 N N . TYR A 1 324 ? 5.622 18.341 -34.775 1.00 93.00 324 TYR A N 1
ATOM 2670 C CA . TYR A 1 324 ? 5.477 17.882 -36.153 1.00 93.00 324 TYR A CA 1
ATOM 2671 C C . TYR A 1 324 ? 4.453 18.748 -36.887 1.00 93.00 324 TYR A C 1
ATOM 2673 O O . TYR A 1 324 ? 3.662 19.445 -36.255 1.00 93.00 324 TYR A O 1
ATOM 2681 N N . ASP A 1 325 ? 4.499 18.704 -38.214 1.00 93.19 325 ASP A N 1
ATOM 2682 C CA . ASP A 1 325 ? 3.484 19.293 -39.084 1.00 93.19 325 ASP A CA 1
ATOM 2683 C C . ASP A 1 325 ? 2.638 18.201 -39.760 1.00 93.19 325 ASP A C 1
ATOM 2685 O O . ASP A 1 325 ? 3.004 17.019 -39.765 1.00 93.19 325 ASP A O 1
ATOM 2689 N N . ASP A 1 326 ? 1.506 18.610 -40.333 1.00 90.19 326 ASP A N 1
ATOM 2690 C CA . ASP A 1 326 ? 0.515 17.703 -40.920 1.00 90.19 326 ASP A CA 1
ATOM 2691 C C . ASP A 1 326 ? 1.065 16.909 -42.116 1.00 90.19 326 ASP A C 1
ATOM 2693 O O . ASP A 1 326 ? 0.699 15.751 -42.312 1.00 90.19 326 ASP A O 1
ATOM 2697 N N . ASN A 1 327 ? 1.986 17.485 -42.897 1.00 91.94 327 ASN A N 1
ATOM 2698 C CA . ASN A 1 327 ? 2.578 16.800 -44.049 1.00 91.94 327 ASN A CA 1
ATOM 2699 C C . ASN A 1 327 ? 3.530 15.688 -43.597 1.00 91.94 327 ASN A C 1
ATOM 2701 O O . ASN A 1 327 ? 3.526 14.594 -44.164 1.00 91.94 327 ASN A O 1
ATOM 2705 N N . GLN A 1 328 ? 4.337 15.954 -42.565 1.00 93.31 328 GLN A N 1
ATOM 2706 C CA . GLN A 1 328 ? 5.211 14.944 -41.972 1.00 93.31 328 GLN A CA 1
ATOM 2707 C C . GLN A 1 328 ? 4.397 13.808 -41.349 1.00 93.31 328 GLN A C 1
ATOM 2709 O O . GLN A 1 328 ? 4.752 12.642 -41.525 1.00 93.31 328 GLN A O 1
ATOM 2714 N N . LEU A 1 329 ? 3.308 14.147 -40.652 1.00 92.25 329 LEU A N 1
ATOM 2715 C CA . LEU A 1 329 ? 2.398 13.168 -40.069 1.00 92.25 329 LEU A CA 1
ATOM 2716 C C . LEU A 1 329 ? 1.758 12.291 -41.149 1.00 92.25 329 LEU A C 1
ATOM 2718 O O . LEU A 1 329 ? 1.787 11.070 -41.030 1.00 92.25 329 LEU A O 1
ATOM 2722 N N . TYR A 1 330 ? 1.238 12.899 -42.221 1.00 91.25 330 TYR A N 1
ATOM 2723 C CA . TYR A 1 330 ? 0.631 12.181 -43.343 1.00 91.25 330 TYR A CA 1
ATOM 2724 C C . TYR A 1 330 ? 1.606 11.197 -43.984 1.00 91.25 330 TYR A C 1
ATOM 2726 O O . TYR A 1 330 ? 1.256 10.038 -44.202 1.00 91.25 330 TYR A O 1
ATOM 2734 N N . ALA A 1 331 ? 2.838 11.631 -44.260 1.00 91.69 331 ALA A N 1
ATOM 2735 C CA . ALA A 1 331 ? 3.853 10.772 -44.860 1.00 91.69 331 ALA A CA 1
ATOM 2736 C C . ALA A 1 331 ? 4.223 9.595 -43.943 1.00 91.69 331 ALA A C 1
ATOM 2738 O O . ALA A 1 331 ? 4.318 8.459 -44.406 1.00 91.69 331 ALA A O 1
ATOM 2739 N N . ALA A 1 332 ? 4.395 9.852 -42.643 1.00 92.00 332 ALA A N 1
ATOM 2740 C CA . ALA A 1 332 ? 4.732 8.819 -41.669 1.00 92.00 332 ALA A CA 1
ATOM 2741 C C . ALA A 1 332 ? 3.586 7.820 -41.460 1.00 92.00 332 ALA A C 1
ATOM 2743 O O . ALA A 1 332 ? 3.823 6.612 -41.448 1.00 92.00 332 ALA A O 1
ATOM 2744 N N . PHE A 1 333 ? 2.349 8.314 -41.357 1.00 90.88 333 PHE A N 1
ATOM 2745 C CA . PHE A 1 333 ? 1.152 7.481 -41.292 1.00 90.88 333 PHE A CA 1
ATOM 2746 C C . PHE A 1 333 ? 1.021 6.621 -42.547 1.00 90.88 333 PHE A C 1
ATOM 2748 O O . PHE A 1 333 ? 0.893 5.409 -42.437 1.00 90.88 333 PHE A O 1
ATOM 2755 N N . SER A 1 334 ? 1.134 7.213 -43.738 1.00 90.25 334 SER A N 1
ATOM 2756 C CA . SER A 1 334 ? 0.981 6.481 -45.003 1.00 90.25 334 SER A CA 1
ATOM 2757 C C . SER A 1 334 ? 2.017 5.368 -45.156 1.00 90.25 334 SER A C 1
ATOM 2759 O O . SER A 1 334 ? 1.700 4.280 -45.633 1.00 90.25 334 SER A O 1
ATOM 2761 N N . ALA A 1 335 ? 3.247 5.613 -44.694 1.00 90.62 335 ALA A N 1
ATOM 2762 C CA . ALA A 1 335 ? 4.326 4.634 -44.736 1.00 90.62 335 ALA A CA 1
ATOM 2763 C C . ALA A 1 335 ? 4.137 3.462 -43.756 1.00 90.62 335 ALA A C 1
ATOM 2765 O O . ALA A 1 335 ? 4.528 2.343 -44.079 1.00 90.62 335 ALA A O 1
ATOM 2766 N N . ALA A 1 336 ? 3.576 3.704 -42.567 1.00 88.50 336 ALA A N 1
ATOM 2767 C CA . ALA A 1 336 ? 3.440 2.684 -41.523 1.00 88.50 336 ALA A CA 1
ATOM 2768 C C . ALA A 1 336 ? 2.064 1.995 -41.507 1.00 88.50 336 ALA A C 1
ATOM 2770 O O . ALA A 1 336 ? 1.972 0.801 -41.238 1.00 88.50 336 ALA A O 1
ATOM 2771 N N . CYS A 1 337 ? 1.003 2.751 -41.787 1.00 85.69 337 CYS A N 1
ATOM 2772 C CA . CYS A 1 337 ? -0.398 2.358 -41.630 1.00 85.69 337 CYS A CA 1
ATOM 2773 C C . CYS A 1 337 ? -1.137 2.199 -42.969 1.00 85.69 337 CYS A C 1
ATOM 2775 O O . CYS A 1 337 ? -2.250 1.677 -42.988 1.00 85.69 337 CYS A O 1
ATOM 2777 N N . GLY A 1 338 ? -0.537 2.644 -44.079 1.00 84.81 338 GLY A N 1
ATOM 2778 C CA . GLY A 1 338 ? -1.195 2.762 -45.382 1.00 84.81 338 GLY A CA 1
ATOM 2779 C C . GLY A 1 338 ? -1.898 4.109 -45.577 1.00 84.81 338 GLY A C 1
ATOM 2780 O O . GLY A 1 338 ? -1.986 4.926 -44.662 1.00 84.81 338 GLY A O 1
ATOM 2781 N N . GLU A 1 339 ? -2.377 4.364 -46.798 1.00 82.94 339 GLU A N 1
ATOM 2782 C CA . GLU A 1 339 ? -2.992 5.648 -47.161 1.00 82.94 339 GLU A CA 1
ATOM 2783 C C . GLU A 1 339 ? -4.212 5.977 -46.274 1.00 82.94 339 GLU A C 1
ATOM 2785 O O . GLU A 1 339 ? -5.121 5.147 -46.159 1.00 82.94 339 GLU A O 1
ATOM 2790 N N . PRO A 1 340 ? -4.285 7.189 -45.686 1.00 72.06 340 PRO A N 1
ATOM 2791 C CA . PRO A 1 340 ? -5.436 7.621 -44.906 1.00 72.06 340 PRO A CA 1
ATOM 2792 C C . PRO A 1 340 ? -6.722 7.571 -45.729 1.00 72.06 340 PRO A C 1
ATOM 2794 O O . PRO A 1 340 ? -6.787 8.086 -46.851 1.00 72.06 340 PRO A O 1
ATOM 2797 N N . VAL A 1 341 ? -7.780 7.003 -45.152 1.00 68.50 341 VAL A N 1
ATOM 2798 C CA . VAL A 1 341 ? -9.093 6.968 -45.795 1.00 68.50 341 VAL A CA 1
ATOM 2799 C C . VAL A 1 341 ? -9.629 8.398 -45.878 1.00 68.50 341 VAL A C 1
ATOM 2801 O O . VAL A 1 341 ? -10.046 8.994 -44.888 1.00 68.50 341 VAL A O 1
ATOM 2804 N N . LYS A 1 342 ? -9.616 8.977 -47.080 1.00 58.19 342 LYS A N 1
ATOM 2805 C CA . LYS A 1 342 ? -10.274 10.258 -47.353 1.00 58.19 342 LYS A CA 1
ATOM 2806 C C . LYS A 1 342 ? -11.778 10.021 -47.258 1.00 58.19 342 LYS A C 1
ATOM 2808 O O . LYS A 1 342 ? -12.318 9.383 -48.154 1.00 58.19 342 LYS A O 1
ATOM 2813 N N . ASN A 1 343 ? -12.403 10.476 -46.167 1.00 52.44 343 ASN A N 1
ATOM 2814 C CA . ASN A 1 343 ? -13.849 10.449 -45.902 1.00 52.44 343 ASN A CA 1
ATOM 2815 C C . ASN A 1 343 ? -14.700 10.131 -47.136 1.00 52.44 343 ASN A C 1
ATOM 2817 O O . ASN A 1 343 ? -14.906 10.999 -47.980 1.00 52.44 343 ASN A O 1
ATOM 2821 N N . ASN A 1 344 ? -15.236 8.917 -47.198 1.00 43.03 344 ASN A N 1
ATOM 2822 C CA . ASN A 1 344 ? -16.369 8.583 -48.043 1.00 43.03 344 ASN A CA 1
ATOM 2823 C C . ASN A 1 344 ? -17.296 7.690 -47.222 1.00 43.03 344 ASN A C 1
ATOM 2825 O O . ASN A 1 344 ? -16.835 6.849 -46.456 1.00 43.03 344 ASN A O 1
ATOM 2829 N N . ASN A 1 345 ? -18.596 7.934 -47.358 1.00 48.47 345 ASN A N 1
ATOM 2830 C CA . ASN A 1 345 ? -19.718 7.399 -46.579 1.00 48.47 345 ASN A CA 1
ATOM 2831 C C . ASN A 1 345 ? -19.929 5.870 -46.683 1.00 48.47 345 ASN A C 1
ATOM 2833 O O . ASN A 1 345 ? -21.062 5.397 -46.670 1.00 48.47 345 ASN A O 1
ATOM 2837 N N . GLU A 1 346 ? -18.870 5.079 -46.793 1.00 47.41 346 GLU A N 1
ATOM 2838 C CA . GLU A 1 346 ? -18.913 3.645 -47.052 1.00 47.41 346 GLU A CA 1
ATOM 2839 C C . GLU A 1 346 ? -17.851 2.951 -46.196 1.00 47.41 346 GLU A C 1
ATOM 2841 O O . GLU A 1 346 ? -16.755 2.688 -46.671 1.00 47.41 346 GLU A O 1
ATOM 2846 N N . ASN A 1 347 ? -18.145 2.763 -44.904 1.00 46.22 347 ASN A N 1
ATOM 2847 C CA . ASN A 1 347 ? -17.692 1.652 -44.042 1.00 46.22 347 ASN A CA 1
ATOM 2848 C C . ASN A 1 347 ? -18.031 1.963 -42.574 1.00 46.22 347 ASN A C 1
ATOM 2850 O O . ASN A 1 347 ? -17.168 2.110 -41.711 1.00 46.22 347 ASN A O 1
ATOM 2854 N N . ILE A 1 348 ? -19.329 2.070 -42.278 1.00 47.28 348 ILE A N 1
ATOM 2855 C CA . ILE A 1 348 ? -19.834 2.115 -40.902 1.00 47.28 348 ILE A CA 1
ATOM 2856 C C . ILE A 1 348 ? -19.772 0.680 -40.363 1.00 47.28 348 ILE A C 1
ATOM 2858 O O . ILE A 1 348 ? -20.733 -0.073 -40.492 1.00 47.28 348 ILE A O 1
ATOM 2862 N N . GLY A 1 349 ? -18.622 0.256 -39.841 1.00 48.09 349 GLY A N 1
ATOM 2863 C CA . GLY A 1 349 ? -18.524 -1.066 -39.212 1.00 48.09 349 GLY A CA 1
ATOM 2864 C C . GLY A 1 349 ? -17.131 -1.566 -38.848 1.00 48.09 349 GLY A C 1
ATOM 2865 O O . GLY A 1 349 ? -17.040 -2.530 -38.098 1.00 48.09 349 GLY A O 1
ATOM 2866 N N . VAL A 1 350 ? -16.056 -0.939 -39.335 1.00 51.25 350 VAL A N 1
ATOM 2867 C CA . VAL A 1 350 ? -14.686 -1.287 -38.930 1.00 51.25 350 VAL A CA 1
ATOM 2868 C C . VAL A 1 350 ? -13.930 0.013 -38.689 1.00 51.25 350 VAL A C 1
ATOM 2870 O O . VAL A 1 350 ? -13.540 0.676 -39.647 1.00 51.25 350 VAL A O 1
ATOM 2873 N N . ALA A 1 351 ? -13.761 0.425 -37.430 1.00 64.44 351 ALA A N 1
ATOM 2874 C CA . ALA A 1 351 ? -12.920 1.576 -37.121 1.00 64.44 351 ALA A CA 1
ATOM 2875 C C . ALA A 1 351 ? -11.453 1.185 -37.360 1.00 64.44 351 ALA A C 1
ATOM 2877 O O . ALA A 1 351 ? -10.806 0.594 -36.507 1.00 64.44 351 ALA A O 1
ATOM 2878 N N . THR A 1 352 ? -10.921 1.433 -38.551 1.00 75.12 352 THR A N 1
ATOM 2879 C CA . THR A 1 352 ? -9.486 1.279 -38.830 1.00 75.12 352 THR A CA 1
ATOM 2880 C C . THR A 1 352 ? -8.695 2.425 -38.186 1.00 75.12 352 THR A C 1
ATOM 2882 O O . THR A 1 352 ? -9.286 3.475 -37.925 1.00 75.12 352 THR A O 1
ATOM 2885 N N . PRO A 1 353 ? -7.374 2.280 -37.955 1.00 83.12 353 PRO A N 1
ATOM 2886 C CA . PRO A 1 353 ? -6.531 3.385 -37.501 1.00 83.12 353 PRO A CA 1
ATOM 2887 C C . PRO A 1 353 ? -6.748 4.646 -38.354 1.00 83.12 353 PRO A C 1
ATOM 2889 O O . PRO A 1 353 ? -6.691 4.573 -39.581 1.00 83.12 353 PRO A O 1
ATOM 2892 N N . ASP A 1 354 ? -7.008 5.789 -37.713 1.00 83.06 354 ASP A N 1
ATOM 2893 C CA . ASP A 1 354 ? -7.312 7.067 -38.376 1.00 83.06 354 ASP A CA 1
ATOM 2894 C C . ASP A 1 354 ? -6.266 8.120 -38.007 1.00 83.06 354 ASP A C 1
ATOM 2896 O O . ASP A 1 354 ? -6.045 8.391 -36.825 1.00 83.06 354 ASP A O 1
ATOM 2900 N N . ILE A 1 355 ? -5.668 8.755 -39.020 1.00 87.69 355 ILE A N 1
ATOM 2901 C CA . ILE A 1 355 ? -4.695 9.844 -38.873 1.00 87.69 355 ILE A CA 1
ATOM 2902 C C . ILE A 1 355 ? -5.224 11.017 -38.031 1.00 87.69 355 ILE A C 1
ATOM 2904 O O . ILE A 1 355 ? -4.439 11.719 -37.398 1.00 87.69 355 ILE A O 1
ATOM 2908 N N . ASN A 1 356 ? -6.544 11.216 -37.983 1.00 84.94 356 ASN A N 1
ATOM 2909 C CA . ASN A 1 356 ? -7.188 12.278 -37.208 1.00 84.94 356 ASN A CA 1
ATOM 2910 C C . ASN A 1 356 ? -7.326 11.949 -35.713 1.00 84.94 356 ASN A C 1
ATOM 2912 O O . ASN A 1 356 ? -7.741 12.807 -34.933 1.00 84.94 356 ASN A O 1
ATOM 2916 N N . ASN A 1 357 ? -6.974 10.731 -35.294 1.00 85.75 357 ASN A N 1
ATOM 2917 C CA . ASN A 1 357 ? -7.037 10.284 -33.904 1.00 85.75 357 ASN A CA 1
ATOM 2918 C C . ASN A 1 357 ? -5.659 9.828 -33.376 1.00 85.75 357 ASN A C 1
ATOM 2920 O O . ASN A 1 357 ? -5.524 8.692 -32.910 1.00 85.75 357 ASN A O 1
ATOM 2924 N N . PRO A 1 358 ? -4.608 10.672 -33.440 1.00 89.38 358 PRO A N 1
ATOM 2925 C CA . PRO A 1 358 ? -3.311 10.315 -32.888 1.00 89.38 358 PRO A CA 1
ATOM 2926 C C . PRO A 1 358 ? -3.380 10.249 -31.361 1.00 89.38 358 PRO A C 1
ATOM 2928 O O . PRO A 1 358 ? -3.945 11.120 -30.694 1.00 89.38 358 PRO A O 1
ATOM 2931 N N . ARG A 1 359 ? -2.719 9.249 -30.786 1.00 90.00 359 ARG A N 1
ATOM 2932 C CA . ARG A 1 359 ? -2.431 9.170 -29.355 1.00 90.00 359 ARG A CA 1
ATOM 2933 C C . ARG A 1 359 ? -0.933 9.080 -29.138 1.00 90.00 359 ARG A C 1
ATOM 2935 O O . ARG A 1 359 ? -0.227 8.389 -29.862 1.00 90.00 359 ARG A O 1
ATOM 2942 N N . ILE A 1 360 ? -0.457 9.779 -28.118 1.00 91.44 360 ILE A N 1
ATOM 2943 C CA . ILE A 1 360 ? 0.914 9.638 -27.634 1.00 91.44 360 ILE A CA 1
ATOM 2944 C C . ILE A 1 360 ? 0.861 8.638 -26.489 1.00 91.44 360 ILE A C 1
ATOM 2946 O O . ILE A 1 360 ? 0.063 8.804 -25.563 1.00 91.44 360 ILE A O 1
ATOM 2950 N N . VAL A 1 361 ? 1.669 7.590 -26.589 1.00 89.94 361 VAL A N 1
ATOM 2951 C CA . VAL A 1 361 ? 1.701 6.496 -25.618 1.00 89.94 361 VAL A CA 1
ATOM 2952 C C . VAL A 1 361 ? 3.130 6.180 -25.220 1.00 89.94 361 VAL A C 1
ATOM 2954 O O . VAL A 1 361 ? 4.071 6.384 -25.993 1.00 89.94 361 VAL A O 1
ATOM 2957 N N . LEU A 1 362 ? 3.274 5.664 -24.004 1.00 90.50 362 LEU A N 1
ATOM 2958 C CA . LEU A 1 362 ? 4.530 5.143 -23.495 1.00 90.50 362 LEU A CA 1
ATOM 2959 C C . LEU A 1 362 ? 4.903 3.882 -24.278 1.00 90.50 362 LEU A C 1
ATOM 2961 O O . LEU A 1 362 ? 4.177 2.894 -24.262 1.00 90.50 362 LEU A O 1
ATOM 2965 N N . HIS A 1 363 ? 6.033 3.916 -24.971 1.00 91.62 363 HIS A N 1
ATOM 2966 C CA . HIS A 1 363 ? 6.501 2.792 -25.775 1.00 91.62 363 HIS A CA 1
ATOM 2967 C C . HIS A 1 363 ? 7.442 1.886 -24.996 1.00 91.62 363 HIS A C 1
ATOM 2969 O O . HIS A 1 363 ? 7.316 0.666 -25.043 1.00 91.62 363 HIS A O 1
ATOM 2975 N N . GLN A 1 364 ? 8.394 2.488 -24.286 1.00 93.69 364 GLN A N 1
ATOM 2976 C CA . GLN A 1 364 ? 9.364 1.738 -23.507 1.00 93.69 364 GLN A CA 1
ATOM 2977 C C . GLN A 1 364 ? 9.869 2.523 -22.307 1.00 93.69 364 GLN A C 1
ATOM 2979 O O . GLN A 1 364 ? 9.945 3.755 -22.331 1.00 93.69 364 GLN A O 1
ATOM 2984 N N . VAL A 1 365 ? 10.267 1.772 -21.288 1.00 95.38 365 VAL A N 1
ATOM 2985 C CA . VAL A 1 365 ? 11.010 2.261 -20.128 1.00 95.38 365 VAL A CA 1
ATOM 2986 C C . VAL A 1 365 ? 12.344 1.542 -20.104 1.00 95.38 365 VAL A C 1
ATOM 2988 O O . VAL A 1 365 ? 12.404 0.320 -20.212 1.00 95.38 365 VAL A O 1
ATOM 2991 N N . VAL A 1 366 ? 13.427 2.301 -19.995 1.00 96.38 366 VAL A N 1
ATOM 2992 C CA . VAL A 1 366 ? 14.783 1.767 -20.067 1.00 96.38 366 VAL A CA 1
ATOM 2993 C C . VAL A 1 366 ? 15.508 2.068 -18.773 1.00 96.38 366 VAL A C 1
ATOM 2995 O O . VAL A 1 366 ? 15.694 3.232 -18.424 1.00 96.38 366 VAL A O 1
ATOM 2998 N N . VAL A 1 367 ? 15.964 1.018 -18.097 1.00 97.00 367 VAL A N 1
ATOM 2999 C CA . VAL A 1 367 ? 16.819 1.104 -16.914 1.00 97.00 367 VAL A CA 1
ATOM 3000 C C . VAL A 1 367 ? 18.256 0.826 -17.333 1.00 97.00 367 VAL A C 1
ATOM 3002 O O . VAL A 1 367 ? 18.543 -0.208 -17.930 1.00 97.00 367 VAL A O 1
ATOM 3005 N N . ARG A 1 368 ? 19.169 1.740 -17.010 1.00 96.38 368 ARG A N 1
ATOM 3006 C CA . ARG A 1 368 ? 20.613 1.595 -17.209 1.00 96.38 368 ARG A CA 1
ATOM 3007 C C . ARG A 1 368 ? 21.307 1.401 -15.877 1.00 96.38 368 ARG A C 1
ATOM 3009 O O . ARG A 1 368 ? 21.160 2.224 -14.974 1.00 96.38 368 ARG A O 1
ATOM 3016 N N . ILE A 1 369 ? 22.130 0.368 -15.820 1.00 95.88 369 ILE A N 1
ATOM 3017 C CA . ILE A 1 369 ? 22.990 0.019 -14.705 1.00 95.88 369 ILE A CA 1
ATOM 3018 C C . ILE A 1 369 ? 24.417 0.317 -15.157 1.00 95.88 369 ILE A C 1
ATOM 3020 O O . ILE A 1 369 ? 24.948 -0.354 -16.041 1.00 95.88 369 ILE A O 1
ATOM 3024 N N . THR A 1 370 ? 25.018 1.352 -14.584 1.00 95.06 370 THR A N 1
ATOM 3025 C CA . THR A 1 370 ? 26.416 1.707 -14.827 1.00 95.06 370 THR A CA 1
ATOM 3026 C C . THR A 1 370 ? 27.272 1.041 -13.761 1.00 95.06 370 THR A C 1
ATOM 3028 O O . THR A 1 370 ? 27.065 1.279 -12.568 1.00 95.06 370 THR A O 1
ATOM 3031 N N . ILE A 1 371 ? 28.237 0.235 -14.188 1.00 94.12 371 ILE A N 1
ATOM 3032 C CA . ILE A 1 371 ? 29.173 -0.470 -13.310 1.00 94.12 371 ILE A CA 1
ATOM 3033 C C . ILE A 1 371 ? 30.609 -0.065 -13.632 1.00 94.12 371 ILE A C 1
ATOM 3035 O O . ILE A 1 371 ? 30.926 0.295 -14.764 1.00 94.12 371 ILE A O 1
ATOM 3039 N N . GLU A 1 372 ? 31.480 -0.123 -12.635 1.00 94.00 372 GLU A N 1
ATOM 3040 C CA . GLU A 1 372 ? 32.925 -0.011 -12.807 1.00 94.00 372 GLU A CA 1
ATOM 3041 C C . GLU A 1 372 ? 33.535 -1.389 -12.574 1.00 94.00 372 GLU A C 1
ATOM 3043 O O . GLU A 1 372 ? 33.297 -2.008 -11.537 1.00 94.00 372 GLU A O 1
ATOM 3048 N N . GLY A 1 373 ? 34.285 -1.881 -13.556 1.00 90.44 373 GLY A N 1
ATOM 3049 C CA . GLY A 1 373 ? 34.948 -3.177 -13.517 1.00 90.44 373 GLY A CA 1
ATOM 3050 C C . GLY A 1 373 ? 36.423 -3.093 -13.914 1.00 90.44 373 GLY A C 1
ATOM 3051 O O . GLY A 1 373 ? 36.954 -2.009 -14.170 1.00 90.44 373 GLY A O 1
ATOM 3052 N N . PRO A 1 374 ? 37.110 -4.242 -14.041 1.00 87.44 374 PRO A N 1
ATOM 3053 C CA . PRO A 1 374 ? 38.540 -4.290 -14.356 1.00 87.44 374 PRO A CA 1
ATOM 3054 C C . PRO A 1 374 ? 38.925 -3.641 -15.695 1.00 87.44 374 PRO A C 1
ATOM 3056 O O . PRO A 1 374 ? 40.082 -3.270 -15.886 1.00 87.44 374 PRO A O 1
ATOM 3059 N N . ARG A 1 375 ? 37.975 -3.526 -16.633 1.00 84.88 375 ARG A N 1
ATOM 3060 C CA . ARG A 1 375 ? 38.166 -2.919 -17.961 1.00 84.88 375 ARG A CA 1
ATOM 3061 C C . ARG A 1 375 ? 37.722 -1.450 -18.034 1.00 84.88 375 ARG A C 1
ATOM 3063 O O . ARG A 1 375 ? 37.862 -0.838 -19.089 1.00 84.88 375 ARG A O 1
ATOM 3070 N N . GLY A 1 376 ? 37.235 -0.879 -16.931 1.00 90.12 376 GLY A N 1
ATOM 3071 C CA . GLY A 1 376 ? 36.700 0.480 -16.859 1.00 90.12 376 GLY A CA 1
ATOM 3072 C C . GLY A 1 376 ? 35.189 0.507 -16.633 1.00 90.12 376 GLY A C 1
ATOM 3073 O O . GLY A 1 376 ? 34.626 -0.394 -16.014 1.00 90.12 376 GLY A O 1
ATOM 3074 N N . ILE A 1 377 ? 34.542 1.576 -17.101 1.00 92.56 377 ILE A N 1
ATOM 3075 C CA . ILE A 1 377 ? 33.100 1.787 -16.932 1.00 92.56 377 ILE A CA 1
ATOM 3076 C C . ILE A 1 377 ? 32.332 1.028 -18.016 1.00 92.56 377 ILE A C 1
ATOM 3078 O O . ILE A 1 377 ? 32.579 1.224 -19.205 1.00 92.56 377 ILE A O 1
ATOM 3082 N N . GLU A 1 378 ? 31.350 0.237 -17.598 1.00 91.19 378 GLU A N 1
ATOM 3083 C CA . GLU A 1 378 ? 30.436 -0.508 -18.462 1.00 91.19 378 GLU A CA 1
ATOM 3084 C C . GLU A 1 378 ? 28.979 -0.118 -18.172 1.00 91.19 378 GLU A C 1
ATOM 3086 O O . GLU A 1 378 ? 28.642 0.352 -17.081 1.00 91.19 378 GLU A O 1
ATOM 3091 N N . MET A 1 379 ? 28.095 -0.300 -19.155 1.00 92.12 379 MET A N 1
ATOM 3092 C CA . MET A 1 379 ? 26.672 0.029 -19.033 1.00 92.12 379 MET A CA 1
ATOM 3093 C C . MET A 1 379 ? 25.832 -1.157 -19.481 1.00 92.12 379 MET A C 1
ATOM 3095 O O . MET A 1 379 ? 25.989 -1.610 -20.608 1.00 92.12 379 MET A O 1
ATOM 3099 N N . LYS A 1 380 ? 24.915 -1.616 -18.627 1.00 93.12 380 LYS A N 1
ATOM 3100 C CA . LYS A 1 380 ? 23.933 -2.658 -18.952 1.00 93.12 380 LYS A CA 1
ATOM 3101 C C . LYS A 1 380 ? 22.519 -2.075 -18.948 1.00 93.12 380 LYS A C 1
ATOM 3103 O O . LYS A 1 380 ? 22.244 -1.148 -18.185 1.00 93.12 380 LYS A O 1
ATOM 3108 N N . TYR A 1 381 ? 21.622 -2.595 -19.781 1.00 93.31 381 TYR A N 1
ATOM 3109 C CA . TYR A 1 381 ? 20.317 -1.996 -20.064 1.00 93.31 381 TYR A CA 1
ATOM 3110 C C . TYR A 1 381 ? 19.176 -3.013 -19.974 1.00 93.31 381 TYR A C 1
ATOM 3112 O O . TYR A 1 381 ? 19.115 -3.957 -20.754 1.00 93.31 381 TYR A O 1
ATOM 3120 N N . LEU A 1 382 ? 18.208 -2.776 -19.090 1.00 94.00 382 LEU A N 1
ATOM 3121 C CA . LEU A 1 382 ? 16.902 -3.439 -19.135 1.00 94.00 382 LEU A CA 1
ATOM 3122 C C . LEU A 1 382 ? 15.929 -2.559 -19.922 1.00 94.00 382 LEU A C 1
ATOM 3124 O O . LEU A 1 382 ? 15.689 -1.416 -19.536 1.00 94.00 382 LEU A O 1
ATOM 3128 N N . VAL A 1 383 ? 15.375 -3.074 -21.016 1.00 94.25 383 VAL A N 1
ATOM 3129 C CA . VAL A 1 383 ? 14.398 -2.372 -21.857 1.00 94.25 383 VAL A CA 1
ATOM 3130 C C . VAL A 1 383 ? 13.039 -3.033 -21.675 1.00 94.25 383 VAL A C 1
ATOM 3132 O O . VAL A 1 383 ? 12.788 -4.107 -22.211 1.00 94.25 383 VAL A O 1
ATOM 3135 N N . PHE A 1 384 ? 12.150 -2.388 -20.929 1.00 94.25 384 PHE A N 1
ATOM 3136 C CA . PHE A 1 384 ? 10.758 -2.801 -20.795 1.00 94.25 384 PHE A CA 1
ATOM 3137 C C . PHE A 1 384 ? 9.956 -2.254 -21.971 1.00 94.25 384 PHE A C 1
ATOM 3139 O O . PHE A 1 384 ? 9.675 -1.055 -22.028 1.00 94.25 384 PHE A O 1
ATOM 3146 N N . GLN A 1 385 ? 9.602 -3.119 -22.919 1.00 92.56 385 GLN A N 1
ATOM 3147 C CA . GLN A 1 385 ? 8.813 -2.747 -24.089 1.00 92.56 385 GLN A CA 1
ATOM 3148 C C . GLN A 1 385 ? 7.328 -2.904 -23.765 1.00 92.56 385 GLN A C 1
ATOM 3150 O O . GLN A 1 385 ? 6.861 -4.008 -23.499 1.00 92.56 385 GLN A O 1
ATOM 3155 N N . ILE A 1 386 ? 6.580 -1.805 -23.766 1.00 88.81 386 ILE A N 1
ATOM 3156 C CA . ILE A 1 386 ? 5.185 -1.802 -23.326 1.00 88.81 386 ILE A CA 1
ATOM 3157 C C . ILE A 1 386 ? 4.274 -2.156 -24.494 1.00 88.81 386 ILE A C 1
ATOM 3159 O O . ILE A 1 386 ? 4.281 -1.485 -25.530 1.00 88.81 386 ILE A O 1
ATOM 3163 N N . ALA A 1 387 ? 3.452 -3.193 -24.312 1.00 81.50 387 ALA A N 1
ATOM 3164 C CA . ALA A 1 387 ? 2.379 -3.485 -25.246 1.00 81.50 387 ALA A CA 1
ATOM 3165 C C . ALA A 1 387 ? 1.368 -2.333 -25.261 1.00 81.50 387 ALA A C 1
ATOM 3167 O O . ALA A 1 387 ? 0.633 -2.093 -24.303 1.00 81.50 387 ALA A O 1
ATOM 3168 N N . ASN A 1 388 ? 1.310 -1.649 -26.396 1.00 68.31 388 ASN A N 1
ATOM 3169 C CA . ASN A 1 388 ? 0.231 -0.737 -26.721 1.00 68.31 388 ASN A CA 1
ATOM 3170 C C . ASN A 1 388 ? -0.845 -1.588 -27.410 1.00 68.31 388 ASN A C 1
ATOM 3172 O O . ASN A 1 388 ? -0.748 -1.861 -28.597 1.00 68.31 388 ASN A O 1
ATOM 3176 N N . SER A 1 389 ? -1.813 -2.123 -26.673 1.00 54.31 389 SER A N 1
ATOM 3177 C CA . SER A 1 389 ? -3.033 -2.696 -27.261 1.00 54.31 389 SER A CA 1
ATOM 3178 C C . SER A 1 389 ? -4.242 -1.891 -26.789 1.00 54.31 389 SER A C 1
ATOM 3180 O O . SER A 1 389 ? -4.121 -1.105 -25.852 1.00 54.31 389 SER A O 1
ATOM 3182 N N . CYS A 1 390 ? -5.365 -2.009 -27.498 1.00 43.84 390 CYS A N 1
ATOM 3183 C CA . CYS A 1 390 ? -6.579 -1.228 -27.246 1.00 43.84 390 CYS A CA 1
ATOM 3184 C C . CYS A 1 390 ? -7.204 -1.519 -25.880 1.00 43.84 390 CYS A C 1
ATOM 3186 O O . CYS A 1 390 ? -7.238 -2.712 -25.503 1.00 43.84 390 CYS A O 1
#

Mean predicted aligned error: 14.84 Å

Solvent-accessible surface area (backbone atoms only — not comparable to full-atom values): 22291 Å² total; per-residue (Å²): 134,85,82,90,84,84,89,61,59,68,41,46,49,53,52,50,32,27,66,75,60,80,36,82,64,46,75,66,74,56,84,70,56,53,42,73,60,82,77,94,52,93,91,35,63,66,59,54,55,49,52,49,57,51,38,75,76,49,64,53,32,38,87,50,38,51,62,37,42,51,88,28,56,75,45,81,55,100,58,20,37,36,34,51,44,42,35,60,96,55,83,40,29,24,43,35,18,21,38,47,65,43,51,66,59,31,27,36,81,47,21,46,76,50,72,57,101,45,41,37,40,39,31,20,50,49,99,90,35,50,55,43,78,41,81,89,77,56,27,37,37,32,31,41,39,35,29,37,46,44,95,72,50,45,88,91,47,66,55,43,65,45,76,77,43,50,32,37,35,31,39,30,63,48,76,84,34,46,82,43,77,79,42,78,43,73,43,93,62,73,84,86,47,85,62,82,76,42,76,36,81,38,40,41,39,50,90,57,36,36,42,36,38,62,37,37,64,81,43,66,86,60,45,74,71,89,67,75,43,73,36,83,71,77,98,60,67,57,49,58,46,82,42,73,30,60,69,87,54,67,73,46,72,38,50,36,37,48,48,58,39,93,74,36,45,84,74,48,36,30,35,34,43,31,22,30,45,32,17,64,22,72,95,44,71,36,63,40,82,86,75,61,65,24,70,55,72,80,39,79,42,71,58,50,97,38,35,36,44,42,73,76,78,52,78,68,66,43,57,48,63,73,90,80,55,72,68,61,49,51,54,49,42,34,73,69,67,41,76,74,83,75,87,65,102,76,68,95,84,64,52,61,58,36,86,90,50,71,40,62,36,64,39,34,41,36,40,37,42,32,32,39,39,93,92,43,82,48,66,38,34,49,32,40,36,44,46,84,70,134

Foldseek 3Di:
DDDDDDDLADQLVVLVCLQVVVDFWAQADDPDAFAEDDDDDPPCPVVVVVVVVVCVVPGHHSVQFDTDHNVQFPDDAPFWTWGWTHGPPDRWIKIWIAGSNRYTDYIYTQFDWDDDDFKIKTKAQAPVGSWDQDPVVQWIKIKIWIWTADPCADLQGQDRIGTPFMWIWIWHADSNRDIDTPDIGGDPDPRVDPPPADWDWEWEDFVFKIKIFTHRPVCVVQDQDDDHHYQPDDDDSDLEDEREGDAPHDQFQTKMFMDGDPQKDWPFKWKKFKKWKKFDWDQDIWTLPPQWIDIDDIDTQPQDNRMGGHHDDDPVRQQDTDDDDPVSLQVSCCVGPNHAPPDDPPDPDIGGGHSVGMDIGTAWMKMWTWMQGPVGIDIHIYIYGYDDGD

Sequence (390 aa):
MNGQEVKTAEFISAVQQLQSGEIDSLTLSYEGSLPFKQFQFEGWEYFNKHELKGIERKPLSASNFRPLVKEDIIQIKDNCIVLILTKKGGWKKRIGTFDFTGTPIQSFLIHDHYGYLYEKNYRSFSFSEPFRYNTTSDCFEFYQVIYGYEPIPSLENPTQDPIYLQSYHQLSITSAGEFQMILSENAPDILFSRHAYKPKTHTVEYEGVRIIYVSNLNLPELELWTQTHTTFSDMESHDSIVIPLSYGAIWYDQFFFVDTAVGYSIVNVSQYHENVMVFPGDGTMCTLENWKRYRSSWEDLGCKNGFFNTKYYTASELRLFPNYDDNQLYAAFSAACGEPVKNNNENIGVATPDINNPRIVLHQVVVRITIEGPRGIEMKYLVFQIANSC

pLDDT: mean 82.86, std 14.8, range [24.75, 97.44]